Protein AF-A0A4Y7MGI6-F1 (afdb_monomer_lite)

Sequence (610 aa):
MANRNRRANAPDVDNTIDLVQVDGLVVAKIIKHCHEEGSSAVDVAQGVLLGLVADTRLEVTNCFPFPKNLDENFDEEDYQMEMMRHLRKVNVDHLHVGWYQSTQQGAFLSTQFLESQFTYQTSIEESVVLIYDPLKTKRGFLHLKAYRLTPQAVALYKDNDFGADAIKTHHLSFESLYQEIRLVIHNSHLVNALLCELSEMVPSYEGSQYLDLGTASVLEKHLRSLTDNVDELLQDTNKFNIYQRQVVKQQQEKQKYIQKRNLENTARQARGEAPLPDEDITKVFKPIPVPPRLEPMVLSAQIAAHCQQVSLFCSQALGKLFLSEALQQPQSSQQTVLKAMEAGMERKREKKSGVESSILSAIADGDEELVMAYSRITLDPTTRARPLDERIVNSVCSKAHINVDRIASLISQAHHIGICFLLDTTGSMYSYINGVKEQIVEIVTRLEASGCGIEGLSFVGYKDWCDGGNHFEILPFTKSVSEFKSFVATIYAKGGGDFPEDVLGGLSRAISLNWPQNSGTRIIFHLGDAPPHGKTIFHDGRHRDDYEDGHPRDPPLQELFRDMRRKKLMYYFGRINGECDRMISTFERYYGEKIETLDSAEVGLMKKEL

pLDDT: mean 75.86, std 17.21, range [26.45, 95.0]

Radius of gyration: 39.33 Å; chains: 1; bounding box: 106×69×129 Å

InterPro domains:
  IPR000555 JAB1/MPN/MOV34 metalloenzyme domain [PF01398] (19-125)
  IPR000555 JAB1/MPN/MOV34 metalloenzyme domain [SM00232] (19-152)
  IPR027524 Eukaryotic translation initiation factor 3 subunit H [MF_03007] (15-330)
  IPR027524 Eukaryotic translation initiation factor 3 subunit H [cd08065] (20-280)
  IPR036465 von Wi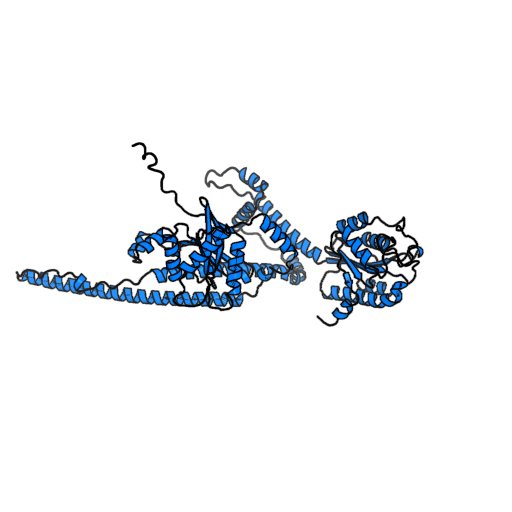llebrand factor A-like domain superfamily [G3DSA:3.40.50.410] (415-568)
  IPR036465 von Willebrand factor A-like domain superfamily [SSF53300] (417-541)
  IPR037518 MPN domain [PS50249] (20-153)
  IPR045810 eIF3h, C-terminal [PF19445] (137-332)
  IPR052969 Threonine-specific kinase-like protein [PTHR47763] (229-603)
  IPR056861 Hemicentin-1-like, von Willebrand factor A domain [PF25106] (419-537)

Organism: NCBI:txid42856

Foldseek 3Di:
DDDPDDDDDDPPDPLAQQEEEEEPAAVVQVLVQCVVPVPDPPDKWKWFFFFDDDRNYTYGHHIDTDDDDDDPPDDPVVVLVVVLVVCVVVVHGSHTQEMEIEDELLPDLDPVNVVVLLVVCVVPVRYKYWYFYNVVVQQQDGDIWIKHAAPLLSVCVVVVDLDPVSCVVSVDALVNGMDTHHYDYDYDPVVVVVVVVVVVVDDPCPRVSNLDLPCVVSLVVLVVVLVVLVVVLVVVVVVQVVVVVVVVVLVVVLVVVVVVLVVVQVVCVVVVHHRDDDDDSCVVRPDDDHPRPPSSSSSVSSSVSSVVVSVVVVVSSVVSVVVVVVVVCVVVCVVVVVVCVVVVVDDDDDDDDPQVVVVVVVVVVDDVVLVVVQVPADADPPPRDGDDDPVSSVVSVVVVVVVVVVVVLLVQQQLEEEEEEQEEQAQVCQVPLVVVLVVVLVVVVVNVVVNRHHPWYWYWYAWAPVPPPPRIDIDATDSDSVVVNVSSVPGHHYDYDWQATLPQVSLVVRLPGPTDPSHSAAEYEYEDAHHHAACVQFFVPPTDGPRNHHDPPGDDLLVSLVSCVVVVYQYAYEYADCRRVSVQVNNCVNNVHRHHYHYPVVSVVVVPDD

Secondary structure (DSSP, 8-state):
------------------EEEEEHHHHHHHHHHHHHHTTSTT---EEEEEEEEETTEEEEEEEEEPP----TT--HHHHHHHHHHHHHHTT----EEEEEEE-STT----HHHHHHHHHHHHH-TT-EEEEE-HHHHTTT---EEEEEE-HHHHHHHHHT---HHHHHHTT--TTTSEEEEEEEEE--HHHHHHHHHHHHHS-TTTTGGGG----HHHHHHHHHHHHHHHHHHHHHHHHHHHHHHHHHHHHHHHHHHHHHHHHHHHHHHHTTPPPPP---HHHHSPPPPPPPSHHHHHHHHHHHHHHHHHHHHHHHHHHHHHHHHHHHHHHHHHHHHHHHHHHTTS------SSHHHHHHHHHHT--HHHHHHHHTSPPPTTT-S----HHHHHHHHHHHHHHHHHHHHHHHHHTEEEEEEEEE-SSGGGGTHHHHHHHHHHHHHHHHHTT-EEEEEEEEEE--GGGGGGSEEEEEEES-HHHHHHHHHH-------SSSB-HHHHHHHHHHS---TT-SEEEEEEEESSPBS-TTTTS-SSS--TTTT--TTSPPHHHHHHHHHHHTEEEEEEESSGGGHHHHHHHHHHHSSPPEEEETTTTTGGGT--

Structure (mmCIF, N/CA/C/O backbone):
data_AF-A0A4Y7MGI6-F1
#
_entry.id   AF-A0A4Y7MGI6-F1
#
loop_
_atom_site.group_PDB
_atom_site.id
_atom_site.type_symbol
_atom_site.label_atom_id
_atom_site.label_alt_id
_atom_site.label_comp_id
_atom_site.label_asym_id
_atom_site.label_entity_id
_atom_site.label_seq_id
_atom_site.pdbx_PDB_ins_code
_atom_site.Cartn_x
_atom_site.Cartn_y
_atom_site.Cartn_z
_atom_site.occupancy
_atom_site.B_iso_or_equiv
_atom_site.auth_seq_id
_atom_site.auth_comp_id
_atom_site.auth_asym_id
_atom_site.auth_atom_id
_atom_site.pdbx_PDB_model_num
ATOM 1 N N . MET A 1 1 ? -56.038 -20.146 -3.195 1.00 38.22 1 MET A N 1
ATOM 2 C CA . MET A 1 1 ? -55.809 -21.487 -2.613 1.00 38.22 1 MET A CA 1
ATOM 3 C C . MET A 1 1 ? -54.733 -22.183 -3.433 1.00 38.22 1 MET A C 1
ATOM 5 O O . MET A 1 1 ? -54.786 -22.051 -4.646 1.00 38.22 1 MET A O 1
ATOM 9 N N . ALA A 1 2 ? -53.817 -22.888 -2.749 1.00 26.91 2 ALA A N 1
ATOM 10 C CA . ALA A 1 2 ? -52.613 -23.590 -3.238 1.00 26.91 2 ALA A CA 1
ATOM 11 C C . ALA A 1 2 ? -51.455 -22.657 -3.683 1.00 26.91 2 ALA A C 1
ATOM 13 O O . ALA A 1 2 ? -51.654 -21.804 -4.528 1.00 26.91 2 ALA A O 1
ATOM 14 N N . ASN A 1 3 ? -50.216 -22.722 -3.183 1.00 27.83 3 ASN A N 1
ATOM 15 C CA . ASN A 1 3 ? -49.572 -23.656 -2.260 1.00 27.83 3 ASN A CA 1
ATOM 16 C C . ASN A 1 3 ? -48.315 -22.969 -1.651 1.00 27.83 3 ASN A C 1
ATOM 18 O O . ASN A 1 3 ? -47.204 -23.123 -2.148 1.00 27.83 3 ASN A O 1
ATOM 22 N N . ARG A 1 4 ? -48.488 -22.147 -0.603 1.00 34.03 4 ARG A N 1
ATOM 23 C CA . ARG A 1 4 ? -47.398 -21.653 0.265 1.00 34.03 4 ARG A CA 1
ATOM 24 C C . ARG A 1 4 ? -47.233 -22.681 1.383 1.00 34.03 4 ARG A C 1
ATOM 26 O O . ARG A 1 4 ? -48.030 -22.650 2.310 1.00 34.03 4 ARG A O 1
ATOM 33 N N . ASN A 1 5 ? -46.309 -23.633 1.236 1.00 36.66 5 ASN A N 1
ATOM 34 C CA . ASN A 1 5 ? -45.679 -24.399 2.327 1.00 36.66 5 ASN A CA 1
ATOM 35 C C . ASN A 1 5 ? -44.836 -25.542 1.750 1.00 36.66 5 ASN A C 1
ATOM 37 O O . ASN A 1 5 ? -45.352 -26.627 1.493 1.00 36.66 5 ASN A O 1
ATOM 41 N N . ARG A 1 6 ? -43.535 -25.290 1.563 1.00 33.44 6 ARG A N 1
ATOM 42 C CA . ARG A 1 6 ? -42.437 -26.270 1.686 1.00 33.44 6 ARG A CA 1
ATOM 43 C C . ARG A 1 6 ? -41.106 -25.566 1.424 1.00 33.44 6 ARG A C 1
ATOM 45 O O . ARG A 1 6 ? -40.608 -25.569 0.307 1.00 33.44 6 ARG A O 1
ATOM 52 N N . ARG A 1 7 ? -40.590 -24.932 2.474 1.00 29.39 7 ARG A N 1
ATOM 53 C CA . ARG A 1 7 ? -39.167 -24.695 2.783 1.00 29.39 7 ARG A CA 1
ATOM 54 C C . ARG A 1 7 ? -39.134 -24.077 4.183 1.00 29.39 7 ARG A C 1
ATOM 56 O O . ARG A 1 7 ? -38.895 -22.894 4.361 1.00 29.39 7 ARG A O 1
ATOM 63 N N . ALA A 1 8 ? -39.523 -24.888 5.162 1.00 34.38 8 ALA A N 1
ATOM 64 C CA . ALA A 1 8 ? -39.165 -24.668 6.554 1.00 34.38 8 ALA A CA 1
ATOM 65 C C . ALA A 1 8 ? -37.951 -25.565 6.822 1.00 34.38 8 ALA A C 1
ATOM 67 O O . ALA A 1 8 ? -37.975 -26.734 6.428 1.00 34.38 8 ALA A O 1
ATOM 68 N N . ASN A 1 9 ? -36.935 -24.989 7.463 1.00 31.45 9 ASN A N 1
ATOM 69 C CA . ASN A 1 9 ? -35.661 -25.578 7.889 1.00 31.45 9 ASN A CA 1
ATOM 70 C C . ASN A 1 9 ? -34.582 -25.705 6.799 1.00 31.45 9 ASN A C 1
ATOM 72 O O . ASN A 1 9 ? -34.194 -26.804 6.410 1.00 31.45 9 ASN A O 1
ATOM 76 N N . ALA A 1 10 ? -34.048 -24.561 6.370 1.00 27.61 10 ALA A N 1
ATOM 77 C CA . ALA A 1 10 ? -32.604 -24.429 6.180 1.00 27.61 10 ALA A CA 1
ATOM 78 C C . ALA A 1 10 ? -32.084 -23.614 7.383 1.00 27.61 10 ALA A C 1
ATOM 80 O O . ALA A 1 10 ? -32.785 -22.679 7.775 1.00 27.61 10 ALA A O 1
ATOM 81 N N . PRO A 1 11 ? -30.960 -23.987 8.021 1.00 32.41 11 PRO A N 1
ATOM 82 C CA . PRO A 1 11 ? -30.344 -23.130 9.031 1.00 32.41 11 PRO A CA 1
ATOM 83 C C . PRO A 1 11 ? -29.981 -21.798 8.365 1.00 32.41 11 PRO A C 1
ATOM 85 O O . PRO A 1 11 ? -29.631 -21.807 7.182 1.00 32.41 11 PRO A O 1
ATOM 88 N N . ASP A 1 12 ? -30.117 -20.689 9.093 1.00 34.31 12 ASP A N 1
ATOM 89 C CA . ASP A 1 12 ? -29.655 -19.371 8.657 1.00 34.31 12 ASP A CA 1
ATOM 90 C C . ASP A 1 12 ? -28.237 -19.520 8.095 1.00 34.31 12 ASP A C 1
ATOM 92 O O . ASP A 1 12 ? -27.307 -19.908 8.804 1.00 34.31 12 ASP A O 1
ATOM 96 N N . VAL A 1 13 ? -28.101 -19.347 6.780 1.00 38.88 13 VAL A N 1
ATOM 97 C CA . VAL A 1 13 ? -26.795 -19.300 6.133 1.00 38.88 13 VAL A CA 1
ATOM 98 C C . VAL A 1 13 ? -26.192 -17.991 6.611 1.00 38.88 13 VAL A C 1
ATOM 100 O O . VAL A 1 13 ? -26.754 -16.938 6.324 1.00 38.88 13 VAL A O 1
ATOM 103 N N . ASP A 1 14 ? -25.118 -18.069 7.395 1.00 44.12 14 ASP A N 1
ATOM 104 C CA . ASP A 1 14 ? -24.318 -16.915 7.796 1.00 44.12 14 ASP A CA 1
ATOM 105 C C . ASP A 1 14 ? -24.047 -16.055 6.548 1.00 44.12 14 ASP A C 1
ATOM 107 O O . ASP A 1 14 ? -23.284 -16.448 5.665 1.00 44.12 14 ASP A O 1
ATOM 111 N N . ASN A 1 15 ? -24.694 -14.887 6.453 1.00 52.31 15 ASN A N 1
ATOM 112 C CA . ASN A 1 15 ? -24.444 -13.868 5.427 1.00 52.31 15 ASN A CA 1
ATOM 113 C C . ASN A 1 15 ? -23.115 -13.145 5.740 1.00 52.31 15 ASN A C 1
ATOM 115 O O . ASN A 1 15 ? -23.024 -11.918 5.901 1.00 52.31 15 ASN A O 1
ATOM 119 N N . THR A 1 16 ? -22.049 -13.922 5.919 1.00 66.56 16 THR A N 1
ATOM 120 C CA . THR A 1 16 ? -20.714 -13.413 6.203 1.00 66.56 16 THR A CA 1
ATOM 121 C C . THR A 1 16 ? -19.962 -13.235 4.894 1.00 66.56 16 THR A C 1
ATOM 123 O O . THR A 1 16 ? -19.698 -14.183 4.161 1.00 66.56 16 THR A O 1
ATOM 126 N N . ILE A 1 17 ? -19.634 -11.982 4.586 1.00 77.56 17 ILE A N 1
ATOM 127 C CA . ILE A 1 17 ? -18.708 -11.636 3.510 1.00 77.56 17 ILE A CA 1
ATOM 128 C C . ILE A 1 17 ? -17.317 -12.076 3.952 1.00 77.56 17 ILE A C 1
ATOM 130 O O . ILE A 1 17 ? -16.760 -11.508 4.893 1.00 77.56 17 ILE A O 1
ATOM 134 N N . ASP A 1 18 ? -16.755 -13.052 3.251 1.00 83.56 18 ASP A N 1
ATOM 135 C CA . ASP A 1 18 ? -15.412 -13.563 3.536 1.00 83.56 18 ASP A CA 1
ATOM 136 C C . ASP A 1 18 ? -14.335 -12.806 2.750 1.00 83.56 18 ASP A C 1
ATOM 138 O O . ASP A 1 18 ? -13.163 -12.768 3.139 1.00 83.56 18 ASP A O 1
ATOM 142 N N . LEU A 1 19 ? -14.729 -12.209 1.621 1.00 89.25 19 LEU A N 1
ATOM 143 C CA . LEU A 1 19 ? -13.819 -11.606 0.659 1.00 89.25 19 LEU A CA 1
ATOM 144 C C . LEU A 1 19 ? -14.357 -10.273 0.145 1.00 89.25 19 LEU A C 1
ATOM 146 O O . LEU A 1 19 ? -15.471 -10.199 -0.368 1.00 89.25 19 LEU A O 1
ATOM 150 N N . VAL A 1 20 ? -13.522 -9.238 0.199 1.00 92.69 20 VAL A N 1
ATOM 151 C CA . VAL A 1 20 ? -13.791 -7.953 -0.453 1.00 92.69 20 VAL A CA 1
ATOM 152 C C . VAL A 1 20 ? -12.889 -7.843 -1.672 1.00 92.69 20 VAL A C 1
ATOM 154 O O . VAL A 1 20 ? -11.663 -7.779 -1.559 1.00 92.69 20 VAL A O 1
ATOM 157 N N . GLN A 1 21 ? -13.504 -7.847 -2.846 1.00 93.62 21 GLN A N 1
ATOM 158 C CA . GLN A 1 21 ? -12.842 -7.651 -4.121 1.00 93.62 21 GLN A CA 1
ATOM 159 C C . GLN A 1 21 ? -12.958 -6.179 -4.513 1.00 93.62 21 GLN A C 1
ATOM 161 O O . GLN A 1 21 ? -14.060 -5.664 -4.660 1.00 93.62 21 GLN A O 1
ATOM 166 N N . VAL A 1 22 ? -11.829 -5.499 -4.685 1.00 93.94 22 VAL A N 1
ATOM 167 C CA . VAL A 1 22 ? -11.791 -4.067 -5.008 1.00 93.94 22 VAL A CA 1
ATOM 168 C C . VAL A 1 22 ? -11.176 -3.875 -6.388 1.00 93.94 22 VAL A C 1
ATOM 170 O O . VAL A 1 22 ? -10.112 -4.428 -6.669 1.00 93.94 22 VAL A O 1
ATOM 173 N N . ASP A 1 23 ? -11.828 -3.086 -7.240 1.00 92.88 23 ASP A N 1
ATOM 174 C CA . ASP A 1 23 ? -11.261 -2.703 -8.535 1.00 92.88 23 ASP A CA 1
ATOM 175 C C . ASP A 1 23 ? -10.118 -1.686 -8.364 1.00 92.88 23 ASP A C 1
ATOM 177 O O . ASP A 1 23 ? -10.168 -0.795 -7.506 1.00 92.88 23 ASP A O 1
ATOM 181 N N . GLY A 1 24 ? -9.082 -1.773 -9.201 1.00 90.56 24 GLY A N 1
ATOM 182 C CA . GLY A 1 24 ? -7.938 -0.857 -9.167 1.00 90.56 24 GLY A CA 1
ATOM 183 C C . GLY A 1 24 ? -8.339 0.613 -9.337 1.00 90.56 24 GLY A C 1
ATOM 184 O O . GLY A 1 24 ? -7.699 1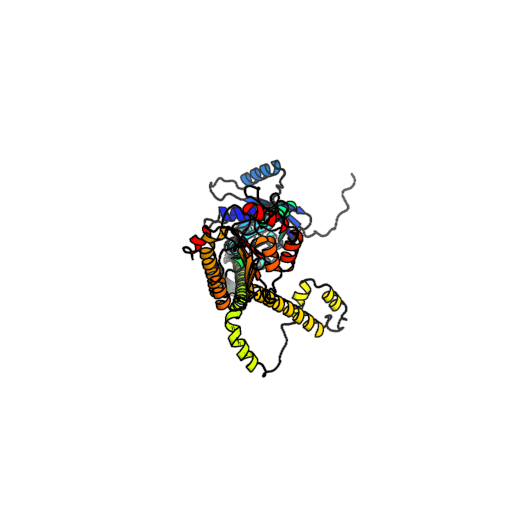.502 -8.768 1.00 90.56 24 GLY A O 1
ATOM 185 N N . LEU A 1 25 ? -9.448 0.877 -10.038 1.00 91.56 25 LEU A N 1
ATOM 186 C CA . LEU A 1 25 ? -10.029 2.214 -10.179 1.00 91.56 25 LEU A CA 1
ATOM 187 C C . LEU A 1 25 ? -10.431 2.828 -8.829 1.00 91.56 25 LEU A C 1
ATOM 189 O O . LEU A 1 25 ? -10.189 4.013 -8.595 1.00 91.56 25 LEU A O 1
ATOM 193 N N . VAL A 1 26 ? -11.033 2.035 -7.939 1.00 93.00 26 VAL A N 1
ATOM 194 C CA . VAL A 1 26 ? -11.474 2.479 -6.607 1.00 93.00 26 VAL A CA 1
ATOM 195 C C . VAL A 1 26 ? -10.267 2.888 -5.776 1.00 93.00 26 VAL A C 1
ATOM 197 O O . VAL A 1 26 ? -10.250 3.968 -5.188 1.00 93.00 26 VAL A O 1
ATOM 200 N N . VAL A 1 27 ? -9.219 2.061 -5.790 1.00 93.19 27 VAL A N 1
ATOM 201 C CA . VAL A 1 27 ? -7.970 2.339 -5.072 1.00 93.19 27 VAL A CA 1
ATOM 202 C C . VAL A 1 27 ? -7.336 3.634 -5.582 1.00 93.19 27 VAL A C 1
ATOM 204 O O . VAL A 1 27 ? -7.003 4.507 -4.783 1.00 93.19 27 VAL A O 1
ATOM 207 N N . ALA A 1 28 ? -7.239 3.816 -6.903 1.00 91.06 28 ALA A N 1
ATOM 208 C CA . ALA A 1 28 ? -6.687 5.033 -7.497 1.00 91.06 28 ALA A CA 1
ATOM 209 C C . ALA A 1 28 ? -7.491 6.291 -7.123 1.00 91.06 28 ALA A C 1
ATOM 211 O O . ALA A 1 28 ? -6.904 7.330 -6.821 1.00 91.06 28 ALA A O 1
ATOM 212 N N . LYS A 1 29 ? -8.827 6.202 -7.087 1.00 92.69 29 LYS A N 1
ATOM 213 C CA . LYS A 1 29 ? -9.700 7.306 -6.660 1.00 92.69 29 LYS A CA 1
ATOM 214 C C . LYS A 1 29 ? -9.518 7.666 -5.191 1.00 92.69 29 LYS A C 1
ATOM 216 O O . LYS A 1 29 ? -9.410 8.850 -4.885 1.00 92.69 29 LYS A O 1
ATOM 221 N N . ILE A 1 30 ? -9.435 6.672 -4.305 1.00 92.12 30 ILE A N 1
ATOM 222 C CA . ILE A 1 30 ? -9.177 6.894 -2.875 1.00 92.12 30 ILE A CA 1
ATOM 223 C C . ILE A 1 30 ? -7.811 7.564 -2.690 1.00 92.12 30 ILE A C 1
ATOM 225 O O . ILE A 1 30 ? -7.710 8.560 -1.975 1.00 92.12 30 ILE A O 1
ATOM 229 N N . ILE A 1 31 ? -6.771 7.075 -3.375 1.00 90.38 31 ILE A N 1
ATOM 230 C CA . ILE A 1 31 ? -5.426 7.667 -3.322 1.00 90.38 31 ILE A CA 1
ATOM 231 C C . ILE A 1 31 ? -5.455 9.114 -3.820 1.00 90.38 31 ILE A C 1
ATOM 233 O O . ILE A 1 31 ? -4.911 9.992 -3.150 1.00 90.38 31 ILE A O 1
ATOM 237 N N . LYS A 1 32 ? -6.106 9.371 -4.963 1.00 90.44 32 LYS A N 1
ATOM 238 C CA . LYS A 1 32 ? -6.254 10.713 -5.536 1.00 90.44 32 LYS A CA 1
ATOM 239 C C . LYS A 1 32 ? -6.948 11.656 -4.555 1.00 90.44 32 LYS A C 1
ATOM 241 O O . LYS A 1 32 ? -6.408 12.714 -4.257 1.00 90.44 32 LYS A O 1
ATOM 246 N N . HIS A 1 33 ? -8.086 11.241 -4.005 1.00 88.44 33 HIS A N 1
ATOM 247 C CA . HIS A 1 33 ? -8.859 12.016 -3.034 1.00 88.44 33 HIS A CA 1
ATOM 248 C C . HIS A 1 33 ? -8.035 12.354 -1.788 1.00 88.44 33 HIS A C 1
ATOM 250 O O . HIS A 1 33 ? -7.935 13.513 -1.395 1.00 88.44 33 HIS A O 1
ATOM 256 N N . CYS A 1 34 ? -7.341 11.363 -1.228 1.00 85.44 34 CYS A N 1
ATOM 257 C CA . CYS A 1 34 ? -6.471 11.566 -0.072 1.00 85.44 34 CYS A CA 1
ATOM 258 C C . CYS A 1 34 ? -5.250 12.441 -0.382 1.00 85.44 34 CYS A C 1
ATOM 260 O O . CYS A 1 34 ? -4.702 13.061 0.524 1.00 85.44 34 CYS A O 1
ATOM 262 N N . HIS A 1 35 ? -4.781 12.466 -1.631 1.00 82.94 35 HIS A N 1
ATOM 263 C CA . HIS A 1 35 ? -3.668 13.312 -2.046 1.00 82.94 35 HIS A CA 1
ATOM 264 C C . HIS A 1 35 ? -4.105 14.765 -2.261 1.00 82.94 35 HIS A C 1
ATOM 266 O O . HIS A 1 35 ? -3.439 15.671 -1.768 1.00 82.94 35 HIS A O 1
ATOM 272 N N . GLU A 1 36 ? -5.231 14.979 -2.946 1.00 82.06 36 GLU A N 1
ATOM 273 C CA . GLU A 1 36 ? -5.807 16.307 -3.196 1.00 82.06 36 GLU A CA 1
ATOM 274 C C . GLU A 1 36 ? -6.211 16.991 -1.886 1.00 82.06 36 GLU A C 1
ATOM 276 O O . GLU A 1 36 ? -5.916 18.166 -1.675 1.00 82.06 36 GLU A O 1
ATOM 281 N N . GLU A 1 37 ? -6.808 16.240 -0.961 1.00 74.12 37 GLU A N 1
ATOM 282 C CA . GLU A 1 37 ? -7.251 16.784 0.321 1.00 74.12 37 GLU A CA 1
ATOM 283 C C . GLU A 1 37 ? -6.222 16.668 1.453 1.00 74.12 37 GLU A C 1
ATOM 285 O O . GLU A 1 37 ? -6.390 17.275 2.510 1.00 74.12 37 GLU A O 1
ATOM 290 N N . GLY A 1 38 ? -5.151 15.897 1.264 1.00 59.91 38 GLY A N 1
ATOM 291 C CA . GLY A 1 38 ? -4.133 15.622 2.284 1.00 59.91 38 GLY A CA 1
ATOM 292 C C . GLY A 1 38 ? -3.146 16.765 2.538 1.00 59.91 38 GLY A C 1
ATOM 293 O O . GLY A 1 38 ? -2.098 16.534 3.143 1.00 59.91 38 GLY A O 1
ATOM 294 N N . SER A 1 39 ? -3.442 17.979 2.061 1.00 55.41 39 SER A N 1
ATOM 295 C CA . SER A 1 39 ? -2.608 19.171 2.278 1.00 55.41 39 SER A CA 1
ATOM 296 C C . SER A 1 39 ? -2.672 19.687 3.723 1.00 55.41 39 SER A C 1
ATOM 298 O O . SER A 1 39 ? -1.747 20.366 4.171 1.00 55.41 39 SER A O 1
ATOM 300 N N . SER A 1 40 ? -3.709 19.316 4.479 1.00 55.09 40 SER A N 1
ATOM 301 C CA . SER A 1 40 ? -3.885 19.675 5.890 1.00 55.09 40 SER A CA 1
ATOM 302 C C . SER A 1 40 ? -3.644 18.471 6.800 1.00 55.09 40 SER A C 1
ATOM 304 O O . SER A 1 40 ? -4.223 17.403 6.619 1.00 55.09 40 SER A O 1
ATOM 306 N N . ALA A 1 41 ? -2.820 18.653 7.834 1.00 50.19 41 ALA A N 1
ATOM 307 C CA . ALA A 1 41 ? -2.418 17.598 8.768 1.00 50.19 41 ALA A CA 1
ATOM 308 C C . ALA A 1 41 ? -3.545 17.063 9.676 1.00 50.19 41 ALA A C 1
ATOM 310 O O . ALA A 1 41 ? -3.282 16.172 10.473 1.00 50.19 41 ALA A O 1
ATOM 311 N N . VAL A 1 42 ? -4.778 17.561 9.568 1.00 56.81 42 VAL A N 1
ATOM 312 C CA . VAL A 1 42 ? -5.904 17.196 10.451 1.00 56.81 42 VAL A CA 1
ATOM 313 C C . VAL A 1 42 ? -7.059 16.541 9.680 1.00 56.81 42 VAL A C 1
ATOM 315 O O . VAL A 1 42 ? -7.917 15.903 10.283 1.00 56.81 42 VAL A O 1
ATOM 318 N N . ASP A 1 43 ? -7.061 16.608 8.347 1.00 65.50 43 ASP A N 1
ATOM 319 C CA . ASP A 1 43 ? -8.289 16.361 7.594 1.00 65.50 43 ASP A CA 1
ATOM 320 C C . ASP A 1 43 ? -8.415 14.911 7.118 1.00 65.50 43 ASP A C 1
ATOM 322 O O . ASP A 1 43 ? -7.694 14.444 6.232 1.00 65.50 43 ASP A O 1
ATOM 326 N N . VAL A 1 44 ? -9.411 14.216 7.659 1.00 77.56 44 VAL A N 1
ATOM 327 C CA . VAL A 1 44 ? -9.811 12.868 7.253 1.00 77.56 44 VAL A CA 1
ATOM 328 C C . VAL A 1 44 ? -10.639 12.942 5.969 1.00 77.56 44 VAL A C 1
ATOM 330 O O . VAL A 1 44 ? -11.702 13.550 5.938 1.00 77.56 44 VAL A O 1
ATOM 333 N N . ALA A 1 45 ? -10.138 12.347 4.890 1.00 83.75 45 ALA A N 1
ATOM 334 C CA . ALA A 1 45 ? -10.886 12.140 3.656 1.00 83.75 45 ALA A CA 1
ATOM 335 C C . ALA A 1 45 ? -11.854 10.959 3.832 1.00 83.75 45 ALA A C 1
ATOM 337 O O . ALA A 1 45 ? -11.434 9.874 4.242 1.00 83.75 45 ALA A O 1
ATOM 338 N N . GLN A 1 46 ? -13.134 11.168 3.525 1.00 87.88 46 GLN A N 1
ATOM 339 C CA . GLN A 1 46 ? -14.180 10.147 3.612 1.00 87.88 46 GLN A CA 1
ATOM 340 C C . GLN A 1 46 ? -15.016 10.095 2.332 1.00 87.88 46 GLN A C 1
ATOM 342 O O . GLN A 1 46 ? -15.128 11.087 1.611 1.00 87.88 46 GLN A O 1
ATOM 347 N N . GLY A 1 47 ? -15.600 8.941 2.028 1.00 90.44 47 GLY A N 1
ATOM 348 C CA . GLY A 1 47 ? -16.447 8.783 0.850 1.00 90.44 47 GLY A CA 1
ATOM 349 C C . GLY A 1 47 ? -17.189 7.458 0.814 1.00 90.44 47 GLY A C 1
ATOM 350 O O . GLY A 1 47 ? -16.999 6.593 1.667 1.00 90.44 47 GLY A O 1
ATOM 351 N N . VAL A 1 48 ? -18.036 7.299 -0.198 1.00 92.06 48 VAL A N 1
ATOM 352 C CA . VAL A 1 48 ? -18.943 6.155 -0.344 1.00 92.06 48 VAL A CA 1
ATOM 353 C C . VAL A 1 48 ? -18.363 5.127 -1.309 1.00 92.06 48 VAL A C 1
ATOM 355 O O . VAL A 1 48 ? -17.779 5.476 -2.340 1.00 92.06 48 VAL A O 1
ATOM 358 N N . LEU A 1 49 ? -18.557 3.850 -0.989 1.00 93.56 49 LEU A N 1
ATOM 359 C CA . LEU A 1 49 ? -18.226 2.703 -1.825 1.00 93.56 49 LEU A CA 1
ATOM 360 C C . LEU A 1 49 ? -19.475 2.176 -2.523 1.00 93.56 49 LEU A C 1
ATOM 362 O O . LEU A 1 49 ? -20.536 1.994 -1.919 1.00 93.56 49 LEU A O 1
ATOM 366 N N . LEU A 1 50 ? -19.315 1.897 -3.809 1.00 92.62 50 LEU A N 1
ATOM 367 C CA . LEU A 1 50 ? -20.346 1.368 -4.678 1.00 92.62 50 LEU A CA 1
ATOM 368 C C . LEU A 1 50 ? -19.915 0.019 -5.230 1.00 92.62 50 LEU A C 1
ATOM 370 O O . LEU A 1 50 ? -18.750 -0.186 -5.584 1.00 92.62 50 LEU A O 1
ATOM 374 N N . GLY A 1 51 ? -20.865 -0.899 -5.309 1.00 90.88 51 GLY A N 1
ATOM 375 C CA . GLY A 1 51 ? -20.553 -2.261 -5.688 1.00 90.88 51 GLY A CA 1
ATOM 376 C C . GLY A 1 51 ? -21.750 -3.184 -5.652 1.00 90.88 51 GLY A C 1
ATOM 377 O O . GLY A 1 51 ? -22.886 -2.753 -5.473 1.00 90.88 51 GLY A O 1
ATOM 378 N N . LEU A 1 52 ? -21.487 -4.472 -5.806 1.00 90.19 52 LEU A N 1
ATOM 379 C CA . LEU A 1 52 ? -22.506 -5.508 -5.791 1.00 90.19 52 LEU A CA 1
ATOM 380 C C . LEU A 1 52 ? -22.035 -6.691 -4.944 1.00 90.19 52 LEU A C 1
ATOM 382 O O . LEU A 1 52 ? -20.853 -7.032 -4.906 1.00 90.19 52 LEU A O 1
ATOM 386 N N . VAL A 1 53 ? -22.976 -7.314 -4.241 1.00 87.06 53 VAL A N 1
ATOM 387 C CA . VAL A 1 53 ? -22.728 -8.529 -3.462 1.00 87.06 53 VAL A CA 1
ATOM 388 C C . VAL A 1 53 ? -22.969 -9.733 -4.367 1.00 87.06 53 VAL A C 1
ATOM 390 O O . VAL A 1 53 ? -24.067 -9.894 -4.903 1.00 87.06 53 VAL A O 1
ATOM 393 N N . ALA A 1 54 ? -21.955 -10.576 -4.539 1.00 83.00 54 ALA A N 1
ATOM 394 C CA . ALA A 1 54 ? -22.052 -11.830 -5.273 1.00 83.00 54 ALA A CA 1
ATOM 395 C C . ALA A 1 54 ? -21.745 -12.990 -4.318 1.00 83.00 54 ALA A C 1
ATOM 397 O O . ALA A 1 54 ? -20.590 -13.232 -3.980 1.00 83.00 54 ALA A O 1
ATOM 398 N N . ASP A 1 55 ? -22.776 -13.710 -3.879 1.00 80.25 55 ASP A N 1
ATOM 399 C CA . ASP A 1 55 ? -22.678 -14.811 -2.912 1.00 80.25 55 ASP A CA 1
ATOM 400 C C . ASP A 1 55 ? -21.899 -14.418 -1.636 1.00 80.25 55 ASP A C 1
ATOM 402 O O . ASP A 1 55 ? -22.431 -13.720 -0.779 1.00 80.25 55 ASP A O 1
ATOM 406 N N . THR A 1 56 ? -20.636 -14.842 -1.513 1.00 84.56 56 THR A N 1
ATOM 407 C CA . THR A 1 56 ? -19.753 -14.595 -0.356 1.00 84.56 56 THR A CA 1
ATOM 408 C C . THR A 1 56 ? -18.685 -13.525 -0.602 1.00 84.56 56 THR A C 1
ATOM 410 O O . THR A 1 56 ? -17.849 -13.268 0.272 1.00 84.56 56 THR A O 1
ATOM 413 N N . ARG A 1 57 ? -18.684 -12.901 -1.788 1.00 88.06 57 ARG A N 1
ATOM 414 C CA . ARG A 1 57 ? -17.737 -11.847 -2.165 1.00 88.06 57 ARG A CA 1
ATOM 415 C C . ARG A 1 57 ? -18.445 -10.515 -2.378 1.00 88.06 57 ARG A C 1
ATOM 417 O O . ARG A 1 57 ? -19.466 -10.429 -3.060 1.00 88.06 57 ARG A O 1
ATOM 424 N N . LEU A 1 58 ? -17.867 -9.464 -1.812 1.00 90.94 58 LEU A N 1
ATOM 425 C CA . LEU A 1 58 ? -18.295 -8.095 -2.049 1.00 90.94 58 LEU A CA 1
ATOM 426 C C . LEU A 1 58 ? -17.423 -7.484 -3.144 1.00 90.94 58 LEU A C 1
ATOM 428 O O . LEU A 1 58 ? -16.231 -7.281 -2.926 1.00 90.94 58 LEU A O 1
ATOM 432 N N . GLU A 1 59 ? -18.003 -7.200 -4.307 1.00 91.50 59 GLU A N 1
ATOM 433 C CA . GLU A 1 59 ? -17.306 -6.561 -5.423 1.00 91.50 59 GLU A CA 1
ATOM 434 C C . GLU A 1 59 ? -17.518 -5.049 -5.362 1.00 91.50 59 GLU A C 1
ATOM 436 O O . GLU A 1 59 ? -18.616 -4.553 -5.600 1.00 91.50 59 GLU A O 1
ATOM 441 N N . VAL A 1 60 ? -16.461 -4.306 -5.045 1.00 93.88 60 VAL A N 1
ATOM 442 C CA . VAL A 1 60 ? -16.450 -2.842 -5.029 1.00 93.88 60 VAL A CA 1
ATOM 443 C C . VAL A 1 60 ? -15.925 -2.350 -6.372 1.00 93.88 60 VAL A C 1
ATOM 445 O O . VAL A 1 60 ? -14.726 -2.437 -6.655 1.00 93.88 60 VAL A O 1
ATOM 448 N N . THR A 1 61 ? -16.830 -1.838 -7.202 1.00 91.88 61 THR A N 1
ATOM 449 C CA . THR A 1 61 ? -16.537 -1.408 -8.576 1.00 91.88 61 THR A CA 1
ATOM 450 C C . THR A 1 61 ? -16.239 0.082 -8.662 1.00 91.88 61 THR A C 1
ATOM 452 O O . THR A 1 61 ? -15.479 0.516 -9.528 1.00 91.88 61 THR A O 1
ATOM 455 N N . ASN A 1 62 ? -16.806 0.898 -7.767 1.00 92.75 62 ASN A N 1
ATOM 456 C CA . ASN A 1 62 ? -16.624 2.342 -7.826 1.00 92.75 62 ASN A CA 1
ATOM 457 C C . ASN A 1 62 ? -16.682 3.017 -6.448 1.00 92.75 62 ASN A C 1
ATOM 459 O O . ASN A 1 62 ? -17.154 2.450 -5.471 1.00 92.75 62 ASN A O 1
ATOM 463 N N . CYS A 1 63 ? -16.202 4.254 -6.366 1.00 93.50 63 CYS A N 1
ATOM 464 C CA . CYS A 1 63 ? -16.352 5.106 -5.192 1.00 93.50 63 CYS A CA 1
ATOM 465 C C . CYS A 1 63 ? -16.443 6.581 -5.591 1.00 93.50 63 CYS A C 1
ATOM 467 O O . CYS A 1 63 ? -16.020 6.977 -6.689 1.00 93.50 63 CYS A O 1
ATOM 469 N N . PHE A 1 64 ? -16.997 7.394 -4.693 1.00 91.94 64 PHE A N 1
ATOM 470 C CA . PHE A 1 64 ? -16.967 8.847 -4.813 1.00 91.94 64 PHE A CA 1
ATOM 471 C C . PHE A 1 64 ? -16.730 9.517 -3.452 1.00 91.94 64 PHE A C 1
ATOM 473 O O . PHE A 1 64 ? -17.197 9.011 -2.428 1.00 91.94 64 PHE A O 1
ATOM 480 N N . PRO A 1 65 ? -15.999 10.643 -3.438 1.00 90.62 65 PRO A N 1
ATOM 481 C CA . PRO A 1 65 ? -15.654 11.351 -2.214 1.00 90.62 65 PRO A CA 1
ATOM 482 C C . PRO A 1 65 ? -16.805 12.197 -1.672 1.00 90.62 65 PRO A C 1
ATOM 484 O O . PRO A 1 65 ? -17.600 12.748 -2.443 1.00 90.62 65 PRO A O 1
ATOM 487 N N . PHE A 1 66 ? -16.831 12.360 -0.349 1.00 86.81 66 PHE A N 1
ATOM 488 C CA . PHE A 1 66 ? -17.572 13.439 0.291 1.00 86.81 66 PHE A CA 1
ATOM 489 C C . PHE A 1 66 ? -16.729 14.724 0.287 1.00 86.81 66 PHE A C 1
ATOM 491 O O . PHE A 1 66 ? -15.544 14.674 0.630 1.00 86.81 66 PHE A O 1
ATOM 498 N N . PRO A 1 67 ? -17.304 15.872 -0.111 1.00 80.69 67 PRO A N 1
ATOM 499 C CA . PRO A 1 67 ? -16.617 17.158 -0.062 1.00 80.69 67 PRO A CA 1
ATOM 500 C C . PRO A 1 67 ? -16.422 17.634 1.389 1.00 80.69 67 PRO A C 1
ATOM 502 O O . PRO A 1 67 ? -17.292 17.445 2.233 1.00 80.69 67 PRO A O 1
ATOM 505 N N . LYS A 1 68 ? -15.280 18.275 1.677 1.00 66.75 68 LYS A N 1
ATOM 506 C CA . LYS A 1 68 ? -14.850 18.595 3.052 1.00 66.75 68 LYS A CA 1
ATOM 507 C C . LYS A 1 68 ? -15.439 19.851 3.712 1.00 66.75 68 LYS A C 1
ATOM 509 O O . LYS A 1 68 ? -15.337 19.938 4.924 1.00 66.75 68 LYS A O 1
ATOM 514 N N . ASN A 1 69 ? -16.008 20.823 2.993 1.00 57.41 69 ASN A N 1
ATOM 515 C CA . ASN A 1 69 ? -16.442 22.110 3.580 1.00 57.41 69 ASN A CA 1
ATOM 516 C C . ASN A 1 69 ? -17.554 22.776 2.737 1.00 57.41 69 ASN A C 1
ATOM 518 O O . ASN A 1 69 ? -17.471 22.698 1.514 1.00 57.41 69 ASN A O 1
ATOM 522 N N . LEU A 1 70 ? -18.532 23.544 3.243 1.00 50.81 70 LEU A N 1
ATOM 523 C CA . LEU A 1 70 ? -19.010 23.889 4.596 1.00 50.81 70 LEU A CA 1
ATOM 524 C C . LEU A 1 70 ? -20.342 24.648 4.407 1.00 50.81 70 LEU A C 1
ATOM 526 O O . LEU A 1 70 ? -20.340 25.753 3.875 1.00 50.81 70 LEU A O 1
ATOM 530 N N . ASP A 1 71 ? -21.444 24.076 4.870 1.00 49.09 71 ASP A N 1
ATOM 531 C CA . ASP A 1 71 ? -22.612 24.792 5.386 1.00 49.09 71 ASP A CA 1
ATOM 532 C C . ASP A 1 71 ? -23.260 23.825 6.382 1.00 49.09 71 ASP A C 1
ATOM 534 O O . ASP A 1 71 ? -23.347 22.631 6.102 1.00 49.09 71 ASP A O 1
ATOM 538 N N . GLU A 1 72 ? -23.751 24.308 7.526 1.00 55.88 72 GLU A N 1
ATOM 539 C CA . GLU A 1 72 ? -24.529 23.486 8.479 1.00 55.88 72 GLU A CA 1
ATOM 540 C C . GLU A 1 72 ? -25.802 22.880 7.839 1.00 55.88 72 GLU A C 1
ATOM 542 O O . GLU A 1 72 ? -26.464 22.038 8.436 1.00 55.88 72 GLU A O 1
ATOM 547 N N . ASN A 1 73 ? -26.122 23.301 6.609 1.00 55.97 73 ASN A N 1
ATOM 548 C CA . ASN A 1 73 ? -27.240 22.853 5.786 1.00 55.97 73 ASN A CA 1
ATOM 549 C C . ASN A 1 73 ? -26.840 21.859 4.678 1.00 55.97 73 ASN A C 1
ATOM 551 O O . ASN A 1 73 ? -27.672 21.568 3.818 1.00 55.97 73 ASN A O 1
ATOM 555 N N . PHE A 1 74 ? -25.585 21.397 4.614 1.00 64.94 74 PHE A N 1
ATOM 556 C CA . PHE A 1 74 ? -25.199 20.397 3.619 1.00 64.94 74 PHE A CA 1
ATOM 557 C C . PHE A 1 74 ? -25.747 19.030 4.025 1.00 64.94 74 PHE A C 1
ATOM 559 O O . PHE A 1 74 ? -25.247 18.394 4.951 1.00 64.94 74 PHE A O 1
ATOM 566 N N . ASP A 1 75 ? -26.793 18.600 3.329 1.00 73.06 75 ASP A N 1
ATOM 567 C CA . ASP A 1 75 ? -27.380 17.283 3.518 1.00 73.06 75 ASP A CA 1
ATOM 568 C C . ASP A 1 75 ? -26.555 16.239 2.744 1.00 73.06 75 ASP A C 1
ATOM 570 O O . ASP A 1 75 ? -26.583 16.160 1.509 1.00 73.06 75 ASP A O 1
ATOM 574 N N . GLU A 1 76 ? -25.763 15.464 3.491 1.00 75.62 76 GLU A N 1
ATOM 575 C CA . GLU A 1 76 ? -24.942 14.377 2.954 1.00 75.62 76 GLU A CA 1
ATOM 576 C C . GLU A 1 76 ? -25.795 13.338 2.208 1.00 75.62 76 GLU A C 1
ATOM 578 O O . GLU A 1 76 ? -25.342 12.790 1.196 1.00 75.62 76 GLU A O 1
ATOM 583 N N . GLU A 1 77 ? -27.040 13.105 2.648 1.00 78.81 77 GLU A N 1
ATOM 584 C CA . GLU A 1 77 ? -27.950 12.141 2.027 1.00 78.81 77 GLU A CA 1
ATOM 585 C C . GLU A 1 77 ? -28.432 12.634 0.657 1.00 78.81 77 GLU A C 1
ATOM 587 O O . GLU A 1 77 ? -28.471 11.856 -0.304 1.00 78.81 77 GLU A O 1
ATOM 592 N N . ASP A 1 78 ? -28.738 13.928 0.526 1.00 85.06 78 ASP A N 1
ATOM 593 C CA . ASP A 1 78 ? -29.152 14.530 -0.747 1.00 85.06 78 ASP A CA 1
ATOM 594 C C . ASP A 1 78 ? -28.022 14.491 -1.780 1.00 85.06 78 ASP A C 1
ATOM 596 O O . ASP A 1 78 ? -28.242 14.076 -2.927 1.00 85.06 78 ASP A O 1
ATOM 600 N N . TYR A 1 79 ? -26.796 14.838 -1.376 1.00 87.88 79 TYR A N 1
ATOM 601 C CA . TYR A 1 79 ? -25.624 14.727 -2.248 1.00 87.88 79 TYR A CA 1
ATOM 602 C C . TYR A 1 79 ? -25.385 13.276 -2.679 1.00 87.88 79 TYR A C 1
ATOM 604 O O . TYR A 1 79 ? -25.158 12.997 -3.864 1.00 87.88 79 TYR A O 1
ATOM 612 N N . GLN A 1 80 ? -25.488 12.330 -1.740 1.00 86.19 80 GLN A N 1
ATOM 613 C CA . GLN A 1 80 ? -25.352 10.909 -2.036 1.00 86.19 80 GLN A CA 1
ATOM 614 C C . GLN A 1 80 ? -26.420 10.452 -3.042 1.00 86.19 80 GLN A C 1
ATOM 616 O O . GLN A 1 80 ? -26.103 9.773 -4.025 1.00 86.19 80 GLN A O 1
ATOM 621 N N . MET A 1 81 ? -27.681 10.845 -2.846 1.00 86.12 81 MET A N 1
ATOM 622 C CA . MET A 1 81 ? -28.788 10.509 -3.743 1.00 86.12 81 MET A CA 1
ATOM 623 C C . MET A 1 81 ? -28.621 11.113 -5.139 1.00 86.12 81 MET A C 1
ATOM 625 O O . MET A 1 81 ? -28.875 10.429 -6.138 1.00 86.12 81 MET A O 1
ATOM 629 N N . GLU A 1 82 ? -28.193 12.370 -5.241 1.00 89.19 82 GLU A N 1
ATOM 630 C CA . GLU A 1 82 ? -27.948 13.029 -6.522 1.00 89.19 82 GLU A CA 1
ATOM 631 C C . GLU A 1 82 ? -26.789 12.364 -7.275 1.00 89.19 82 GLU A C 1
ATOM 633 O O . GLU A 1 82 ? -26.941 11.992 -8.446 1.00 89.19 82 GLU A O 1
ATOM 638 N N . MET A 1 83 ? -25.676 12.089 -6.593 1.00 87.19 83 MET A N 1
ATOM 639 C CA . MET A 1 83 ? -24.529 11.395 -7.179 1.00 87.19 83 MET A CA 1
ATOM 640 C C . MET A 1 83 ? -24.899 9.982 -7.657 1.00 87.19 83 MET A C 1
ATOM 642 O O . MET A 1 83 ? -24.567 9.594 -8.781 1.00 87.19 83 MET A O 1
ATOM 646 N N . MET A 1 84 ? -25.681 9.232 -6.871 1.00 87.12 84 MET A N 1
ATOM 647 C CA . MET A 1 84 ? -26.200 7.921 -7.281 1.00 87.12 84 MET A CA 1
ATOM 648 C C . MET A 1 84 ? -27.109 8.012 -8.518 1.00 87.12 84 MET A C 1
ATOM 650 O O . MET A 1 84 ? -27.051 7.145 -9.396 1.00 87.12 84 MET A O 1
ATOM 654 N N . ARG A 1 85 ? -27.926 9.070 -8.648 1.00 89.62 85 ARG A N 1
ATOM 655 C CA . ARG A 1 85 ? -28.740 9.307 -9.856 1.00 89.62 85 ARG A CA 1
ATOM 656 C C . ARG A 1 85 ? -27.871 9.589 -11.077 1.00 89.62 85 ARG A C 1
ATOM 658 O O . ARG A 1 85 ? -28.195 9.106 -12.163 1.00 89.62 85 ARG A O 1
ATOM 665 N N . HIS A 1 86 ? -26.790 10.353 -10.926 1.00 91.56 86 HIS A N 1
ATOM 666 C CA . HIS A 1 86 ? -25.853 10.611 -12.018 1.00 91.56 86 HIS A CA 1
ATOM 667 C C . HIS A 1 86 ? -25.135 9.338 -12.463 1.00 91.56 86 HIS A C 1
ATOM 669 O O . HIS A 1 86 ? -25.105 9.054 -13.658 1.00 91.56 86 HIS A O 1
ATOM 675 N N . LEU A 1 87 ? -24.653 8.525 -11.524 1.00 89.06 87 LEU A N 1
ATOM 676 C CA . LEU A 1 87 ? -23.989 7.258 -11.841 1.00 89.06 87 LEU A CA 1
ATOM 677 C C . LEU A 1 87 ? -24.932 6.262 -12.522 1.00 89.06 87 LEU A C 1
ATOM 679 O O . LEU A 1 87 ? -24.546 5.631 -13.507 1.00 89.06 87 LEU A O 1
ATOM 683 N N . ARG A 1 88 ? -26.207 6.226 -12.110 1.00 89.44 88 ARG A N 1
ATOM 684 C CA . ARG A 1 88 ? -27.238 5.440 -12.802 1.00 89.44 88 ARG A CA 1
ATOM 685 C C . ARG A 1 88 ? -27.425 5.871 -14.261 1.00 89.44 88 ARG A C 1
ATOM 687 O O . ARG A 1 88 ? -27.603 5.014 -15.118 1.00 89.44 88 ARG A O 1
ATOM 694 N N . LYS A 1 89 ? -27.372 7.174 -14.570 1.00 91.62 89 LYS A N 1
ATOM 695 C CA . LYS A 1 89 ? -27.488 7.672 -15.960 1.00 91.62 89 LYS A CA 1
ATOM 696 C C . LYS A 1 89 ? -26.317 7.241 -16.846 1.00 91.62 89 LYS A C 1
ATOM 698 O O . LYS A 1 89 ? -26.492 7.131 -18.054 1.00 91.62 89 LYS A O 1
ATOM 703 N N . VAL A 1 90 ? -25.145 7.014 -16.256 1.00 91.75 90 VAL A N 1
ATOM 704 C CA . VAL A 1 90 ? -23.920 6.594 -16.959 1.00 91.75 90 VAL A CA 1
ATOM 705 C C . VAL A 1 90 ? -23.807 5.059 -17.025 1.00 91.75 90 VAL A C 1
ATOM 707 O O . VAL A 1 90 ? -22.821 4.537 -17.529 1.00 91.75 90 VAL A O 1
ATOM 710 N N . ASN A 1 91 ? -24.835 4.322 -16.579 1.00 88.19 91 ASN A N 1
ATOM 711 C CA . ASN A 1 91 ? -24.846 2.856 -16.492 1.00 88.19 91 ASN A CA 1
ATOM 712 C C . ASN A 1 91 ? -23.696 2.292 -15.642 1.00 88.19 91 ASN A C 1
ATOM 714 O O . ASN A 1 91 ? -23.141 1.243 -15.958 1.00 88.19 91 ASN A O 1
ATOM 718 N N . VAL A 1 92 ? -23.337 3.002 -14.571 1.00 85.69 92 VAL A N 1
ATOM 719 C CA . VAL A 1 92 ? -22.377 2.531 -13.570 1.00 85.69 92 VAL A CA 1
ATOM 720 C C . VAL A 1 92 ? -23.138 2.028 -12.349 1.00 85.69 92 VAL A C 1
ATOM 722 O O . VAL A 1 92 ? -24.207 2.556 -12.018 1.00 85.69 92 VAL A O 1
ATOM 725 N N . ASP A 1 93 ? -22.581 1.028 -11.669 1.00 84.25 93 ASP A N 1
ATOM 726 C CA . ASP A 1 93 ? -23.135 0.518 -10.420 1.00 84.25 93 ASP A CA 1
ATOM 727 C C . ASP A 1 93 ? -23.302 1.653 -9.408 1.00 84.25 93 ASP A C 1
ATOM 729 O O . ASP A 1 93 ? -22.386 2.429 -9.135 1.00 84.25 93 ASP A O 1
ATOM 733 N N . HIS A 1 94 ? -24.509 1.756 -8.861 1.00 85.00 94 HIS A N 1
ATOM 734 C CA . HIS A 1 94 ? -24.909 2.807 -7.926 1.00 85.00 94 HIS A CA 1
ATOM 735 C C . HIS A 1 94 ? -25.413 2.224 -6.599 1.00 85.00 94 HIS A C 1
ATOM 737 O O . HIS A 1 94 ? -26.108 2.903 -5.845 1.00 85.00 94 HIS A O 1
ATOM 743 N N . LEU A 1 95 ? -25.189 0.931 -6.366 1.00 89.31 95 LEU A N 1
ATOM 744 C CA . LEU A 1 95 ? -25.578 0.262 -5.132 1.00 89.31 95 LEU A CA 1
ATOM 745 C C . LEU A 1 95 ? -24.536 0.579 -4.067 1.00 89.31 95 LEU A C 1
ATOM 747 O O . LEU A 1 95 ? -23.349 0.337 -4.261 1.00 89.31 95 LEU A O 1
ATOM 751 N N . HIS A 1 96 ? -24.994 1.151 -2.962 1.00 89.69 96 HIS A N 1
ATOM 752 C CA . HIS A 1 96 ? -24.156 1.468 -1.820 1.00 89.69 96 HIS A CA 1
ATOM 753 C C . HIS A 1 96 ? -23.786 0.180 -1.077 1.00 89.69 96 HIS A C 1
ATOM 755 O O . HIS A 1 96 ? -24.666 -0.619 -0.771 1.00 89.69 96 HIS A O 1
ATOM 761 N N . VAL A 1 97 ? -22.496 -0.026 -0.811 1.00 90.06 97 VAL A N 1
ATOM 762 C CA . VAL A 1 97 ? -21.985 -1.242 -0.147 1.00 90.06 97 VAL A CA 1
ATOM 763 C C . VAL A 1 97 ? -21.099 -0.958 1.064 1.00 90.06 97 VAL A C 1
ATOM 765 O O . VAL A 1 97 ? -20.644 -1.877 1.740 1.00 90.06 97 VAL A O 1
ATOM 768 N N . GLY A 1 98 ? -20.823 0.310 1.343 1.00 91.56 98 GLY A N 1
ATOM 769 C CA . GLY A 1 98 ? -19.920 0.700 2.409 1.00 91.56 98 GLY A CA 1
ATOM 770 C C . GLY A 1 98 ? -19.324 2.073 2.176 1.00 91.56 98 GLY A C 1
ATOM 771 O O . GLY A 1 98 ? -19.736 2.815 1.288 1.00 91.56 98 GLY A O 1
ATOM 772 N N . TRP A 1 99 ? -18.297 2.390 2.946 1.00 92.19 99 TRP A N 1
ATOM 773 C CA . TRP A 1 99 ? -17.635 3.687 2.904 1.00 92.19 99 TRP A CA 1
ATOM 774 C C . TRP A 1 99 ? -16.132 3.520 3.121 1.00 92.19 99 TRP A C 1
ATOM 776 O O . TRP A 1 99 ? -15.654 2.463 3.539 1.00 92.19 99 TRP A O 1
ATOM 786 N N . TYR A 1 100 ? -15.358 4.539 2.778 1.00 93.00 100 TYR A N 1
ATOM 787 C CA . TYR A 1 100 ? -13.923 4.552 3.024 1.00 93.00 100 TYR A CA 1
ATOM 788 C C . TYR A 1 100 ? -13.529 5.771 3.839 1.00 93.00 100 TYR A C 1
ATOM 790 O O . TYR A 1 100 ? -14.159 6.826 3.758 1.00 93.00 100 TYR A O 1
ATOM 798 N N . GLN A 1 101 ? -12.446 5.617 4.591 1.00 89.50 101 GLN A N 1
ATOM 799 C CA . GLN A 1 101 ? -11.878 6.669 5.411 1.00 89.50 101 GLN A CA 1
ATOM 800 C C . GLN A 1 101 ? -10.354 6.637 5.331 1.00 89.50 101 GLN A C 1
ATOM 802 O O . GLN A 1 101 ? -9.718 5.585 5.447 1.00 89.50 101 GLN A O 1
ATOM 807 N N . SER A 1 102 ? -9.743 7.809 5.182 1.00 87.75 102 SER A N 1
ATOM 808 C CA . SER A 1 102 ? -8.306 7.955 5.368 1.00 87.75 102 SER A CA 1
ATOM 809 C C . SER A 1 102 ? -7.965 8.023 6.855 1.00 87.75 102 SER A C 1
ATOM 811 O O . SER A 1 102 ? -8.567 8.801 7.592 1.00 87.75 102 SER A O 1
ATOM 813 N N . THR A 1 103 ? -6.950 7.294 7.297 1.00 81.50 103 THR A N 1
ATOM 814 C CA . THR A 1 103 ? -6.426 7.411 8.662 1.00 81.50 103 THR A CA 1
ATOM 815 C C . THR A 1 103 ? -5.047 8.041 8.661 1.00 81.50 103 THR A C 1
ATOM 817 O O . THR A 1 103 ? -4.264 7.858 7.729 1.00 81.50 103 THR A O 1
ATOM 820 N N . GLN A 1 104 ? -4.716 8.742 9.739 1.00 71.75 104 GLN A N 1
ATOM 821 C CA . GLN A 1 104 ? -3.339 9.098 10.025 1.00 71.75 104 GLN A CA 1
ATOM 822 C C . GLN A 1 104 ? -2.784 8.141 11.076 1.00 71.75 104 GLN A C 1
ATOM 824 O O . GLN A 1 104 ? -3.296 8.060 12.188 1.00 71.75 104 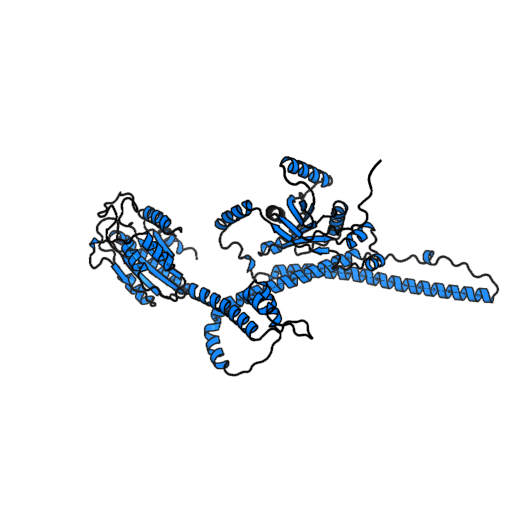GLN A O 1
ATOM 829 N N . GLN A 1 105 ? -1.710 7.428 10.726 1.00 65.88 105 GLN A N 1
ATOM 830 C CA . GLN A 1 105 ? -0.891 6.667 11.684 1.00 65.88 105 GLN A CA 1
ATOM 831 C C . GLN A 1 105 ? -1.650 5.554 12.434 1.00 65.88 105 GLN A C 1
ATOM 833 O O . GLN A 1 105 ? -1.227 5.122 13.503 1.00 65.88 105 GLN A O 1
ATOM 838 N N . GLY A 1 106 ? -2.761 5.064 11.871 1.00 63.53 106 GLY A N 1
ATOM 839 C CA . GLY A 1 106 ? -3.536 3.963 12.443 1.00 63.53 106 GLY A CA 1
ATOM 840 C C . GLY A 1 106 ? -4.532 4.351 13.539 1.00 63.53 106 GLY A C 1
ATOM 841 O O . GLY A 1 106 ? -5.210 3.460 14.044 1.00 63.53 106 GLY A O 1
ATOM 842 N N . ALA A 1 107 ? -4.672 5.637 13.868 1.00 67.81 107 ALA A N 1
ATOM 843 C CA . ALA A 1 107 ? -5.703 6.129 14.779 1.00 67.81 107 ALA A CA 1
ATOM 844 C C . ALA A 1 107 ? -7.022 6.338 14.010 1.00 67.81 107 ALA A C 1
ATOM 846 O O . ALA A 1 107 ? -7.327 7.439 13.556 1.00 67.81 107 ALA A O 1
ATOM 847 N N . PHE A 1 108 ? -7.776 5.262 13.770 1.00 74.00 108 PHE A N 1
ATOM 848 C CA . PHE A 1 108 ? -9.081 5.335 13.081 1.00 74.00 108 PHE A CA 1
ATOM 849 C C . PHE A 1 108 ? -10.263 4.862 13.927 1.00 74.00 108 PHE A C 1
ATOM 851 O O . PHE A 1 108 ? -11.403 5.178 13.609 1.00 74.00 108 PHE A O 1
ATOM 858 N N . LEU A 1 109 ? -10.010 4.116 15.002 1.00 76.31 109 LEU A N 1
ATOM 859 C CA . LEU A 1 109 ? -11.066 3.535 15.824 1.00 76.31 109 LEU A CA 1
ATOM 860 C C . LEU A 1 109 ? -11.625 4.589 16.785 1.00 76.31 109 LEU A C 1
ATOM 862 O O . LEU A 1 109 ? -11.218 4.629 17.936 1.00 76.31 109 LEU A O 1
ATOM 866 N N . SER A 1 110 ? -12.508 5.472 16.335 1.00 80.62 110 SER A N 1
ATOM 867 C CA . SER A 1 110 ? -13.214 6.409 17.220 1.00 80.62 110 SER A CA 1
ATOM 868 C C . SER A 1 110 ? -14.601 5.885 17.608 1.00 80.62 110 SER A C 1
ATOM 870 O O . SER A 1 110 ? -15.128 4.944 17.013 1.00 80.62 110 SER A O 1
ATOM 872 N N . THR A 1 111 ? -15.221 6.497 18.614 1.00 80.75 111 THR A N 1
ATOM 873 C CA . THR A 1 111 ? -16.637 6.247 18.931 1.00 80.75 111 THR A CA 1
ATOM 874 C C . THR A 1 111 ? -17.540 6.657 17.766 1.00 80.75 111 THR A C 1
ATOM 876 O O . THR A 1 111 ? -18.410 5.888 17.374 1.00 80.75 111 THR A O 1
ATOM 879 N N . GLN A 1 112 ? -17.252 7.798 17.134 1.00 83.81 112 GLN A N 1
ATOM 880 C CA . GLN A 1 112 ? -17.951 8.264 15.934 1.00 83.81 112 GLN A CA 1
ATOM 881 C C . GLN A 1 112 ? -17.824 7.271 14.768 1.00 83.81 112 GLN A C 1
ATOM 883 O O . GLN A 1 112 ? -18.796 6.999 14.073 1.00 83.81 112 GLN A O 1
ATOM 888 N N . PHE A 1 113 ? -16.643 6.675 14.579 1.00 85.88 113 PHE A N 1
ATOM 889 C CA . PHE A 1 113 ? -16.423 5.638 13.571 1.00 85.88 113 PHE A CA 1
ATOM 890 C C . PHE A 1 113 ? -17.342 4.428 13.782 1.00 85.88 113 PHE A C 1
ATOM 892 O O . PHE A 1 113 ? -17.923 3.910 12.827 1.00 85.88 113 PHE A O 1
ATOM 899 N N . LEU A 1 114 ? -17.501 3.994 15.036 1.00 84.88 114 LEU A N 1
ATOM 900 C CA . LEU A 1 114 ? -18.396 2.896 15.392 1.00 84.88 114 LEU A CA 1
ATOM 901 C C . LEU A 1 114 ? -19.863 3.234 15.151 1.00 84.88 114 LEU A C 1
ATOM 903 O O . LEU A 1 114 ? -20.588 2.401 14.616 1.00 84.88 114 LEU A O 1
ATOM 907 N N . GLU A 1 115 ? -20.293 4.438 15.520 1.00 86.25 115 GLU A N 1
ATOM 908 C CA . GLU A 1 115 ? -21.664 4.908 15.297 1.00 86.25 115 GLU A CA 1
ATOM 909 C C . GLU A 1 115 ? -21.999 4.977 13.802 1.00 86.25 115 GLU A C 1
ATOM 911 O O . GLU A 1 115 ? -23.042 4.469 13.375 1.00 86.25 115 GLU A O 1
ATOM 916 N N . SER A 1 116 ? -21.087 5.513 12.986 1.00 87.62 116 SER A N 1
ATOM 917 C CA . SER A 1 116 ? -21.234 5.533 11.528 1.00 87.62 116 SER A CA 1
ATOM 918 C C . SER A 1 116 ? -21.301 4.117 10.958 1.00 87.62 116 SER A C 1
ATOM 920 O O . SER A 1 116 ? -22.224 3.789 10.210 1.00 87.62 116 SER A O 1
ATOM 922 N N . GLN A 1 117 ? -20.374 3.234 11.350 1.00 89.19 117 GLN A N 1
ATOM 923 C CA . GLN A 1 117 ? -20.364 1.851 10.870 1.00 89.19 117 GLN A CA 1
ATOM 924 C C . GLN A 1 117 ? -21.627 1.088 11.284 1.00 89.19 117 GLN A C 1
ATOM 926 O O . GLN A 1 117 ? -22.180 0.337 10.481 1.00 89.19 117 GLN A O 1
ATOM 931 N N . PHE A 1 118 ? -22.112 1.301 12.507 1.00 88.75 118 PHE A N 1
ATOM 932 C CA . PHE A 1 118 ? -23.353 0.718 13.001 1.00 88.75 118 PHE A CA 1
ATOM 933 C C . PHE A 1 118 ? -24.572 1.197 12.202 1.00 88.75 118 PHE A C 1
ATOM 935 O O . PHE A 1 118 ? -25.428 0.388 11.837 1.00 88.75 118 PHE A O 1
ATOM 942 N N . THR A 1 119 ? -24.635 2.489 11.880 1.00 88.56 119 THR A N 1
ATOM 943 C CA . THR A 1 119 ? -25.721 3.080 11.083 1.00 88.56 119 THR A CA 1
ATOM 944 C C . THR A 1 119 ? -25.753 2.490 9.674 1.00 88.56 119 THR A C 1
ATOM 946 O O . THR A 1 119 ? -26.805 2.047 9.196 1.00 88.56 119 THR A O 1
ATOM 949 N N . TYR A 1 120 ? -24.586 2.384 9.033 1.00 88.12 120 TYR A N 1
ATOM 950 C CA . TYR A 1 120 ? -24.474 1.767 7.715 1.00 88.12 120 TYR A CA 1
ATOM 951 C C . TYR A 1 120 ? -24.797 0.274 7.736 1.00 88.12 120 TYR A C 1
ATOM 953 O O . TYR A 1 120 ? -25.500 -0.191 6.845 1.00 88.12 120 TYR A O 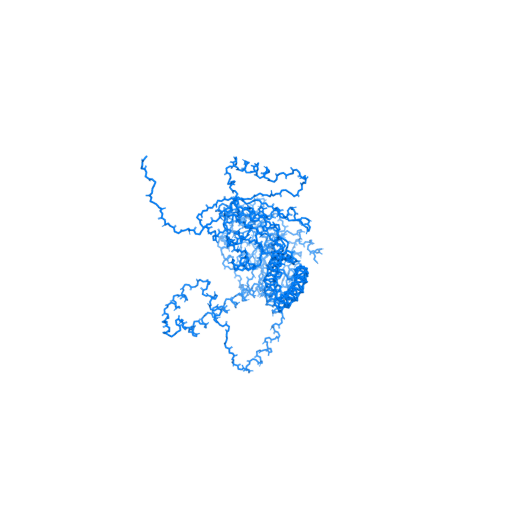1
ATOM 961 N N . GLN A 1 121 ? -24.358 -0.468 8.756 1.00 88.38 121 GLN A N 1
ATOM 962 C CA . GLN A 1 121 ? -24.661 -1.898 8.882 1.00 88.38 121 GLN A CA 1
ATOM 963 C C . GLN A 1 121 ? -26.108 -2.205 9.263 1.00 88.38 121 GLN A C 1
ATOM 965 O O . GLN A 1 121 ? -26.628 -3.269 8.935 1.00 88.38 121 GLN A O 1
ATOM 970 N N . THR A 1 122 ? -26.775 -1.281 9.954 1.00 87.12 122 THR A N 1
ATOM 971 C CA . THR A 1 122 ? -28.207 -1.395 10.250 1.00 87.12 122 THR A CA 1
ATOM 972 C C . THR A 1 122 ? -29.043 -1.171 8.994 1.00 87.12 122 THR A C 1
ATOM 974 O O . THR A 1 122 ? -30.078 -1.812 8.824 1.00 87.12 122 THR A O 1
ATOM 977 N N . SER A 1 123 ? -28.580 -0.286 8.109 1.00 86.25 123 SER A N 1
ATOM 978 C CA . SER A 1 123 ? -29.230 -0.005 6.828 1.00 86.25 123 SER A CA 1
ATOM 979 C C . SER A 1 123 ? -28.934 -1.081 5.778 1.00 86.25 123 SER A C 1
ATOM 981 O O . SER A 1 123 ? -29.808 -1.429 4.988 1.00 86.25 123 SER A O 1
ATOM 983 N N . ILE A 1 124 ? -27.701 -1.598 5.766 1.00 84.44 124 ILE A N 1
ATOM 984 C CA . ILE A 1 124 ? -27.177 -2.565 4.798 1.00 84.44 124 ILE A CA 1
ATOM 985 C C . ILE A 1 124 ? -26.357 -3.601 5.563 1.00 84.44 124 ILE A C 1
ATOM 987 O O . ILE A 1 124 ? -25.261 -3.300 6.035 1.00 84.44 124 ILE A O 1
ATOM 991 N N . GLU A 1 125 ? -26.859 -4.828 5.668 1.00 80.88 125 GLU A N 1
ATOM 992 C CA . GLU A 1 125 ? -26.224 -5.883 6.467 1.00 80.88 125 GLU A CA 1
ATOM 993 C C . GLU A 1 125 ? -24.781 -6.162 6.004 1.00 80.88 125 GLU A C 1
ATOM 995 O O . GLU A 1 125 ? -23.880 -6.382 6.819 1.00 80.88 125 GLU A O 1
ATOM 1000 N N . GLU A 1 126 ? -24.543 -6.063 4.698 1.00 84.69 126 GLU A N 1
ATOM 1001 C CA . GLU A 1 126 ? -23.278 -6.301 4.005 1.00 84.69 126 GLU A CA 1
ATOM 1002 C C . GLU A 1 126 ? -22.270 -5.135 4.051 1.00 84.69 126 GLU A C 1
ATOM 1004 O O . GLU A 1 126 ? -21.248 -5.186 3.368 1.00 84.69 126 GLU A O 1
ATOM 1009 N N . SER A 1 127 ? -22.512 -4.087 4.847 1.00 89.62 127 SER A N 1
ATOM 1010 C CA . SER A 1 127 ? -21.647 -2.900 4.854 1.00 89.62 127 SER A CA 1
ATOM 1011 C C . SER A 1 127 ? -20.228 -3.163 5.386 1.00 89.62 127 SER A C 1
ATOM 1013 O O . SER A 1 127 ? -20.032 -3.703 6.487 1.00 89.62 127 SER A O 1
ATOM 1015 N N . VAL A 1 128 ? -19.234 -2.708 4.613 1.00 91.56 128 VAL A N 1
ATOM 1016 C CA . VAL A 1 128 ? -17.791 -2.792 4.895 1.00 91.56 128 VAL A CA 1
ATOM 1017 C C . VAL A 1 128 ? -17.167 -1.397 4.907 1.00 91.56 128 VAL A C 1
ATOM 1019 O O . VAL A 1 128 ? -17.564 -0.519 4.143 1.00 91.56 128 VAL A O 1
ATOM 1022 N N . VAL A 1 129 ? -16.143 -1.206 5.739 1.00 92.12 129 VAL A N 1
ATOM 1023 C CA . VAL A 1 129 ? -15.339 0.018 5.741 1.00 92.12 129 VAL A CA 1
ATOM 1024 C C . VAL A 1 129 ? -13.917 -0.231 5.253 1.00 92.12 129 VAL A C 1
ATOM 1026 O O . VAL A 1 129 ? -13.241 -1.155 5.712 1.00 92.12 129 VAL A O 1
ATOM 1029 N N . LEU A 1 130 ? -13.457 0.602 4.315 1.00 92.75 130 LEU A N 1
ATOM 1030 C CA . LEU A 1 130 ? -12.080 0.592 3.818 1.00 92.75 130 LEU A CA 1
ATOM 1031 C C . LEU A 1 130 ? -11.252 1.689 4.488 1.00 92.75 130 LEU A C 1
ATOM 1033 O O . LEU A 1 130 ? -11.548 2.875 4.364 1.00 92.75 130 LEU A O 1
ATOM 1037 N N . ILE A 1 131 ? -10.174 1.291 5.155 1.00 91.19 131 ILE A N 1
ATOM 1038 C CA . ILE A 1 131 ? -9.237 2.198 5.815 1.00 91.19 131 ILE A CA 1
ATOM 1039 C C . ILE A 1 131 ? -7.972 2.312 4.978 1.00 91.19 131 ILE A C 1
ATOM 1041 O O . ILE A 1 131 ? -7.282 1.315 4.748 1.00 91.19 131 ILE A O 1
ATOM 1045 N N . TYR A 1 132 ? -7.657 3.534 4.554 1.00 90.75 132 TYR A N 1
ATOM 1046 C CA . TYR A 1 132 ? -6.465 3.846 3.769 1.00 90.75 132 TYR A CA 1
ATOM 1047 C C . TYR A 1 132 ? -5.494 4.730 4.562 1.00 90.75 132 TYR A C 1
ATOM 1049 O O . TYR A 1 132 ? -5.887 5.762 5.105 1.00 90.75 132 TYR A O 1
ATOM 1057 N N . ASP A 1 133 ? -4.215 4.348 4.618 1.00 86.38 133 ASP A N 1
ATOM 1058 C CA . ASP A 1 133 ? -3.162 5.145 5.266 1.00 86.38 133 ASP A CA 1
ATOM 1059 C C . ASP A 1 133 ? -2.214 5.756 4.209 1.00 86.38 133 ASP A C 1
ATOM 1061 O O . ASP A 1 133 ? -1.380 5.046 3.623 1.00 86.38 133 ASP A O 1
ATOM 1065 N N . PRO A 1 134 ? -2.295 7.078 3.956 1.00 84.00 134 PRO A N 1
ATOM 1066 C CA . PRO A 1 134 ? -1.457 7.745 2.967 1.00 84.00 134 PRO A CA 1
ATOM 1067 C C . PRO A 1 134 ? 0.009 7.847 3.403 1.00 84.00 134 PRO A C 1
ATOM 1069 O O . PRO A 1 134 ? 0.896 7.873 2.550 1.00 84.00 134 PRO A O 1
ATOM 1072 N N . LEU A 1 135 ? 0.304 7.899 4.708 1.00 78.50 135 LEU A N 1
ATOM 1073 C CA . LEU A 1 135 ? 1.676 8.055 5.204 1.00 78.50 135 LEU A CA 1
ATOM 1074 C C . LEU A 1 135 ? 2.481 6.768 5.031 1.00 78.50 135 LEU A C 1
ATOM 1076 O O . LEU A 1 135 ? 3.664 6.825 4.692 1.00 78.50 135 LEU A O 1
ATOM 1080 N N . LYS A 1 136 ? 1.843 5.610 5.228 1.00 76.62 136 LYS A N 1
ATOM 1081 C CA . LYS A 1 136 ? 2.458 4.306 4.937 1.00 76.62 136 LYS A CA 1
ATOM 1082 C C . LYS A 1 136 ? 2.589 4.062 3.437 1.00 76.62 136 LYS A C 1
ATOM 1084 O O . LYS A 1 136 ? 3.641 3.609 2.992 1.00 76.62 136 LYS A O 1
ATOM 1089 N N . THR A 1 137 ? 1.580 4.454 2.660 1.00 81.62 137 THR A N 1
ATOM 1090 C CA . THR A 1 137 ? 1.595 4.289 1.198 1.00 81.62 137 THR A CA 1
ATOM 1091 C C . THR A 1 137 ? 2.694 5.114 0.529 1.00 81.62 137 THR A C 1
ATOM 1093 O O . THR A 1 137 ? 3.405 4.592 -0.327 1.00 81.62 137 THR A O 1
ATOM 1096 N N . LYS A 1 138 ? 2.966 6.337 1.011 1.00 77.50 138 LYS A N 1
ATOM 1097 C CA . LYS A 1 138 ? 4.120 7.159 0.583 1.00 77.50 138 LYS A CA 1
ATOM 1098 C C . LYS A 1 138 ? 5.495 6.514 0.815 1.00 77.50 138 LYS A C 1
ATOM 1100 O O . LYS A 1 138 ? 6.495 7.044 0.353 1.00 77.50 138 LYS A O 1
ATOM 1105 N N . ARG A 1 139 ? 5.575 5.412 1.563 1.00 71.75 139 ARG A N 1
ATOM 1106 C CA . ARG A 1 139 ? 6.823 4.684 1.846 1.00 71.75 139 ARG A CA 1
ATOM 1107 C C . ARG A 1 139 ? 6.969 3.405 1.024 1.00 71.75 139 ARG A C 1
ATOM 1109 O O . ARG A 1 139 ? 7.855 2.607 1.306 1.00 71.75 139 ARG A O 1
ATOM 1116 N N . GLY A 1 140 ? 6.094 3.196 0.041 1.00 69.50 140 GLY A N 1
ATOM 1117 C CA . GLY A 1 140 ? 6.160 2.074 -0.896 1.00 69.50 140 GLY A CA 1
ATOM 1118 C C . GLY A 1 140 ? 5.291 0.867 -0.536 1.00 69.50 140 GLY A C 1
ATOM 1119 O O . GLY A 1 140 ? 5.238 -0.077 -1.315 1.00 69.50 140 GLY A O 1
ATOM 1120 N N . PHE A 1 141 ? 4.581 0.879 0.599 1.00 77.81 141 PHE A N 1
ATOM 1121 C CA . PHE A 1 141 ? 3.634 -0.183 0.954 1.00 77.81 141 PHE A CA 1
ATOM 1122 C C . PHE A 1 141 ? 2.203 0.330 0.893 1.00 77.81 141 PHE A C 1
ATOM 1124 O O . PHE A 1 141 ? 1.802 1.121 1.747 1.00 77.81 141 PHE A O 1
ATOM 1131 N N . LEU A 1 142 ? 1.411 -0.168 -0.058 1.00 84.12 142 LEU A N 1
ATOM 1132 C CA . LEU A 1 142 ? -0.023 0.099 -0.080 1.00 84.12 142 LEU A CA 1
ATOM 1133 C C . LEU A 1 142 ? -0.660 -0.423 1.213 1.00 84.12 142 LEU A C 1
ATOM 1135 O O . LEU A 1 142 ? -0.679 -1.628 1.467 1.00 84.12 142 LEU A O 1
ATOM 1139 N N . HIS A 1 143 ? -1.180 0.491 2.031 1.00 85.94 143 HIS A N 1
ATOM 1140 C CA . HIS A 1 143 ? -1.869 0.142 3.267 1.00 85.94 143 HIS A CA 1
ATOM 1141 C C . HIS A 1 143 ? -3.360 0.419 3.118 1.00 85.94 143 HIS A C 1
ATOM 1143 O O . HIS A 1 143 ? -3.825 1.540 3.328 1.00 85.94 143 HIS A O 1
ATOM 1149 N N . LEU A 1 144 ? -4.084 -0.627 2.732 1.00 89.06 144 LEU A N 1
ATOM 1150 C CA . LEU A 1 144 ? -5.530 -0.630 2.581 1.00 89.06 144 LEU A CA 1
ATOM 1151 C C . LEU A 1 144 ? -6.085 -1.848 3.318 1.00 89.06 144 LEU A C 1
ATOM 1153 O O . LEU A 1 144 ? -5.681 -2.976 3.034 1.00 89.06 144 LEU A O 1
ATOM 1157 N N . LYS A 1 145 ? -6.985 -1.618 4.273 1.00 88.75 145 LYS A N 1
ATOM 1158 C CA . LYS A 1 145 ? -7.595 -2.676 5.084 1.00 88.75 145 LYS A CA 1
ATOM 1159 C C . LYS A 1 145 ? -9.110 -2.578 5.052 1.00 88.75 145 LYS A C 1
ATOM 1161 O O . LYS A 1 145 ? -9.647 -1.476 5.080 1.00 88.75 145 LYS A O 1
ATOM 1166 N N . ALA A 1 146 ? -9.776 -3.727 5.022 1.00 91.31 146 ALA A N 1
ATOM 1167 C CA . ALA A 1 146 ? -11.225 -3.821 5.100 1.00 91.31 146 ALA A CA 1
ATOM 1168 C C . ALA A 1 146 ? -11.637 -4.302 6.492 1.00 91.31 146 ALA A C 1
ATOM 1170 O O . ALA A 1 146 ? -11.175 -5.350 6.949 1.00 91.31 146 ALA A O 1
ATOM 1171 N N . TYR A 1 147 ? -12.518 -3.554 7.148 1.00 89.25 147 TYR A N 1
ATOM 1172 C CA . TYR A 1 147 ? -13.073 -3.918 8.445 1.00 89.25 147 TYR A CA 1
ATOM 1173 C C . TYR A 1 147 ? -14.591 -4.046 8.375 1.00 89.25 147 TYR A C 1
ATOM 1175 O O . TYR A 1 147 ? -15.267 -3.380 7.590 1.00 89.25 147 TYR A O 1
ATOM 1183 N N . ARG A 1 148 ? -15.124 -4.906 9.238 1.00 89.06 148 ARG A N 1
ATOM 1184 C CA . ARG A 1 148 ? -16.556 -5.063 9.485 1.00 89.06 148 ARG A CA 1
ATOM 1185 C C . ARG A 1 148 ? -16.773 -5.211 10.989 1.00 89.06 148 ARG A C 1
ATOM 1187 O O . ARG A 1 148 ? -15.959 -5.838 11.669 1.00 89.06 148 ARG A O 1
ATOM 1194 N N . LEU A 1 149 ? -17.850 -4.631 11.516 1.00 87.94 149 LEU A N 1
ATOM 1195 C CA . LEU A 1 149 ? -18.266 -4.901 12.894 1.00 87.94 149 LEU A CA 1
ATOM 1196 C C . LEU A 1 149 ? -18.795 -6.335 12.995 1.00 87.94 149 LEU A C 1
ATOM 1198 O O . LEU A 1 149 ? -19.465 -6.814 12.075 1.00 87.94 149 LEU A O 1
ATOM 1202 N N . THR A 1 150 ? -18.519 -7.014 14.105 1.00 86.06 150 THR A N 1
ATOM 1203 C CA . THR A 1 150 ? -19.057 -8.359 14.323 1.00 86.06 150 THR A CA 1
ATOM 1204 C C . THR A 1 150 ? -20.560 -8.319 14.627 1.00 86.06 150 THR A C 1
ATOM 1206 O O . THR A 1 150 ? -21.043 -7.363 15.242 1.00 86.06 150 THR A O 1
ATOM 1209 N N . PRO A 1 151 ? -21.332 -9.366 14.272 1.00 82.00 151 PRO A N 1
ATOM 1210 C CA . PRO A 1 151 ? -22.772 -9.411 14.548 1.00 82.00 151 PRO A CA 1
ATOM 1211 C C . PRO A 1 151 ? -23.115 -9.250 16.038 1.00 82.00 151 PRO A C 1
ATOM 1213 O O . PRO A 1 151 ? -24.137 -8.666 16.391 1.00 82.00 151 PRO A O 1
ATOM 1216 N N . GLN A 1 152 ? -22.233 -9.726 16.923 1.00 81.12 152 GLN A N 1
ATOM 1217 C CA . GLN A 1 152 ? -22.365 -9.586 18.377 1.00 81.12 152 GLN A CA 1
ATOM 1218 C C . GLN A 1 152 ? -22.264 -8.124 18.821 1.00 81.12 152 GLN A C 1
ATOM 1220 O O . GLN A 1 152 ? -23.039 -7.674 19.662 1.00 81.12 152 GLN A O 1
ATOM 1225 N N . ALA A 1 153 ? -21.336 -7.373 18.231 1.00 78.56 153 ALA A N 1
ATOM 1226 C CA . ALA A 1 153 ? -21.193 -5.953 18.494 1.00 78.56 153 ALA A CA 1
ATOM 1227 C C . ALA A 1 153 ? -22.368 -5.149 17.913 1.00 78.56 153 ALA A C 1
ATOM 1229 O O . ALA A 1 153 ? -22.870 -4.255 18.588 1.00 78.56 153 ALA A O 1
ATOM 1230 N N . VAL A 1 154 ? -22.885 -5.516 16.732 1.00 83.19 154 VAL A N 1
ATOM 1231 C CA . VAL A 1 154 ? -24.112 -4.911 16.175 1.00 83.19 154 VAL A CA 1
ATOM 1232 C C . VAL A 1 154 ? -25.307 -5.121 17.113 1.00 83.19 154 VAL A C 1
ATOM 1234 O O . VAL A 1 154 ? -26.075 -4.189 17.338 1.00 83.19 154 VAL A O 1
ATOM 1237 N N . ALA A 1 155 ? -25.471 -6.319 17.683 1.00 81.50 155 ALA A N 1
ATOM 1238 C CA . ALA A 1 155 ? -26.545 -6.594 18.639 1.00 81.50 155 ALA A CA 1
ATOM 1239 C C . ALA A 1 155 ? -26.431 -5.719 19.899 1.00 81.50 155 ALA A C 1
ATOM 1241 O O . ALA A 1 155 ? -27.414 -5.109 20.310 1.00 81.50 155 ALA A O 1
ATOM 1242 N N . LEU A 1 156 ? -25.220 -5.571 20.447 1.00 78.88 156 LEU A N 1
ATOM 1243 C CA . LEU A 1 156 ? -24.988 -4.735 21.626 1.00 78.88 156 LEU A CA 1
ATOM 1244 C C . LEU A 1 156 ? -25.288 -3.249 21.355 1.00 78.88 156 LEU A C 1
ATOM 1246 O O . LEU A 1 156 ? -25.884 -2.576 22.195 1.00 78.88 156 LEU A O 1
ATOM 1250 N N . TYR A 1 157 ? -24.930 -2.748 20.170 1.00 80.19 157 TYR A N 1
ATOM 1251 C CA . TYR A 1 157 ? -25.266 -1.383 19.756 1.00 80.19 157 TYR A CA 1
ATOM 1252 C C . TYR A 1 157 ? -26.771 -1.178 19.522 1.00 80.19 157 TYR A C 1
ATOM 1254 O O . TYR A 1 157 ? -27.287 -0.109 19.842 1.00 80.19 157 TYR A O 1
ATOM 1262 N N . LYS A 1 158 ? -27.503 -2.191 19.029 1.00 81.44 158 LYS A N 1
ATOM 1263 C CA . LYS A 1 158 ? -28.975 -2.126 18.904 1.00 81.44 158 LYS A CA 1
ATOM 1264 C C . LYS A 1 158 ? -29.659 -1.966 20.259 1.00 81.44 158 LYS A C 1
ATOM 1266 O O . LYS A 1 158 ? -30.621 -1.207 20.363 1.00 81.44 158 LYS A O 1
ATOM 1271 N N . ASP A 1 159 ? -29.142 -2.640 21.279 1.00 79.50 159 ASP A N 1
ATOM 1272 C CA . ASP A 1 159 ? -29.707 -2.601 22.627 1.00 79.50 159 ASP A CA 1
ATOM 1273 C C . ASP A 1 159 ? -29.294 -1.339 23.409 1.00 79.50 159 ASP A C 1
ATOM 1275 O O . ASP A 1 159 ? -29.892 -1.035 24.442 1.00 79.50 159 ASP A O 1
ATOM 1279 N N . ASN A 1 160 ? -28.305 -0.575 22.914 1.00 73.56 160 ASN A N 1
ATOM 1280 C CA . ASN A 1 160 ? -27.711 0.600 23.571 1.00 73.56 160 ASN A CA 1
ATOM 1281 C C . ASN A 1 160 ? -27.258 0.345 25.026 1.00 73.56 160 ASN A C 1
ATOM 1283 O O . ASN A 1 160 ? -27.089 1.284 25.810 1.00 73.56 160 ASN A O 1
ATOM 1287 N N . ASP A 1 161 ? -27.034 -0.919 25.397 1.00 72.94 161 ASP A N 1
ATOM 1288 C CA . ASP A 1 161 ? -26.617 -1.315 26.739 1.00 72.94 161 ASP A CA 1
ATOM 1289 C C . ASP A 1 161 ? -25.127 -1.673 26.762 1.00 72.94 161 ASP A C 1
ATOM 1291 O O . ASP A 1 161 ? -24.709 -2.811 26.550 1.00 72.94 161 ASP A O 1
ATOM 1295 N N . PHE A 1 162 ? -24.300 -0.673 27.073 1.00 70.50 162 PHE A N 1
ATOM 1296 C CA . PHE A 1 162 ? -22.858 -0.839 27.295 1.00 70.50 162 PHE A CA 1
ATOM 1297 C C . PHE A 1 162 ? -22.520 -1.225 28.747 1.00 70.50 162 PHE A C 1
ATOM 1299 O O . PHE A 1 162 ? -21.404 -0.989 29.231 1.00 70.50 162 PHE A O 1
ATOM 1306 N N . GLY A 1 163 ? -23.485 -1.800 29.469 1.00 68.75 163 GLY A N 1
ATOM 1307 C CA . GLY A 1 163 ? -23.316 -2.297 30.822 1.00 68.75 163 GLY A CA 1
ATOM 1308 C C . GLY A 1 163 ? -22.294 -3.434 30.919 1.00 68.75 163 GLY A C 1
ATOM 1309 O O . GLY A 1 163 ? -22.100 -4.243 30.012 1.00 68.75 163 GLY A O 1
ATOM 1310 N N . ALA A 1 164 ? -21.644 -3.540 32.081 1.00 67.56 164 ALA A N 1
ATOM 1311 C CA . ALA A 1 164 ? -20.666 -4.597 32.349 1.00 67.56 164 ALA A CA 1
ATOM 1312 C C . ALA A 1 164 ? -21.259 -6.016 32.244 1.00 67.56 164 ALA A C 1
ATOM 1314 O O . ALA A 1 164 ? -20.512 -6.966 32.007 1.00 67.56 164 ALA A O 1
ATOM 1315 N N . ASP A 1 165 ? -22.571 -6.154 32.435 1.00 70.06 165 ASP A N 1
ATOM 1316 C CA . ASP A 1 165 ? -23.274 -7.434 32.380 1.00 70.06 165 ASP A CA 1
ATOM 1317 C C . ASP A 1 165 ? -23.682 -7.803 30.944 1.00 70.06 165 ASP A C 1
ATOM 1319 O O . ASP A 1 165 ? -23.563 -8.971 30.574 1.00 70.06 165 ASP A O 1
ATOM 1323 N N . ALA A 1 166 ? -24.021 -6.824 30.096 1.00 69.25 166 ALA A N 1
ATOM 1324 C CA . ALA A 1 166 ? -24.249 -7.027 28.663 1.00 69.25 166 ALA A CA 1
ATOM 1325 C C . ALA A 1 166 ? -22.964 -7.491 27.953 1.00 69.25 166 ALA A C 1
ATOM 1327 O O . ALA A 1 166 ? -22.957 -8.517 27.273 1.00 69.25 166 ALA A O 1
ATOM 1328 N N . ILE A 1 167 ? -21.830 -6.831 28.221 1.00 73.50 167 ILE A N 1
ATOM 1329 C CA . ILE A 1 167 ? -20.519 -7.209 27.655 1.00 73.50 167 ILE A CA 1
ATOM 1330 C C . ILE A 1 167 ? -20.113 -8.633 28.071 1.00 73.50 167 ILE A C 1
ATOM 1332 O O . ILE A 1 167 ? -19.590 -9.395 27.258 1.00 73.50 167 ILE A O 1
ATOM 1336 N N . LYS A 1 168 ? -20.376 -9.022 29.327 1.00 74.56 168 LYS A N 1
ATOM 1337 C CA . LYS A 1 168 ? -20.118 -10.393 29.803 1.00 74.56 168 LYS A CA 1
ATOM 1338 C C . LYS A 1 168 ? -21.018 -11.422 29.134 1.00 74.56 168 LYS A C 1
ATOM 1340 O O . LYS A 1 168 ? -20.542 -12.508 28.829 1.00 74.56 168 LYS A O 1
ATOM 1345 N N . THR A 1 169 ? -22.289 -11.087 28.934 1.00 73.94 169 THR A N 1
ATOM 1346 C CA . THR A 1 169 ? -23.279 -11.985 28.325 1.00 73.94 169 THR A CA 1
ATOM 1347 C C . THR A 1 169 ? -22.940 -12.258 26.860 1.00 73.94 169 THR A C 1
ATOM 1349 O O . THR A 1 169 ? -23.047 -13.393 26.408 1.00 73.94 169 THR A O 1
ATOM 1352 N N . HIS A 1 170 ? -22.453 -11.242 26.144 1.00 67.38 170 HIS A N 1
ATOM 1353 C CA . HIS A 1 170 ? -22.048 -11.358 24.743 1.00 67.38 170 HIS A CA 1
ATOM 1354 C C . HIS A 1 170 ? -20.585 -11.783 24.535 1.00 67.38 170 HIS A C 1
ATOM 1356 O O . HIS A 1 170 ? -20.174 -11.942 23.393 1.00 67.38 170 HIS A O 1
ATOM 1362 N N . HIS A 1 171 ? -19.800 -11.987 25.603 1.00 71.12 171 HIS A N 1
ATOM 1363 C CA . HIS A 1 171 ? -18.368 -12.326 25.536 1.00 71.12 171 HIS A CA 1
ATOM 1364 C C . HIS A 1 171 ? -17.528 -11.377 24.656 1.00 71.12 171 HIS A C 1
ATOM 1366 O O . HIS A 1 171 ? -16.526 -11.789 24.071 1.00 71.12 171 HIS A O 1
ATOM 1372 N N . LEU A 1 172 ? -17.904 -10.097 24.596 1.00 72.06 172 LEU A N 1
ATOM 1373 C CA . LEU A 1 172 ? -17.215 -9.105 23.774 1.00 72.06 172 LEU A CA 1
ATOM 1374 C C . LEU A 1 172 ? -15.873 -8.707 24.404 1.00 72.06 172 LEU A C 1
ATOM 1376 O O . LEU A 1 172 ? -15.801 -8.203 25.527 1.00 72.06 172 LEU A O 1
ATOM 1380 N N . SER A 1 173 ? -14.801 -8.934 23.653 1.00 73.38 173 SER A N 1
ATOM 1381 C CA . SER A 1 173 ? -13.452 -8.419 23.881 1.00 73.38 173 SER A CA 1
ATOM 1382 C C . SER A 1 173 ? -13.084 -7.366 22.830 1.00 73.38 173 SER A C 1
ATOM 1384 O O . SER A 1 173 ? -13.715 -7.276 21.772 1.00 73.38 173 SER A O 1
ATOM 1386 N N . PHE A 1 174 ? -12.011 -6.611 23.089 1.00 71.00 174 PHE A N 1
ATOM 1387 C CA . PHE A 1 174 ? -11.460 -5.641 22.134 1.00 71.00 174 PHE A CA 1
ATOM 1388 C C . PHE A 1 174 ? -11.045 -6.285 20.795 1.00 71.00 174 PHE A C 1
ATOM 1390 O O . PHE A 1 174 ? -11.071 -5.613 19.769 1.00 71.00 174 PHE A O 1
ATOM 1397 N N . GLU A 1 175 ? -10.708 -7.581 20.786 1.00 75.25 175 GLU A N 1
ATOM 1398 C CA . GLU A 1 175 ? -10.348 -8.338 19.575 1.00 75.25 175 GLU A CA 1
ATOM 1399 C C . GLU A 1 175 ? -11.582 -8.782 18.784 1.00 75.25 175 GLU A C 1
ATOM 1401 O O . GLU A 1 175 ? -11.551 -8.827 17.562 1.00 75.25 175 GLU A O 1
ATOM 1406 N N . SER A 1 176 ? -12.682 -9.087 19.475 1.00 75.31 176 SER A N 1
ATOM 1407 C CA . SER A 1 176 ? -13.933 -9.541 18.851 1.00 75.31 176 SER A CA 1
ATOM 1408 C C . SER A 1 176 ? -14.824 -8.407 18.336 1.00 75.31 176 SER A C 1
ATOM 1410 O O . SER A 1 176 ? -15.872 -8.673 17.753 1.00 75.31 176 SER A O 1
ATOM 1412 N N . LEU A 1 177 ? -14.458 -7.145 18.580 1.00 79.06 177 LEU A N 1
ATOM 1413 C CA . LEU A 1 177 ? -15.261 -5.990 18.171 1.00 79.06 177 LEU A CA 1
ATOM 1414 C C . LEU A 1 177 ? -15.268 -5.826 16.643 1.00 79.06 177 LEU A C 1
ATOM 1416 O O . LEU A 1 177 ? -16.310 -5.550 16.049 1.00 79.06 177 LEU A O 1
ATOM 1420 N N . TYR A 1 178 ? -14.116 -6.056 16.012 1.00 81.12 178 TYR A N 1
ATOM 1421 C CA . TYR A 1 178 ? -13.929 -5.914 14.574 1.00 81.12 178 TYR A CA 1
ATOM 1422 C C . TYR A 1 178 ? -13.405 -7.200 13.961 1.00 81.12 178 TYR A C 1
ATOM 1424 O O . TYR A 1 178 ? -12.554 -7.881 14.525 1.00 81.12 178 TYR A O 1
ATOM 1432 N N . GLN A 1 179 ? -13.863 -7.472 12.749 1.00 85.31 179 GLN A N 1
ATOM 1433 C CA . GLN A 1 179 ? -13.330 -8.518 11.899 1.00 85.31 179 GLN A CA 1
ATOM 1434 C C . GLN A 1 179 ? -12.617 -7.864 10.714 1.00 85.31 179 GLN A C 1
ATOM 1436 O O . GLN A 1 179 ? -13.214 -7.073 9.980 1.00 85.31 179 GLN A O 1
ATOM 1441 N N . GLU A 1 180 ? -11.330 -8.173 10.539 1.00 86.50 180 GLU A N 1
ATOM 1442 C CA . GLU A 1 180 ? -10.592 -7.818 9.323 1.00 86.50 180 GLU A CA 1
ATOM 1443 C C . GLU A 1 180 ? -10.993 -8.799 8.216 1.00 86.50 180 GLU A C 1
ATOM 1445 O O . GLU A 1 180 ? -10.865 -10.015 8.378 1.00 86.50 180 GLU A O 1
ATOM 1450 N N . ILE A 1 181 ? -11.505 -8.269 7.105 1.00 90.25 181 ILE A N 1
ATOM 1451 C CA . ILE A 1 181 ? -11.890 -9.068 5.940 1.00 90.25 181 ILE A CA 1
ATOM 1452 C C . ILE A 1 181 ? -10.739 -9.052 4.939 1.00 90.25 181 ILE A C 1
ATOM 1454 O O . ILE A 1 181 ? -10.073 -8.034 4.732 1.00 90.25 181 ILE A O 1
ATOM 1458 N N . ARG A 1 182 ? -10.500 -10.194 4.290 1.00 90.56 182 ARG A N 1
ATOM 1459 C CA . ARG A 1 182 ? -9.463 -10.301 3.269 1.00 90.56 182 ARG A CA 1
ATOM 1460 C C . ARG A 1 182 ? -9.812 -9.418 2.069 1.00 90.56 182 ARG A C 1
ATOM 1462 O O . ARG A 1 182 ? -10.878 -9.563 1.475 1.00 90.56 182 ARG A O 1
ATOM 1469 N N . LEU A 1 183 ? -8.872 -8.556 1.687 1.00 91.88 183 LEU A N 1
ATOM 1470 C CA . LEU A 1 183 ? -8.984 -7.680 0.524 1.00 91.88 183 LEU A CA 1
ATOM 1471 C C . LEU A 1 183 ? -8.198 -8.256 -0.660 1.00 91.88 183 LEU A C 1
ATOM 1473 O O . LEU A 1 183 ? -7.031 -8.623 -0.515 1.00 91.88 183 LEU A O 1
ATOM 1477 N N . VAL A 1 184 ? -8.830 -8.329 -1.832 1.00 92.88 184 VAL A N 1
ATOM 1478 C CA . VAL A 1 184 ? -8.197 -8.740 -3.095 1.00 92.88 184 VAL A CA 1
ATOM 1479 C C . VAL A 1 184 ? -8.435 -7.670 -4.148 1.00 92.88 184 VAL A C 1
ATOM 1481 O O . VAL A 1 184 ? -9.568 -7.270 -4.393 1.00 92.88 184 VAL A O 1
ATOM 1484 N N . ILE A 1 185 ? -7.357 -7.218 -4.786 1.00 91.81 185 ILE A N 1
ATOM 1485 C CA . ILE A 1 185 ? -7.445 -6.281 -5.905 1.00 91.81 185 ILE A CA 1
ATOM 1486 C C . ILE A 1 185 ? -7.662 -7.088 -7.183 1.00 91.81 185 ILE A C 1
ATOM 1488 O O . ILE A 1 185 ? -6.895 -8.007 -7.475 1.00 91.81 185 ILE A O 1
ATOM 1492 N N . HIS A 1 186 ? -8.703 -6.750 -7.936 1.00 91.00 186 HIS A N 1
ATOM 1493 C CA . HIS A 1 186 ? -9.013 -7.379 -9.215 1.00 91.00 186 HIS A CA 1
ATOM 1494 C C . HIS A 1 186 ? -9.117 -6.315 -10.300 1.00 91.00 186 HIS A C 1
ATOM 1496 O O . HIS A 1 186 ? -9.891 -5.381 -10.158 1.00 91.00 186 HIS A O 1
ATOM 1502 N N . ASN A 1 187 ? -8.389 -6.500 -11.398 1.00 91.06 187 ASN A N 1
ATOM 1503 C CA . ASN A 1 187 ? -8.427 -5.604 -12.548 1.00 91.06 187 ASN A CA 1
ATOM 1504 C C . ASN A 1 187 ? -8.943 -6.342 -13.784 1.00 91.06 187 ASN A C 1
ATOM 1506 O O . ASN A 1 187 ? -8.629 -7.516 -14.003 1.00 91.06 187 ASN A O 1
ATOM 1510 N N . SER A 1 188 ? -9.656 -5.615 -14.645 1.00 90.62 188 SER A N 1
ATOM 1511 C CA . SER A 1 188 ? -10.028 -6.119 -15.968 1.00 90.62 188 SER A CA 1
ATOM 1512 C C . SER A 1 188 ? -8.807 -6.283 -16.884 1.00 90.62 188 SER A C 1
ATOM 1514 O O . SER A 1 188 ? -7.786 -5.608 -16.733 1.00 90.62 188 SER A O 1
ATOM 1516 N N . HIS A 1 189 ? -8.921 -7.144 -17.899 1.00 91.81 189 HIS A N 1
ATOM 1517 C CA . HIS A 1 189 ? -7.847 -7.353 -18.878 1.00 91.81 189 HIS A CA 1
ATOM 1518 C C . HIS A 1 189 ? -7.450 -6.070 -19.625 1.00 91.81 189 HIS A C 1
ATOM 1520 O O . HIS A 1 189 ? -6.278 -5.896 -19.947 1.00 91.81 189 HIS A O 1
ATOM 1526 N N . LEU A 1 190 ? -8.401 -5.160 -19.860 1.00 90.69 190 LEU A N 1
ATOM 1527 C CA . LEU A 1 190 ? -8.129 -3.874 -20.503 1.00 90.69 190 LEU A CA 1
ATOM 1528 C C . LEU A 1 190 ? -7.301 -2.955 -19.596 1.00 90.69 190 LEU A C 1
ATOM 1530 O O . LEU A 1 190 ? -6.353 -2.332 -20.062 1.00 90.69 190 LEU A O 1
ATOM 1534 N N . VAL A 1 191 ? -7.623 -2.913 -18.299 1.00 89.62 191 VAL A N 1
ATOM 1535 C CA . VAL A 1 191 ? -6.830 -2.166 -17.311 1.00 89.62 191 VAL A CA 1
ATOM 1536 C C . VAL A 1 191 ? -5.423 -2.751 -17.214 1.00 89.62 191 VAL A C 1
ATOM 1538 O O . VAL A 1 191 ? -4.464 -1.995 -17.168 1.00 89.62 191 VAL A O 1
ATOM 1541 N N . ASN A 1 192 ? -5.269 -4.076 -17.269 1.00 89.50 192 ASN A N 1
ATOM 1542 C CA . ASN A 1 192 ? -3.944 -4.700 -17.275 1.00 89.50 192 ASN A CA 1
ATOM 1543 C C . ASN A 1 192 ? -3.119 -4.310 -18.512 1.00 89.50 192 ASN A C 1
ATOM 1545 O O . ASN A 1 192 ? -1.935 -4.027 -18.370 1.00 89.50 192 ASN A O 1
ATOM 1549 N N . ALA A 1 193 ? -3.733 -4.236 -19.698 1.00 89.81 193 ALA A N 1
ATOM 1550 C CA . ALA A 1 193 ? -3.050 -3.760 -20.904 1.00 89.81 193 ALA A CA 1
ATOM 1551 C C . ALA A 1 193 ? -2.606 -2.292 -20.769 1.00 89.81 193 ALA A C 1
ATOM 1553 O O . ALA A 1 193 ? -1.465 -1.967 -21.091 1.00 89.81 193 ALA A O 1
ATOM 1554 N N . LEU A 1 194 ? -3.470 -1.431 -20.220 1.00 88.38 194 LEU A N 1
ATOM 1555 C CA . LEU A 1 194 ? -3.131 -0.037 -19.927 1.00 88.38 194 LEU A CA 1
ATOM 1556 C C . LEU A 1 194 ? -1.993 0.073 -18.899 1.00 88.38 194 LEU A C 1
ATOM 1558 O O . LEU A 1 194 ? -1.102 0.899 -19.055 1.00 88.38 194 LEU A O 1
ATOM 1562 N N . LEU A 1 195 ? -1.997 -0.760 -17.855 1.00 87.25 195 LEU A N 1
ATOM 1563 C CA . LEU A 1 195 ? -0.924 -0.789 -16.859 1.00 87.25 195 LEU A CA 1
ATOM 1564 C C . LEU A 1 195 ? 0.414 -1.231 -17.466 1.00 87.25 195 LEU A C 1
ATOM 1566 O O . LEU A 1 195 ? 1.448 -0.708 -17.060 1.00 87.25 195 LEU A O 1
ATOM 1570 N N . CYS A 1 196 ? 0.410 -2.143 -18.444 1.00 87.44 196 CYS A N 1
ATOM 1571 C CA . CYS A 1 196 ? 1.618 -2.505 -19.187 1.00 87.44 196 CYS A CA 1
ATOM 1572 C C . CYS A 1 196 ? 2.166 -1.314 -19.986 1.00 87.44 196 CYS A C 1
ATOM 1574 O O . CYS A 1 196 ? 3.350 -1.016 -19.871 1.00 87.44 196 CYS A O 1
ATOM 1576 N N . GLU A 1 197 ? 1.316 -0.588 -20.716 1.00 90.00 197 GLU A N 1
ATOM 1577 C CA . GLU A 1 197 ? 1.730 0.614 -21.458 1.00 90.00 197 GLU A CA 1
ATOM 1578 C C . GLU A 1 197 ? 2.259 1.710 -20.517 1.00 90.00 197 GLU A C 1
ATOM 1580 O O . GLU A 1 197 ? 3.316 2.292 -20.753 1.00 90.00 197 GLU A O 1
ATOM 1585 N N . LEU A 1 198 ? 1.578 1.943 -19.391 1.00 85.56 198 LEU A N 1
ATOM 1586 C CA . LEU A 1 198 ? 2.035 2.895 -18.379 1.00 85.56 198 LEU A CA 1
ATOM 1587 C C . LEU A 1 198 ? 3.365 2.475 -17.747 1.00 85.56 198 LEU A C 1
ATOM 1589 O O . LEU A 1 198 ? 4.184 3.339 -17.450 1.00 85.56 198 LEU A O 1
ATOM 1593 N N . SER A 1 199 ? 3.612 1.174 -17.564 1.00 83.19 199 SER A N 1
ATOM 1594 C CA . SER A 1 199 ? 4.871 0.689 -16.986 1.00 83.19 199 SER A CA 1
ATOM 1595 C C . SER A 1 199 ? 6.095 1.006 -17.848 1.00 83.19 199 SER A C 1
ATOM 1597 O O . SER A 1 199 ? 7.181 1.179 -17.304 1.00 83.19 199 SER A O 1
ATOM 1599 N N . GLU A 1 200 ? 5.920 1.153 -19.165 1.00 84.56 200 GLU A N 1
ATOM 1600 C CA . GLU A 1 200 ? 6.984 1.588 -20.079 1.00 84.56 200 GLU A CA 1
ATOM 1601 C C . GLU A 1 200 ? 7.245 3.101 -19.989 1.00 84.56 200 GLU A C 1
ATOM 1603 O O . GLU A 1 200 ? 8.350 3.559 -20.275 1.00 84.56 200 GLU A O 1
ATOM 1608 N N . MET A 1 201 ? 6.243 3.884 -19.573 1.00 82.25 201 MET A N 1
ATOM 1609 C CA . MET A 1 201 ? 6.345 5.341 -19.416 1.00 82.25 201 MET A CA 1
ATOM 1610 C C . MET A 1 201 ? 6.873 5.773 -18.040 1.00 82.25 201 MET A C 1
ATOM 1612 O O . MET A 1 201 ? 7.340 6.904 -17.894 1.00 82.25 201 MET A O 1
ATOM 1616 N N . VAL A 1 202 ? 6.780 4.910 -17.023 1.00 75.81 202 VAL A N 1
ATOM 1617 C CA . VAL A 1 202 ? 7.213 5.213 -15.651 1.00 75.81 202 VAL A CA 1
ATOM 1618 C C . VAL A 1 202 ? 8.737 5.052 -15.523 1.00 75.81 202 VAL A C 1
ATOM 1620 O O . VAL A 1 202 ? 9.274 4.002 -15.881 1.00 75.81 202 VAL A O 1
ATOM 1623 N N . PRO A 1 203 ? 9.464 6.050 -14.985 1.00 74.31 203 PRO A N 1
ATOM 1624 C CA . PRO A 1 203 ? 10.900 5.933 -14.760 1.00 74.31 203 PRO A CA 1
ATOM 1625 C C . PRO A 1 203 ? 11.258 4.770 -13.826 1.00 74.31 203 PRO A C 1
ATOM 1627 O O . PRO A 1 203 ? 10.639 4.573 -12.782 1.00 74.31 203 PRO A O 1
ATOM 1630 N N . SER A 1 204 ? 12.338 4.054 -14.138 1.00 64.81 204 SER A N 1
ATOM 1631 C CA . SER A 1 204 ? 12.785 2.849 -13.418 1.00 64.81 204 SER A CA 1
ATOM 1632 C C . SER A 1 204 ? 13.167 3.056 -11.941 1.00 64.81 204 SER A C 1
ATOM 1634 O O . SER A 1 204 ? 13.346 2.078 -11.215 1.00 64.81 204 SER A O 1
ATOM 1636 N N . TYR A 1 205 ? 13.289 4.303 -11.472 1.00 61.47 205 TYR A N 1
ATOM 1637 C CA . TYR A 1 205 ? 13.574 4.634 -10.070 1.00 61.47 205 TYR A CA 1
ATOM 1638 C C . TYR A 1 205 ? 12.314 4.802 -9.201 1.00 61.47 205 TYR A C 1
ATOM 1640 O O . TYR A 1 205 ? 12.422 4.802 -7.965 1.00 61.47 205 TYR A O 1
ATOM 1648 N N . GLU A 1 206 ? 11.128 4.961 -9.802 1.00 60.25 206 GLU A N 1
ATOM 1649 C CA . GLU A 1 206 ? 9.875 5.083 -9.055 1.00 60.25 206 GLU A CA 1
ATOM 1650 C C . GLU A 1 206 ? 9.513 3.734 -8.407 1.00 60.25 206 GLU A C 1
ATOM 1652 O O . GLU A 1 206 ? 9.488 2.693 -9.054 1.00 60.25 206 GLU A O 1
ATOM 1657 N N . GLY A 1 207 ? 9.296 3.739 -7.085 1.00 61.38 207 GLY A N 1
ATOM 1658 C CA . GLY A 1 207 ? 9.080 2.527 -6.273 1.00 61.38 207 GLY A CA 1
ATOM 1659 C C . GLY A 1 207 ? 10.251 2.137 -5.357 1.00 61.38 207 GLY A C 1
ATOM 1660 O O . GLY A 1 207 ? 10.066 1.362 -4.418 1.00 61.38 207 GLY A O 1
ATOM 1661 N N . SER A 1 208 ? 11.430 2.749 -5.521 1.00 66.12 208 SER A N 1
ATOM 1662 C CA . SER A 1 208 ? 12.597 2.548 -4.634 1.00 66.12 208 SER A CA 1
ATOM 1663 C C . SER A 1 208 ? 12.400 3.058 -3.194 1.00 66.12 208 SER A C 1
ATOM 1665 O O . SER A 1 208 ? 13.153 2.686 -2.293 1.00 66.12 208 SER A O 1
ATOM 1667 N N . GLN A 1 209 ? 11.338 3.836 -2.942 1.00 71.81 209 GLN A N 1
ATOM 1668 C CA . GLN A 1 209 ? 10.937 4.336 -1.616 1.00 71.81 209 GLN A CA 1
ATOM 1669 C C . GLN A 1 209 ? 10.725 3.212 -0.591 1.00 71.81 209 GLN A C 1
ATOM 1671 O O . GLN A 1 209 ? 10.913 3.421 0.609 1.00 71.81 209 GLN A O 1
ATOM 1676 N N . TYR A 1 210 ? 10.398 2.002 -1.057 1.00 74.25 210 TYR A N 1
ATOM 1677 C CA . TYR A 1 210 ? 10.306 0.815 -0.211 1.00 74.25 210 TYR A CA 1
ATOM 1678 C C . TYR A 1 210 ? 11.599 0.550 0.576 1.00 74.25 210 TYR A C 1
ATOM 1680 O O . TYR A 1 210 ? 11.538 0.090 1.715 1.00 74.25 210 TYR A O 1
ATOM 1688 N N . LEU A 1 211 ? 12.769 0.863 0.012 1.00 76.62 211 LEU A N 1
ATOM 1689 C CA . LEU A 1 211 ? 14.079 0.613 0.623 1.00 76.62 211 LEU A CA 1
ATOM 1690 C C . LEU A 1 211 ? 14.598 1.785 1.467 1.00 76.62 211 LEU A C 1
ATOM 1692 O O . LEU A 1 211 ? 15.710 1.713 1.985 1.00 76.62 211 LEU A O 1
ATOM 1696 N N . ASP A 1 212 ? 13.794 2.832 1.670 1.00 76.75 212 ASP A N 1
ATOM 1697 C CA . ASP A 1 212 ? 14.198 3.963 2.501 1.00 76.75 212 ASP A CA 1
ATOM 1698 C C . ASP A 1 212 ? 14.417 3.537 3.970 1.00 76.75 212 ASP A C 1
ATOM 1700 O O . ASP A 1 212 ? 13.549 2.916 4.608 1.00 76.75 212 ASP A O 1
ATOM 1704 N N . LEU A 1 213 ? 15.601 3.878 4.490 1.00 75.31 213 LEU A N 1
ATOM 1705 C CA . LEU A 1 213 ? 16.050 3.653 5.866 1.00 75.31 213 LEU A CA 1
ATOM 1706 C C . LEU A 1 213 ? 15.672 4.823 6.798 1.00 75.31 213 LEU A C 1
ATOM 1708 O O . LEU A 1 213 ? 15.664 4.650 8.021 1.00 75.31 213 LEU A O 1
ATOM 1712 N N . GLY A 1 214 ? 15.307 5.991 6.247 1.00 68.62 214 GLY A N 1
ATOM 1713 C CA . GLY A 1 214 ? 14.940 7.237 6.938 1.00 68.62 214 GLY A CA 1
ATOM 1714 C C . GLY A 1 214 ? 13.623 7.172 7.724 1.00 68.62 214 GLY A C 1
ATOM 1715 O O . GLY A 1 214 ? 12.648 7.871 7.453 1.00 68.62 214 GLY A O 1
ATOM 1716 N N . THR A 1 215 ? 13.573 6.314 8.740 1.00 68.19 215 THR A N 1
ATOM 1717 C CA . THR A 1 215 ? 12.329 5.868 9.386 1.00 68.19 215 THR A CA 1
ATOM 1718 C C . THR A 1 215 ? 12.037 6.504 10.750 1.00 68.19 215 THR A C 1
ATOM 1720 O O . THR A 1 215 ? 10.900 6.415 11.222 1.00 68.19 215 THR A O 1
ATOM 1723 N N . ALA A 1 216 ? 13.009 7.205 11.344 1.00 72.44 216 ALA A N 1
ATOM 1724 C CA . ALA A 1 216 ? 12.961 7.684 12.730 1.00 72.44 216 ALA A CA 1
ATOM 1725 C C . ALA A 1 216 ? 11.774 8.616 13.045 1.00 72.44 216 ALA A C 1
ATOM 1727 O O . ALA A 1 216 ? 11.090 8.420 14.047 1.00 72.44 216 ALA A O 1
ATOM 1728 N N . SER A 1 217 ? 11.467 9.573 12.164 1.00 78.38 217 SER A N 1
ATOM 1729 C CA . SER A 1 217 ? 10.419 10.582 12.405 1.00 78.38 217 SER A CA 1
ATOM 1730 C C . SER A 1 217 ? 9.009 9.996 12.504 1.00 78.38 217 SER A C 1
ATOM 1732 O O . SER A 1 217 ? 8.140 10.543 13.177 1.00 78.38 217 SER A O 1
ATOM 1734 N N . VAL A 1 218 ? 8.753 8.874 11.833 1.00 76.62 218 VAL A N 1
ATOM 1735 C CA . VAL A 1 218 ? 7.441 8.223 11.866 1.00 76.62 218 VAL A CA 1
ATOM 1736 C C . VAL A 1 218 ? 7.324 7.290 13.053 1.00 76.62 218 VAL A C 1
ATOM 1738 O O . VAL A 1 218 ? 6.249 7.240 13.639 1.00 76.62 218 VAL A O 1
ATOM 1741 N N . LEU A 1 219 ? 8.403 6.607 13.443 1.00 81.31 219 LEU A N 1
ATOM 1742 C CA . LEU A 1 219 ? 8.406 5.852 14.694 1.00 81.31 219 LEU A CA 1
ATOM 1743 C C . LEU A 1 219 ? 8.142 6.785 15.878 1.00 81.31 219 LEU A C 1
ATOM 1745 O O . LEU A 1 219 ? 7.291 6.488 16.706 1.00 81.31 219 LEU A O 1
ATOM 1749 N N . GLU A 1 220 ? 8.800 7.945 15.907 1.00 84.38 220 GLU A N 1
ATOM 1750 C CA . GLU A 1 220 ? 8.572 8.971 16.927 1.00 84.38 220 GLU A CA 1
ATOM 1751 C C . GLU A 1 220 ? 7.103 9.412 16.977 1.00 84.38 220 GLU A C 1
ATOM 1753 O O . GLU A 1 220 ? 6.514 9.462 18.053 1.00 84.38 220 GLU A O 1
ATOM 1758 N N . LYS A 1 221 ? 6.481 9.676 15.822 1.00 82.06 221 LYS A N 1
ATOM 1759 C CA . LYS A 1 221 ? 5.062 10.054 15.755 1.00 82.06 221 LYS A CA 1
ATOM 1760 C C . LYS A 1 221 ? 4.118 8.933 16.214 1.00 82.06 221 LYS A C 1
ATOM 1762 O O . LYS A 1 221 ? 3.223 9.209 17.005 1.00 82.06 221 LYS A O 1
ATOM 1767 N N . HIS A 1 222 ? 4.357 7.680 15.809 1.00 80.56 222 HIS A N 1
ATOM 1768 C CA . HIS A 1 222 ? 3.567 6.534 16.286 1.00 80.56 222 HIS A CA 1
ATOM 1769 C C . HIS A 1 222 ? 3.711 6.346 17.802 1.00 80.56 222 HIS A C 1
ATOM 1771 O O . HIS A 1 222 ? 2.724 6.075 18.477 1.00 80.56 222 HIS A O 1
ATOM 1777 N N . LEU A 1 223 ? 4.919 6.520 18.351 1.00 85.69 223 LEU A N 1
ATOM 1778 C CA . LEU A 1 223 ? 5.154 6.432 19.793 1.00 85.69 223 LEU A CA 1
ATOM 1779 C C . LEU A 1 223 ? 4.507 7.588 20.561 1.00 85.69 223 LEU A C 1
ATOM 1781 O O . LEU A 1 223 ? 3.994 7.357 21.653 1.00 85.69 223 LEU A O 1
ATOM 1785 N N . ARG A 1 224 ? 4.483 8.804 20.001 1.00 87.62 224 ARG A N 1
ATOM 1786 C CA . ARG A 1 224 ? 3.732 9.932 20.578 1.00 87.62 224 ARG A CA 1
ATOM 1787 C C . ARG A 1 224 ? 2.240 9.623 20.639 1.00 87.62 224 ARG A C 1
ATOM 1789 O O . ARG A 1 224 ? 1.689 9.637 21.728 1.00 87.62 224 ARG A O 1
ATOM 1796 N N . SER A 1 225 ? 1.636 9.215 19.522 1.00 83.50 225 SER A N 1
ATOM 1797 C CA . SER A 1 225 ? 0.211 8.853 19.486 1.00 83.50 225 SER A CA 1
ATOM 1798 C C . SER A 1 225 ? -0.126 7.688 20.427 1.00 83.50 225 SER A C 1
ATOM 1800 O O . SER A 1 225 ? -1.149 7.718 21.102 1.00 83.50 225 SER A O 1
ATOM 1802 N N . LEU A 1 226 ? 0.752 6.685 20.537 1.00 87.31 226 LEU A N 1
ATOM 1803 C CA . LEU A 1 226 ? 0.594 5.606 21.514 1.00 87.31 226 LEU A CA 1
ATOM 1804 C C . LEU A 1 226 ? 0.649 6.124 22.960 1.00 87.31 226 LEU A C 1
ATOM 1806 O O . LEU A 1 226 ? -0.100 5.639 23.801 1.00 87.31 226 LEU A O 1
ATOM 1810 N N . THR A 1 227 ? 1.531 7.084 23.247 1.00 89.88 227 THR A N 1
ATOM 1811 C CA . THR A 1 227 ? 1.653 7.694 24.580 1.00 89.88 227 THR A CA 1
ATOM 1812 C C . THR A 1 227 ? 0.378 8.452 24.934 1.00 89.88 227 THR A C 1
ATOM 1814 O O . THR A 1 227 ? -0.158 8.230 26.015 1.00 89.88 227 THR A O 1
ATOM 1817 N N . ASP A 1 228 ? -0.159 9.237 23.997 1.00 88.62 228 ASP A N 1
ATOM 1818 C CA . ASP A 1 228 ? -1.416 9.969 24.183 1.00 88.62 228 ASP A CA 1
ATOM 1819 C C . ASP A 1 228 ? -2.583 9.002 24.478 1.00 88.62 228 ASP A C 1
ATOM 1821 O O . ASP A 1 228 ? -3.286 9.161 25.475 1.00 88.62 228 ASP A O 1
ATOM 1825 N N . ASN A 1 229 ? -2.727 7.921 23.698 1.00 86.00 229 ASN A N 1
ATOM 1826 C CA . ASN A 1 229 ? -3.780 6.913 23.912 1.00 86.00 229 ASN A CA 1
ATOM 1827 C C . ASN A 1 229 ? -3.629 6.163 25.249 1.00 86.00 229 ASN A C 1
ATOM 1829 O O . ASN A 1 229 ? -4.617 5.804 25.894 1.00 86.00 229 ASN A O 1
ATOM 1833 N N . VAL A 1 230 ? -2.390 5.889 25.674 1.00 90.44 230 VAL A N 1
ATOM 1834 C CA . VAL A 1 230 ? -2.118 5.266 26.978 1.00 90.44 230 VAL A CA 1
ATOM 1835 C C . VAL A 1 230 ? -2.462 6.228 28.113 1.00 90.44 230 VAL A C 1
ATOM 1837 O O . VAL A 1 230 ? -3.048 5.795 29.106 1.00 90.44 230 VAL A O 1
ATOM 1840 N N . ASP A 1 231 ? -2.162 7.517 27.970 1.00 92.00 231 ASP A N 1
ATOM 1841 C CA . ASP A 1 231 ? -2.526 8.535 28.953 1.00 92.00 231 ASP A CA 1
ATOM 1842 C C . ASP A 1 231 ? -4.050 8.694 29.069 1.00 92.00 231 ASP A C 1
ATOM 1844 O O . ASP A 1 231 ? -4.571 8.765 30.187 1.00 92.00 231 ASP A O 1
ATOM 1848 N N . GLU A 1 232 ? -4.789 8.661 27.957 1.00 89.12 232 GLU A N 1
ATOM 1849 C CA . GLU A 1 232 ? -6.260 8.628 27.966 1.00 89.12 232 GLU A CA 1
ATOM 1850 C C . GLU A 1 232 ? -6.799 7.378 28.683 1.00 89.12 232 GLU A C 1
ATOM 1852 O O . GLU A 1 232 ? -7.636 7.483 29.588 1.00 89.12 232 GLU A O 1
ATOM 1857 N N . LEU A 1 233 ? -6.246 6.195 28.390 1.00 89.56 233 LEU A N 1
ATOM 1858 C CA . LEU A 1 233 ? -6.619 4.957 29.081 1.00 89.56 233 LEU A CA 1
ATOM 1859 C C . LEU A 1 233 ? -6.319 5.021 30.590 1.00 89.56 233 LEU A C 1
ATOM 1861 O O . LEU A 1 233 ? -7.083 4.497 31.412 1.00 89.56 233 LEU A O 1
ATOM 1865 N N . LEU A 1 234 ? -5.222 5.670 30.990 1.00 90.44 234 LEU A N 1
ATOM 1866 C CA . LEU A 1 234 ? -4.890 5.896 32.397 1.00 90.44 234 LEU A CA 1
ATOM 1867 C C . LEU A 1 234 ? -5.896 6.836 33.071 1.00 90.44 234 LEU A C 1
ATOM 1869 O O . LEU A 1 234 ? -6.287 6.588 34.218 1.00 90.44 234 LEU A O 1
ATOM 1873 N N . GLN A 1 235 ? -6.351 7.887 32.385 1.00 90.38 235 GLN A N 1
ATOM 1874 C CA . GLN A 1 235 ? -7.401 8.772 32.897 1.00 90.38 235 GLN A CA 1
ATOM 1875 C C . GLN A 1 235 ? -8.705 8.004 33.143 1.00 90.38 235 GLN A C 1
ATOM 1877 O O . GLN A 1 235 ? -9.290 8.127 34.224 1.00 90.38 235 GLN A O 1
ATOM 1882 N N . ASP A 1 236 ? -9.122 7.148 32.213 1.00 86.19 236 ASP A N 1
ATOM 1883 C CA . ASP A 1 236 ? -10.327 6.326 32.370 1.00 86.19 236 ASP A CA 1
ATOM 1884 C C . ASP A 1 236 ? -10.183 5.260 33.454 1.00 86.19 236 ASP A C 1
ATOM 1886 O O . ASP A 1 236 ? -11.090 5.051 34.268 1.00 86.19 236 ASP A O 1
ATOM 1890 N N . THR A 1 237 ? -9.002 4.655 33.560 1.00 88.88 237 THR A N 1
ATOM 1891 C CA . THR A 1 237 ? -8.675 3.743 34.661 1.00 88.88 237 THR A CA 1
ATOM 1892 C C . THR A 1 237 ? -8.783 4.458 36.011 1.00 88.88 237 THR A C 1
ATOM 1894 O O . THR A 1 237 ? -9.314 3.907 36.979 1.00 88.88 237 THR A O 1
ATOM 1897 N N . ASN A 1 238 ? -8.352 5.719 36.094 1.00 91.19 238 ASN A N 1
ATOM 1898 C CA . ASN A 1 238 ? -8.496 6.530 37.301 1.00 91.19 238 ASN A CA 1
ATOM 1899 C C . ASN A 1 238 ? -9.962 6.863 37.616 1.00 91.19 238 ASN A C 1
ATOM 1901 O O . ASN A 1 238 ? -10.363 6.743 38.779 1.00 91.19 238 ASN A O 1
ATOM 1905 N N . LYS A 1 239 ? -10.784 7.202 36.612 1.00 88.44 239 LYS A N 1
ATOM 1906 C CA . LYS A 1 239 ? -12.241 7.375 36.785 1.00 88.44 239 LYS A CA 1
ATOM 1907 C C . LYS A 1 239 ? -12.878 6.094 37.338 1.00 88.44 239 LYS A C 1
ATOM 1909 O O . LYS A 1 239 ? -13.642 6.151 38.305 1.00 88.44 239 LYS A O 1
ATOM 1914 N N . PHE A 1 240 ? -12.503 4.933 36.799 1.00 87.31 240 PHE A N 1
ATOM 1915 C CA . PHE A 1 240 ? -12.983 3.634 37.274 1.00 87.31 240 PHE A CA 1
ATOM 1916 C C . PHE A 1 240 ? -12.532 3.327 38.711 1.00 87.31 240 PHE A C 1
ATOM 1918 O O . PHE A 1 240 ? -13.335 2.883 39.533 1.00 87.31 240 PHE A O 1
ATOM 1925 N N . ASN A 1 241 ? -11.282 3.634 39.062 1.00 89.94 241 ASN A N 1
ATOM 1926 C CA . ASN A 1 241 ? -10.772 3.480 40.426 1.00 89.94 241 ASN A CA 1
ATOM 1927 C C . ASN A 1 241 ? -11.540 4.352 41.433 1.00 89.94 241 ASN A C 1
ATOM 1929 O O . ASN A 1 241 ? -11.824 3.910 42.550 1.00 89.94 241 ASN A O 1
ATOM 1933 N N . ILE A 1 242 ? -11.895 5.586 41.058 1.00 91.19 242 ILE A N 1
ATOM 1934 C CA . ILE A 1 242 ? -12.722 6.472 41.891 1.00 91.19 242 ILE A CA 1
ATOM 1935 C C . ILE A 1 242 ? -14.119 5.874 42.071 1.00 91.19 242 ILE A C 1
ATOM 1937 O O . ILE A 1 242 ? -14.591 5.777 43.206 1.00 91.19 242 ILE A O 1
ATOM 1941 N N . TYR A 1 243 ? -14.746 5.413 40.986 1.00 89.12 243 TYR A N 1
ATOM 1942 C CA . TYR A 1 243 ? -16.034 4.721 41.032 1.00 89.12 243 TYR A CA 1
ATOM 1943 C C . TYR A 1 243 ? -15.989 3.500 41.967 1.00 89.12 243 TYR A C 1
ATOM 1945 O O . TYR A 1 243 ? -16.818 3.378 42.869 1.00 89.12 243 TYR A O 1
ATOM 1953 N N . GLN A 1 244 ? -14.971 2.642 41.849 1.00 88.19 244 GLN A N 1
ATOM 1954 C CA . GLN A 1 244 ? -14.810 1.469 42.711 1.00 88.19 244 GLN A CA 1
ATOM 1955 C C . GLN A 1 244 ? -14.702 1.857 44.193 1.00 88.19 244 GLN A C 1
ATOM 1957 O O . GLN A 1 244 ? -15.343 1.238 45.045 1.00 88.19 244 GLN A O 1
ATOM 1962 N N . ARG A 1 245 ? -13.941 2.911 44.522 1.00 91.38 245 ARG A N 1
ATOM 1963 C CA . ARG A 1 245 ? -13.851 3.422 45.902 1.00 91.38 245 ARG A CA 1
ATOM 1964 C C . ARG A 1 245 ? -15.204 3.919 46.414 1.00 91.38 245 ARG A C 1
ATOM 1966 O O . ARG A 1 245 ? -15.539 3.663 47.571 1.00 91.38 245 ARG A O 1
ATOM 1973 N N . GLN A 1 246 ? -15.984 4.601 45.575 1.00 90.00 246 GLN A N 1
ATOM 1974 C CA . GLN A 1 246 ? -17.321 5.078 45.939 1.00 90.00 246 GLN A CA 1
ATOM 1975 C C . GLN A 1 246 ? -18.297 3.917 46.174 1.00 90.00 246 GLN A C 1
ATOM 1977 O O . GLN A 1 246 ? -19.006 3.929 47.180 1.00 90.00 246 GLN A O 1
ATOM 1982 N N . VAL A 1 247 ? -18.283 2.887 45.322 1.00 88.44 247 VAL A N 1
ATOM 1983 C CA . VAL A 1 247 ? -19.115 1.682 45.487 1.00 88.44 247 VAL A CA 1
ATOM 1984 C C . VAL A 1 247 ? -18.773 0.948 46.778 1.00 88.44 247 VAL A C 1
ATOM 1986 O O . VAL A 1 247 ? -19.670 0.629 47.555 1.00 88.44 247 VAL A O 1
ATOM 1989 N N . VAL A 1 248 ? -17.484 0.734 47.063 1.00 90.19 248 VAL A N 1
ATOM 1990 C CA . VAL A 1 248 ? -17.048 0.083 48.310 1.00 90.19 248 VAL A CA 1
ATOM 1991 C C . VAL A 1 248 ? -17.493 0.892 49.529 1.00 90.19 248 VAL A C 1
ATOM 1993 O O . VAL A 1 248 ? -18.019 0.321 50.486 1.00 90.19 248 VAL A O 1
ATOM 1996 N N . LYS A 1 249 ? -17.345 2.222 49.493 1.00 91.31 249 LYS A N 1
ATOM 1997 C CA . LYS A 1 249 ? -17.804 3.107 50.571 1.00 91.31 249 LYS A CA 1
ATOM 1998 C C . LYS A 1 249 ? -19.319 3.008 50.771 1.00 91.31 249 LYS A C 1
ATOM 2000 O O . LYS A 1 249 ? -19.769 2.805 51.898 1.00 91.31 249 LYS A O 1
ATOM 2005 N N . GLN A 1 250 ? -20.098 3.082 49.694 1.00 87.94 250 GLN A N 1
ATOM 2006 C CA . GLN A 1 250 ? -21.554 2.974 49.754 1.00 87.94 250 GLN A CA 1
ATOM 2007 C C . GLN A 1 250 ? -22.002 1.594 50.257 1.00 87.94 250 GLN A C 1
ATOM 2009 O O . GLN A 1 250 ? -22.940 1.493 51.045 1.00 87.94 250 GLN A O 1
ATOM 2014 N N . GLN A 1 251 ? -21.316 0.521 49.859 1.00 87.88 251 GLN A N 1
ATOM 2015 C CA . GLN A 1 251 ? -21.614 -0.834 50.315 1.00 87.88 251 GLN A CA 1
ATOM 2016 C C . GLN A 1 251 ? -21.325 -1.007 51.813 1.00 87.88 251 GLN A C 1
ATOM 2018 O O . GLN A 1 251 ? -22.125 -1.625 52.518 1.00 87.88 251 GLN A O 1
ATOM 2023 N N . GLN A 1 252 ? -20.247 -0.406 52.324 1.00 90.62 252 GLN A N 1
ATOM 2024 C CA . GLN A 1 252 ? -19.958 -0.361 53.762 1.00 90.62 252 GLN A CA 1
ATOM 2025 C C . GLN A 1 252 ? -21.001 0.458 54.536 1.00 90.62 252 GLN A C 1
ATOM 2027 O O . GLN A 1 252 ? -21.439 0.039 55.607 1.00 90.62 252 GLN A O 1
ATOM 2032 N N . GLU A 1 253 ? -21.428 1.609 54.012 1.00 88.69 253 GLU A N 1
ATOM 2033 C CA . GLU A 1 253 ? -22.492 2.427 54.614 1.00 88.69 253 GLU A CA 1
ATOM 2034 C C . GLU A 1 253 ? -23.834 1.683 54.634 1.00 88.69 253 GLU A C 1
ATOM 2036 O O . GLU A 1 253 ? -24.504 1.650 55.668 1.00 88.69 253 GLU A O 1
ATOM 2041 N N . LYS A 1 254 ? -24.177 0.989 53.542 1.00 86.19 254 LYS A N 1
ATOM 2042 C CA . LYS A 1 254 ? -25.357 0.124 53.445 1.00 86.19 254 LYS A CA 1
ATOM 2043 C C . LYS A 1 254 ? -25.300 -1.021 54.459 1.00 86.19 254 LYS A C 1
ATOM 2045 O O . LYS A 1 254 ? -26.284 -1.262 55.153 1.00 86.19 254 LYS A O 1
ATOM 2050 N N . GLN A 1 255 ? -24.157 -1.693 54.606 1.00 87.44 255 GLN A N 1
ATOM 2051 C CA . GLN A 1 255 ? -23.975 -2.745 55.616 1.00 87.44 255 GLN A CA 1
ATOM 2052 C C . GLN A 1 255 ? -24.121 -2.206 57.043 1.00 87.44 255 GLN A C 1
ATOM 2054 O O . GLN A 1 255 ? -24.833 -2.808 57.845 1.00 87.44 255 GLN A O 1
ATOM 2059 N N . LYS A 1 256 ? -23.515 -1.052 57.356 1.00 88.19 256 LYS A N 1
ATOM 2060 C CA . LYS A 1 256 ? -23.664 -0.390 58.663 1.00 88.19 256 LYS A CA 1
ATOM 2061 C C . LYS A 1 256 ? -25.119 -0.007 58.943 1.00 88.19 256 LYS A C 1
ATOM 2063 O O . LYS A 1 256 ? -25.594 -0.198 60.061 1.00 88.19 256 LYS A O 1
ATOM 2068 N N . TYR A 1 257 ? -25.836 0.497 57.939 1.00 85.75 257 TYR A N 1
ATOM 2069 C CA . TYR A 1 257 ? -27.253 0.843 58.055 1.00 85.75 257 TYR A CA 1
ATOM 2070 C C . TYR A 1 257 ? -28.124 -0.393 58.323 1.00 85.75 257 TYR A C 1
ATOM 2072 O O . TYR A 1 257 ? -28.918 -0.386 59.263 1.00 85.75 257 TYR A O 1
ATOM 2080 N N . ILE A 1 258 ? -27.919 -1.479 57.566 1.00 84.75 258 ILE A N 1
ATOM 2081 C CA . ILE A 1 258 ? -28.624 -2.757 57.760 1.00 84.75 258 ILE A CA 1
ATOM 2082 C C . ILE A 1 258 ? -28.336 -3.328 59.153 1.00 84.75 258 ILE A C 1
ATOM 2084 O O . ILE A 1 258 ? -29.261 -3.726 59.856 1.00 84.75 258 ILE A O 1
ATOM 2088 N N . GLN A 1 259 ? -27.076 -3.320 59.600 1.00 87.25 259 GLN A N 1
ATOM 2089 C CA . GLN A 1 259 ? -26.709 -3.783 60.942 1.00 87.25 259 GLN A CA 1
ATOM 2090 C C . GLN A 1 259 ? -27.388 -2.955 62.038 1.00 87.25 259 GLN A C 1
ATOM 2092 O O . GLN A 1 259 ? -27.942 -3.522 62.978 1.00 87.25 259 GLN A O 1
ATOM 2097 N N . LYS A 1 260 ? -27.406 -1.622 61.904 1.00 86.38 260 LYS A N 1
ATOM 2098 C CA . LYS A 1 260 ? -28.076 -0.731 62.861 1.00 86.38 260 LYS A CA 1
ATOM 2099 C C . LYS A 1 260 ? -29.585 -0.991 62.919 1.00 86.38 260 LYS A C 1
ATOM 2101 O O . LYS A 1 260 ? -30.137 -1.084 64.012 1.00 86.38 260 LYS A O 1
ATOM 2106 N N . ARG A 1 261 ? -30.234 -1.167 61.763 1.00 80.75 261 ARG A N 1
ATOM 2107 C CA . ARG A 1 261 ? -31.664 -1.507 61.659 1.00 80.75 261 ARG A CA 1
ATOM 2108 C C . ARG A 1 261 ? -31.980 -2.876 62.260 1.00 80.75 261 ARG A C 1
ATOM 2110 O O . ARG A 1 261 ? -32.940 -2.992 63.013 1.00 80.75 261 ARG A O 1
ATOM 2117 N N . ASN A 1 262 ? -31.147 -3.886 62.015 1.00 84.12 262 ASN A N 1
ATOM 2118 C CA . ASN A 1 262 ? -31.315 -5.221 62.597 1.00 84.12 262 ASN A CA 1
ATOM 2119 C C . ASN A 1 262 ? -31.165 -5.217 64.125 1.00 84.12 262 ASN A C 1
ATOM 2121 O O . ASN A 1 262 ? -31.927 -5.889 64.821 1.00 84.12 262 ASN A O 1
ATOM 2125 N N . LEU A 1 263 ? -30.221 -4.436 64.660 1.00 86.00 263 LEU A N 1
ATOM 2126 C CA . LEU A 1 263 ? -30.068 -4.255 66.107 1.00 86.00 263 LEU A CA 1
ATOM 2127 C C . LEU A 1 263 ? -31.281 -3.538 66.717 1.00 86.00 263 LEU A C 1
ATOM 2129 O O . LEU A 1 263 ? -31.770 -3.947 67.769 1.00 86.00 263 LEU A O 1
ATOM 2133 N N . GLU A 1 264 ? -31.805 -2.509 66.046 1.00 83.38 264 GLU A N 1
ATOM 2134 C CA . GLU A 1 264 ? -32.996 -1.786 66.503 1.00 83.38 264 GLU A CA 1
ATOM 2135 C C . GLU A 1 264 ? -34.256 -2.667 66.472 1.00 83.38 264 GLU A C 1
ATOM 2137 O O . GLU A 1 264 ? -35.016 -2.681 67.441 1.00 83.38 264 GLU A O 1
ATOM 2142 N N . ASN A 1 265 ? -34.447 -3.454 65.410 1.00 81.69 265 ASN A N 1
ATOM 2143 C CA . ASN A 1 265 ? -35.573 -4.381 65.282 1.00 81.69 265 ASN A CA 1
ATOM 2144 C C . ASN A 1 265 ? -35.512 -5.506 66.330 1.00 81.69 265 ASN A C 1
ATOM 2146 O O . ASN A 1 265 ? -36.526 -5.793 66.966 1.00 81.69 265 ASN A O 1
ATOM 2150 N N . THR A 1 266 ? -34.326 -6.072 66.592 1.00 83.50 266 THR A N 1
ATOM 2151 C CA . THR A 1 266 ? -34.121 -7.056 67.674 1.00 83.50 266 THR A CA 1
ATOM 2152 C C . THR A 1 266 ? -34.443 -6.448 69.049 1.00 83.50 266 THR A C 1
ATOM 2154 O O . THR A 1 266 ? -35.102 -7.076 69.877 1.00 83.50 266 THR A O 1
ATOM 2157 N N . ALA A 1 267 ? -34.044 -5.194 69.296 1.00 83.56 267 ALA A N 1
ATOM 2158 C CA . ALA A 1 267 ? -34.340 -4.498 70.550 1.00 83.56 267 ALA A CA 1
ATOM 2159 C C . ALA A 1 267 ? -35.837 -4.169 70.722 1.00 83.56 267 ALA A C 1
ATOM 2161 O O . ALA A 1 267 ? -36.338 -4.198 71.845 1.00 83.56 267 ALA A O 1
ATOM 2162 N N . ARG A 1 268 ? -36.561 -3.866 69.635 1.00 78.06 268 ARG A N 1
ATOM 2163 C CA . ARG A 1 268 ? -38.023 -3.657 69.652 1.00 78.06 268 ARG A CA 1
ATOM 2164 C C . ARG A 1 268 ? -38.789 -4.959 69.888 1.00 78.06 268 ARG A C 1
ATOM 2166 O O . ARG A 1 268 ? -39.707 -4.967 70.703 1.00 78.06 268 ARG A O 1
ATOM 2173 N N . GLN A 1 269 ? -38.347 -6.067 69.289 1.00 78.88 269 GLN A N 1
ATOM 2174 C CA . GLN A 1 269 ? -38.901 -7.399 69.565 1.00 78.88 269 GLN A CA 1
ATOM 2175 C C . GLN A 1 269 ? -38.719 -7.809 71.032 1.00 78.88 269 GLN A C 1
ATOM 2177 O O . GLN A 1 269 ? -39.661 -8.305 71.643 1.00 78.88 269 GLN A O 1
ATOM 2182 N N . ALA A 1 270 ? -37.556 -7.529 71.633 1.00 80.56 270 ALA A N 1
ATOM 2183 C CA . ALA A 1 270 ? -37.325 -7.776 73.059 1.00 80.56 270 ALA A CA 1
ATOM 2184 C C . ALA A 1 270 ? -38.232 -6.931 73.981 1.00 80.56 270 ALA A C 1
ATOM 2186 O O . ALA A 1 270 ? -38.489 -7.328 75.116 1.00 80.56 270 ALA A O 1
ATOM 2187 N N . ARG A 1 271 ? -38.731 -5.783 73.497 1.00 81.69 271 ARG A N 1
ATOM 2188 C CA . ARG A 1 271 ? -39.693 -4.910 74.196 1.00 81.69 271 ARG A CA 1
ATOM 2189 C C . ARG A 1 271 ? -41.164 -5.220 73.877 1.00 81.69 271 ARG A C 1
ATOM 2191 O O . ARG A 1 271 ? -42.039 -4.590 74.460 1.00 81.69 271 ARG A O 1
ATOM 2198 N N . GLY A 1 272 ? -41.446 -6.183 72.994 1.00 73.25 272 GLY A N 1
ATOM 2199 C CA . GLY A 1 272 ? -42.810 -6.567 72.604 1.00 73.25 272 GLY A CA 1
ATOM 2200 C C . GLY A 1 272 ? -43.499 -5.615 71.615 1.00 73.25 272 GLY A C 1
ATOM 2201 O O . GLY A 1 272 ? -44.711 -5.703 71.438 1.00 73.25 272 GLY A O 1
ATOM 2202 N N . GLU A 1 273 ? -42.757 -4.713 70.967 1.00 74.38 273 GLU A N 1
ATOM 2203 C CA . GLU A 1 273 ? -43.276 -3.785 69.952 1.00 74.38 273 GLU A CA 1
ATOM 2204 C C . GLU A 1 273 ? -43.135 -4.363 68.533 1.00 74.38 273 GLU A C 1
ATOM 2206 O O . GLU A 1 273 ? -42.225 -5.149 68.250 1.00 74.38 273 GLU A O 1
ATOM 2211 N N . ALA A 1 274 ? -44.012 -3.949 67.610 1.00 63.94 274 ALA A N 1
ATOM 2212 C CA . ALA A 1 274 ? -43.935 -4.366 66.211 1.00 63.94 274 ALA A CA 1
ATOM 2213 C C . ALA A 1 274 ? -42.654 -3.820 65.529 1.00 63.94 274 ALA A C 1
ATOM 2215 O O . ALA A 1 274 ? -42.296 -2.654 65.737 1.00 63.94 274 ALA A O 1
ATOM 2216 N N . PRO A 1 275 ? -41.953 -4.634 64.715 1.00 69.38 275 PRO A N 1
ATOM 2217 C CA . PRO A 1 275 ? -40.747 -4.208 64.007 1.00 69.38 275 PRO A CA 1
ATOM 2218 C C . PRO A 1 275 ? -41.046 -3.088 63.000 1.00 69.38 275 PRO A C 1
ATOM 2220 O O . PRO A 1 275 ? -42.142 -3.008 62.444 1.00 69.38 275 PRO A O 1
ATOM 2223 N N . LEU A 1 276 ? -40.063 -2.212 62.768 1.00 66.06 276 LEU A N 1
ATOM 2224 C CA . LEU A 1 276 ? -40.197 -1.134 61.786 1.00 66.06 276 LEU A CA 1
ATOM 2225 C C . LEU A 1 276 ? -40.307 -1.716 60.361 1.00 66.06 276 LEU A C 1
ATOM 2227 O O . LEU A 1 276 ? -39.581 -2.664 60.061 1.00 66.06 276 LEU A O 1
ATOM 2231 N N . PRO A 1 277 ? -41.135 -1.132 59.470 1.00 61.62 277 PRO A N 1
ATOM 2232 C CA . PRO A 1 277 ? -41.267 -1.590 58.087 1.00 61.62 277 PRO A CA 1
ATOM 2233 C C . PRO A 1 277 ? -39.948 -1.461 57.331 1.00 61.62 277 PRO A C 1
ATOM 2235 O O . PRO A 1 277 ? -39.256 -0.451 57.488 1.00 61.62 277 PRO A O 1
ATOM 2238 N N . ASP A 1 278 ? -39.614 -2.448 56.502 1.00 60.91 278 ASP A N 1
ATOM 2239 C CA . ASP A 1 278 ? -38.449 -2.413 55.620 1.00 60.91 278 ASP A CA 1
ATOM 2240 C C . ASP A 1 278 ? -38.643 -1.346 54.537 1.00 60.91 278 ASP A C 1
ATOM 2242 O O . ASP A 1 278 ? -39.348 -1.556 53.555 1.00 60.91 278 ASP A O 1
ATOM 2246 N N . GLU A 1 279 ? -38.046 -0.166 54.722 1.00 59.06 279 GLU A N 1
ATOM 2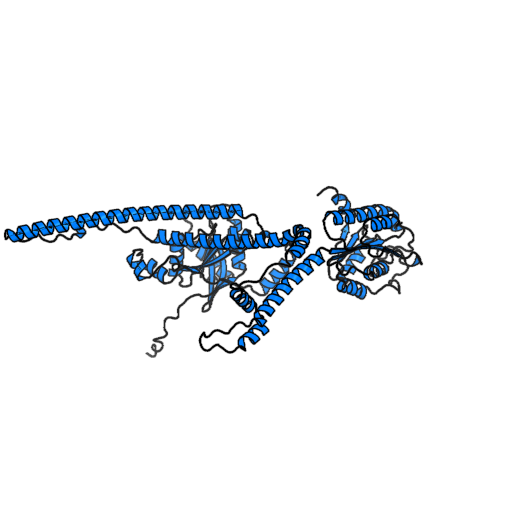247 C CA . GLU A 1 279 ? -37.951 0.801 53.632 1.00 59.06 279 GLU A CA 1
ATOM 2248 C C . GLU A 1 279 ? -37.013 0.249 52.556 1.00 59.06 279 GLU A C 1
ATOM 2250 O O . GLU A 1 279 ? -35.929 -0.255 52.868 1.00 59.06 279 GLU A O 1
ATOM 2255 N N . ASP A 1 280 ? -37.424 0.362 51.289 1.00 61.34 280 ASP A N 1
ATOM 2256 C CA . ASP A 1 280 ? -36.620 -0.044 50.139 1.00 61.34 280 ASP A CA 1
ATOM 2257 C C . ASP A 1 280 ? -35.227 0.594 50.226 1.00 61.34 280 ASP A C 1
ATOM 2259 O O . ASP A 1 280 ? -35.046 1.796 50.018 1.00 61.34 280 ASP A O 1
ATOM 2263 N N . ILE A 1 281 ? -34.211 -0.221 50.506 1.00 60.72 281 ILE A N 1
ATOM 2264 C CA . ILE A 1 281 ? -32.822 0.226 50.690 1.00 60.72 281 ILE A CA 1
ATOM 2265 C C . ILE A 1 281 ? -32.292 0.933 49.422 1.00 60.72 281 ILE A C 1
ATOM 2267 O O . ILE A 1 281 ? -31.373 1.748 49.492 1.00 60.72 281 ILE A O 1
ATOM 2271 N N . THR A 1 282 ? -32.907 0.663 48.269 1.00 60.94 282 THR A N 1
ATOM 2272 C CA . THR A 1 282 ? -32.675 1.311 46.970 1.00 60.94 282 THR A CA 1
ATOM 2273 C C . THR A 1 282 ? -33.177 2.758 46.890 1.00 60.94 282 THR A C 1
ATOM 2275 O O . THR A 1 282 ? -32.641 3.525 46.092 1.00 60.94 282 THR A O 1
ATOM 2278 N N . LYS A 1 283 ? -34.150 3.175 47.717 1.00 66.12 283 LYS A N 1
ATOM 2279 C CA . LYS A 1 283 ? -34.597 4.581 47.815 1.00 66.12 283 LYS A CA 1
ATOM 2280 C C . LYS A 1 283 ? -33.648 5.433 48.659 1.00 66.12 283 LYS A C 1
ATOM 2282 O O . LYS A 1 283 ? -33.445 6.602 48.344 1.00 66.12 283 LYS A O 1
ATOM 2287 N N . VAL A 1 284 ? -33.053 4.842 49.698 1.00 69.06 284 VAL A N 1
ATOM 2288 C CA . VAL A 1 284 ? -32.108 5.517 50.610 1.00 69.06 284 VAL A CA 1
ATOM 2289 C C . VAL A 1 284 ? -30.701 5.583 50.008 1.00 69.06 284 VAL A C 1
ATOM 2291 O O . VAL A 1 284 ? -30.043 6.618 50.078 1.00 69.06 284 VAL A O 1
ATOM 2294 N N . PHE A 1 285 ? -30.247 4.501 49.370 1.00 76.44 285 PHE A N 1
ATOM 2295 C CA . PHE A 1 285 ? -28.947 4.427 48.706 1.00 76.44 285 PHE A CA 1
ATOM 2296 C C . PHE A 1 285 ? -29.146 4.243 47.202 1.00 76.44 285 PHE A C 1
ATOM 2298 O O . PHE A 1 285 ? -29.280 3.119 46.715 1.00 76.44 285 PHE A O 1
ATOM 2305 N N . LYS A 1 286 ? -29.157 5.359 46.462 1.00 77.88 286 LYS A N 1
ATOM 2306 C CA . LYS A 1 286 ? -29.223 5.326 44.996 1.00 77.88 286 LYS A CA 1
ATOM 2307 C C . LYS A 1 286 ? -27.986 4.611 44.432 1.00 77.88 286 LYS A C 1
ATOM 2309 O O . LYS A 1 286 ? -26.879 4.981 44.829 1.00 77.88 286 LYS A O 1
ATOM 2314 N N . PRO A 1 287 ? -28.141 3.630 43.525 1.00 75.69 287 PRO A N 1
ATOM 2315 C CA . PRO A 1 287 ? -27.010 2.997 42.858 1.00 75.69 287 PRO A CA 1
ATOM 2316 C C . PRO A 1 287 ? -26.135 4.046 42.168 1.00 75.69 287 PRO A C 1
ATOM 2318 O O . PRO A 1 287 ? -26.650 4.917 41.467 1.00 75.69 287 PRO A O 1
ATOM 2321 N N . ILE A 1 288 ? -24.822 3.980 42.387 1.00 79.31 288 ILE A N 1
ATOM 2322 C CA . ILE A 1 288 ? -23.873 4.833 41.669 1.00 79.31 288 ILE A CA 1
ATOM 2323 C C . ILE A 1 288 ? -23.849 4.355 40.207 1.00 79.31 288 ILE A C 1
ATOM 2325 O O . ILE A 1 288 ? -23.701 3.149 39.988 1.00 79.31 288 ILE A O 1
ATOM 2329 N N . PRO A 1 289 ? -24.013 5.248 39.213 1.00 77.56 289 PRO A N 1
ATOM 2330 C CA . PRO A 1 289 ? -23.988 4.856 37.809 1.00 77.56 289 PRO A CA 1
ATOM 2331 C C . PRO A 1 289 ? -22.614 4.292 37.441 1.00 77.56 289 PRO A C 1
ATOM 2333 O O . PRO A 1 289 ? -21.580 4.850 37.815 1.00 77.56 289 PRO A O 1
ATOM 2336 N N . VAL A 1 290 ? -22.610 3.172 36.719 1.00 76.19 290 VAL A N 1
ATOM 2337 C CA . VAL A 1 290 ? -21.379 2.549 36.229 1.00 76.19 290 VAL A CA 1
ATOM 2338 C C . VAL A 1 290 ? -20.825 3.407 35.088 1.00 76.19 290 VAL A C 1
ATOM 2340 O O . VAL A 1 290 ? -21.592 3.745 34.186 1.00 76.19 290 VAL A O 1
ATOM 2343 N N . PRO A 1 291 ? -19.525 3.753 35.085 1.00 79.06 291 PRO A N 1
ATOM 2344 C CA . PRO A 1 291 ? -18.907 4.390 33.931 1.00 79.06 291 PRO A CA 1
ATOM 2345 C C . PRO A 1 291 ? -19.059 3.509 32.677 1.00 79.06 291 PRO A C 1
ATOM 2347 O O . PRO A 1 291 ? -18.894 2.285 32.788 1.00 79.06 291 PRO A O 1
ATOM 2350 N N . PRO A 1 292 ? -19.361 4.095 31.505 1.00 78.75 292 PRO A N 1
ATOM 2351 C CA . PRO A 1 292 ? -19.469 3.345 30.260 1.00 78.75 292 PRO A CA 1
ATOM 2352 C C . PRO A 1 292 ? -18.132 2.670 29.929 1.00 78.75 292 PRO A C 1
ATOM 2354 O O . PRO A 1 292 ? -17.062 3.234 30.148 1.00 78.75 292 PRO A O 1
ATOM 2357 N N . ARG A 1 293 ? -18.185 1.434 29.420 1.00 79.06 293 ARG A N 1
ATOM 2358 C CA . ARG A 1 293 ? -16.987 0.631 29.100 1.00 79.06 293 ARG A CA 1
ATOM 2359 C C . ARG A 1 293 ? -16.600 0.647 27.624 1.00 79.06 293 ARG A C 1
ATOM 2361 O O . ARG A 1 293 ? -15.608 0.025 27.257 1.00 79.06 293 ARG A O 1
ATOM 2368 N N . LEU A 1 294 ? -17.374 1.339 26.793 1.00 80.38 294 LEU A N 1
ATOM 2369 C CA . LEU A 1 294 ? -17.137 1.409 25.358 1.00 80.38 294 LEU A CA 1
ATOM 2370 C C . LEU A 1 294 ? -15.833 2.153 25.040 1.00 80.38 294 LEU A C 1
ATOM 2372 O O . LEU A 1 294 ? -14.961 1.586 24.393 1.00 80.38 294 LEU A O 1
ATOM 2376 N N . GLU A 1 295 ? -15.672 3.373 25.555 1.00 82.69 295 GLU A N 1
ATOM 2377 C CA . GLU A 1 295 ? -14.469 4.201 25.369 1.00 82.69 295 GLU A CA 1
ATOM 2378 C C . GLU A 1 295 ? -13.167 3.445 25.706 1.00 82.69 295 GLU A C 1
ATOM 2380 O O . GLU A 1 295 ? -12.329 3.293 24.815 1.00 82.69 295 GLU A O 1
ATOM 2385 N N . PRO A 1 296 ? -12.999 2.841 26.902 1.00 84.25 296 PRO A N 1
ATOM 2386 C CA . PRO A 1 296 ? -11.774 2.109 27.218 1.00 84.25 296 PRO A CA 1
ATOM 2387 C C . PRO A 1 296 ? -11.587 0.838 26.376 1.00 84.25 296 PRO A C 1
ATOM 2389 O O . PRO A 1 296 ? -10.449 0.418 26.155 1.00 84.25 296 PRO A O 1
ATOM 2392 N N . MET A 1 297 ? -12.666 0.215 25.884 1.00 82.19 297 MET A N 1
ATOM 2393 C CA . MET A 1 297 ? -12.570 -0.925 24.964 1.00 82.19 297 MET A CA 1
ATOM 2394 C C . MET A 1 297 ? -12.024 -0.490 23.599 1.00 82.19 297 MET A C 1
ATOM 2396 O O . MET A 1 297 ? -11.145 -1.158 23.052 1.00 82.19 297 MET A O 1
ATOM 2400 N N . VAL A 1 298 ? -12.496 0.645 23.082 1.00 84.25 298 VAL A N 1
ATOM 2401 C CA . VAL A 1 298 ? -12.024 1.236 21.824 1.00 84.25 298 VAL A CA 1
ATOM 2402 C C . VAL A 1 298 ? -10.573 1.697 21.946 1.00 84.25 298 VAL A C 1
ATOM 2404 O O . VAL A 1 298 ? -9.757 1.344 21.097 1.00 84.25 298 VAL A O 1
ATOM 2407 N N . LEU A 1 299 ? -10.217 2.382 23.036 1.00 85.88 299 LEU A N 1
ATOM 2408 C CA . LEU A 1 299 ? -8.837 2.792 23.323 1.00 85.88 299 LEU A CA 1
ATOM 2409 C C . LEU A 1 299 ? -7.892 1.586 23.427 1.00 85.88 299 LEU A C 1
ATOM 2411 O O . LEU A 1 299 ? -6.795 1.592 22.871 1.00 85.88 299 LEU A O 1
ATOM 2415 N N . SER A 1 300 ? -8.329 0.503 24.075 1.00 86.19 300 SER A N 1
ATOM 2416 C CA . SER A 1 300 ? -7.542 -0.737 24.148 1.00 86.19 300 SER A CA 1
ATOM 2417 C C . SER A 1 300 ? -7.325 -1.359 22.763 1.00 86.19 300 SER A C 1
ATOM 2419 O O . SER A 1 300 ? -6.222 -1.817 22.458 1.00 86.19 300 SER A O 1
ATOM 2421 N N . ALA A 1 301 ? -8.349 -1.338 21.900 1.00 83.75 301 ALA A N 1
ATOM 2422 C CA . ALA A 1 301 ? -8.236 -1.801 20.518 1.00 83.75 301 ALA A CA 1
ATOM 2423 C C . ALA A 1 301 ? -7.277 -0.924 19.692 1.00 83.75 301 ALA A C 1
ATOM 2425 O O . ALA A 1 301 ? -6.454 -1.456 18.945 1.00 83.75 301 ALA A O 1
ATOM 2426 N N . GLN A 1 302 ? -7.318 0.403 19.866 1.00 85.12 302 GLN A N 1
ATOM 2427 C CA . GLN A 1 302 ? -6.360 1.323 19.243 1.00 85.12 302 GLN A CA 1
ATOM 2428 C C . GLN A 1 302 ? -4.924 1.020 19.674 1.00 85.12 302 GLN A C 1
ATOM 2430 O O . GLN A 1 302 ? -4.042 0.889 18.827 1.00 85.12 302 GLN A O 1
ATOM 2435 N N . ILE A 1 303 ? -4.679 0.857 20.977 1.00 87.00 303 ILE A N 1
ATOM 2436 C CA . ILE A 1 303 ? -3.353 0.525 21.515 1.00 87.00 303 ILE A CA 1
ATOM 2437 C C . ILE A 1 303 ? -2.847 -0.793 20.919 1.00 87.00 303 ILE A C 1
ATOM 2439 O O . ILE A 1 303 ? -1.700 -0.866 20.474 1.00 87.00 303 ILE A O 1
ATOM 2443 N N . ALA A 1 304 ? -3.696 -1.822 20.848 1.00 86.19 304 ALA A N 1
ATOM 2444 C CA . ALA A 1 304 ? -3.339 -3.094 20.224 1.00 86.19 304 ALA A CA 1
ATOM 2445 C C . ALA A 1 304 ? -2.976 -2.922 18.737 1.00 86.19 304 ALA A C 1
ATOM 2447 O O . ALA A 1 304 ? -1.947 -3.441 18.291 1.00 86.19 304 ALA A O 1
ATOM 2448 N N . ALA A 1 305 ? -3.760 -2.143 17.985 1.00 82.31 305 ALA A N 1
ATOM 2449 C CA . ALA A 1 305 ? -3.491 -1.842 16.581 1.00 82.31 305 ALA A CA 1
ATOM 2450 C C . ALA A 1 305 ? -2.165 -1.084 16.397 1.00 82.31 305 ALA A C 1
ATOM 2452 O O . ALA A 1 305 ? -1.361 -1.453 15.538 1.00 82.31 305 ALA A O 1
ATOM 2453 N N . HIS A 1 306 ? -1.882 -0.076 17.227 1.00 83.19 306 HIS A N 1
ATOM 2454 C CA . HIS A 1 306 ? -0.605 0.639 17.204 1.00 83.19 306 HIS A CA 1
ATOM 2455 C C . HIS A 1 306 ? 0.570 -0.287 17.533 1.00 83.19 306 HIS A C 1
ATOM 2457 O O . HIS A 1 306 ? 1.573 -0.265 16.822 1.00 83.19 306 HIS A O 1
ATOM 2463 N N . CYS A 1 307 ? 0.447 -1.153 18.541 1.00 86.62 307 CYS A N 1
ATOM 2464 C CA . CYS A 1 307 ? 1.480 -2.132 18.887 1.00 86.62 307 CYS A CA 1
ATOM 2465 C C . CYS A 1 307 ? 1.783 -3.090 17.724 1.00 86.62 307 CYS A C 1
ATOM 2467 O O . CYS A 1 307 ? 2.951 -3.315 17.399 1.00 86.62 307 CYS A O 1
ATOM 2469 N N . GLN A 1 308 ? 0.751 -3.615 17.054 1.00 84.94 308 GLN A N 1
ATOM 2470 C CA . GLN A 1 308 ? 0.922 -4.462 15.869 1.00 84.94 308 GLN A CA 1
ATOM 2471 C C . GLN A 1 308 ? 1.603 -3.705 14.723 1.00 84.94 308 GLN A C 1
ATOM 2473 O O . GLN A 1 308 ? 2.515 -4.230 14.084 1.00 84.94 308 GLN A O 1
ATOM 2478 N N . GLN A 1 309 ? 1.207 -2.454 14.481 1.00 80.62 309 GLN A N 1
ATOM 2479 C CA . GLN A 1 309 ? 1.798 -1.625 13.431 1.00 80.62 309 GLN A CA 1
ATOM 2480 C C . GLN A 1 309 ? 3.258 -1.270 13.717 1.00 80.62 309 GLN A C 1
ATOM 2482 O O . GLN A 1 309 ? 4.082 -1.348 12.810 1.00 80.62 309 GLN A O 1
ATOM 2487 N N . VAL A 1 310 ? 3.599 -0.928 14.962 1.00 84.69 310 VAL A N 1
ATOM 2488 C CA . VAL A 1 310 ? 4.983 -0.667 15.382 1.00 84.69 310 VAL A CA 1
ATOM 2489 C C . VAL A 1 310 ? 5.824 -1.938 15.261 1.00 84.69 310 VAL A C 1
ATOM 2491 O O . VAL A 1 310 ? 6.936 -1.880 14.746 1.00 84.69 310 VAL A O 1
ATOM 2494 N N . SER A 1 311 ? 5.290 -3.097 15.656 1.00 87.44 311 SER A N 1
ATOM 2495 C CA . SER A 1 311 ? 5.976 -4.385 15.493 1.00 87.44 311 SER A CA 1
ATOM 2496 C C . SER A 1 311 ? 6.270 -4.692 14.020 1.00 87.44 311 SER A C 1
ATOM 2498 O O . SER A 1 311 ? 7.421 -4.968 13.664 1.00 87.44 311 SER A O 1
ATOM 2500 N N . LEU A 1 312 ? 5.266 -4.553 13.146 1.00 83.56 312 LEU A N 1
ATOM 2501 C CA . LEU A 1 312 ? 5.427 -4.732 11.703 1.00 83.56 312 LEU A CA 1
ATOM 2502 C C . LEU A 1 312 ? 6.452 -3.742 11.136 1.00 83.56 312 LEU A C 1
ATOM 2504 O O . LEU A 1 312 ? 7.353 -4.137 10.399 1.00 83.56 312 LEU A O 1
ATOM 2508 N N . PHE A 1 313 ? 6.366 -2.473 11.527 1.00 81.75 313 PHE A N 1
ATOM 2509 C CA . PHE A 1 313 ? 7.291 -1.433 11.092 1.00 81.75 313 PHE A CA 1
ATOM 2510 C C . PHE A 1 313 ? 8.742 -1.732 11.491 1.00 81.75 313 PHE A C 1
ATOM 2512 O O . PHE A 1 313 ? 9.644 -1.636 10.658 1.00 81.75 313 PHE A O 1
ATOM 2519 N N . CYS A 1 314 ? 8.971 -2.155 12.737 1.00 83.94 314 CYS A N 1
ATOM 2520 C CA . CYS A 1 314 ? 10.289 -2.564 13.218 1.00 83.94 314 CYS A CA 1
ATOM 2521 C C . CYS A 1 314 ? 10.819 -3.780 12.449 1.00 83.94 314 CYS A C 1
ATOM 2523 O O . CYS A 1 314 ? 11.987 -3.789 12.070 1.00 83.94 314 CYS A O 1
ATOM 2525 N N . SER A 1 315 ? 9.974 -4.778 12.164 1.00 85.31 315 SER A N 1
ATOM 2526 C CA . SER A 1 315 ? 10.383 -5.955 11.383 1.00 85.31 315 SER A CA 1
ATOM 2527 C C . SER A 1 315 ? 10.829 -5.584 9.964 1.00 85.31 315 SER A C 1
ATOM 2529 O O . SER A 1 315 ? 11.861 -6.060 9.491 1.00 85.31 315 SER A O 1
ATOM 2531 N N . GLN A 1 316 ? 10.115 -4.659 9.317 1.00 82.88 316 GLN A N 1
ATOM 2532 C CA . GLN A 1 316 ? 10.466 -4.145 7.995 1.00 82.88 316 GLN A CA 1
ATOM 2533 C C . GLN A 1 316 ? 11.768 -3.342 8.039 1.00 82.88 316 GLN A C 1
ATOM 2535 O O . GLN A 1 316 ? 12.644 -3.560 7.208 1.00 82.88 316 GLN A O 1
ATOM 2540 N N . ALA A 1 317 ? 11.925 -2.443 9.015 1.00 82.75 317 ALA A N 1
ATOM 2541 C CA . ALA A 1 317 ? 13.144 -1.654 9.182 1.00 82.75 317 ALA A CA 1
ATOM 2542 C C . ALA A 1 317 ? 14.374 -2.544 9.431 1.00 82.75 317 ALA A C 1
ATOM 2544 O O . ALA A 1 317 ? 15.414 -2.330 8.813 1.00 82.75 317 ALA A O 1
ATOM 2545 N N . LEU A 1 318 ? 14.243 -3.582 10.264 1.00 84.56 318 LEU A N 1
ATOM 2546 C CA . LEU A 1 318 ? 15.296 -4.577 10.481 1.00 84.56 318 LEU A CA 1
ATOM 2547 C C . LEU A 1 318 ? 15.631 -5.335 9.194 1.00 84.56 318 LEU A C 1
ATOM 2549 O O . LEU A 1 318 ? 16.805 -5.485 8.873 1.00 84.56 318 LEU A O 1
ATOM 2553 N N . GLY A 1 319 ? 14.624 -5.754 8.421 1.00 85.31 319 GLY A N 1
ATOM 2554 C CA . GLY A 1 319 ? 14.839 -6.383 7.115 1.00 85.31 319 GLY A CA 1
ATOM 2555 C C . GLY A 1 319 ? 15.643 -5.493 6.164 1.00 85.31 319 GLY A C 1
ATOM 2556 O O . GLY A 1 319 ? 16.611 -5.951 5.561 1.00 85.31 319 GLY A O 1
ATOM 2557 N N . LYS A 1 320 ? 15.309 -4.198 6.088 1.00 84.75 320 LYS A N 1
ATOM 2558 C CA . LYS A 1 320 ? 16.067 -3.219 5.289 1.00 84.75 320 LYS A CA 1
ATOM 2559 C C . LYS A 1 320 ? 17.497 -3.034 5.798 1.00 84.75 320 LYS A C 1
ATOM 2561 O O . LYS A 1 320 ? 18.412 -2.931 4.989 1.00 84.75 320 LYS A O 1
ATOM 2566 N N . LEU A 1 321 ? 17.702 -3.015 7.116 1.00 83.94 321 LEU A N 1
ATOM 2567 C CA . LEU A 1 321 ? 19.036 -2.926 7.713 1.00 83.94 321 LEU A CA 1
ATOM 2568 C C . LEU A 1 321 ? 19.887 -4.154 7.388 1.00 83.94 321 LEU A C 1
ATOM 2570 O O . LEU A 1 321 ? 21.030 -3.982 6.987 1.00 83.94 321 LEU A O 1
ATOM 2574 N N . PHE A 1 322 ? 19.337 -5.368 7.477 1.00 84.94 322 PHE A N 1
ATOM 2575 C CA . PHE A 1 322 ? 20.059 -6.588 7.101 1.00 84.94 322 PHE A CA 1
ATOM 2576 C C . PHE A 1 322 ? 20.381 -6.639 5.604 1.00 84.94 322 PHE A C 1
ATOM 2578 O O . PHE A 1 322 ? 21.476 -7.048 5.226 1.00 84.94 322 PHE A O 1
ATOM 2585 N N . LEU A 1 323 ? 19.464 -6.179 4.746 1.00 84.94 323 LEU A N 1
ATOM 2586 C CA . LEU A 1 323 ? 19.739 -6.027 3.315 1.00 84.94 323 LEU A CA 1
ATOM 2587 C C . LEU A 1 323 ? 20.853 -5.001 3.071 1.00 84.94 323 LEU A C 1
ATOM 2589 O O . LEU A 1 323 ? 21.767 -5.260 2.294 1.00 84.94 323 LEU A O 1
ATOM 2593 N N . SER A 1 324 ? 20.818 -3.865 3.771 1.00 82.56 324 SER A N 1
ATOM 2594 C CA . SER A 1 324 ? 21.876 -2.854 3.711 1.00 82.56 324 SER A CA 1
ATOM 2595 C C . SER A 1 324 ? 23.210 -3.391 4.228 1.00 82.56 324 SER A C 1
ATOM 2597 O O . SER A 1 324 ? 24.249 -3.075 3.660 1.00 82.56 324 SER A O 1
ATOM 2599 N N . GLU A 1 325 ? 23.206 -4.201 5.284 1.00 80.12 325 GLU A N 1
ATOM 2600 C CA . GLU A 1 325 ? 24.406 -4.844 5.813 1.00 80.12 325 GLU A CA 1
ATOM 2601 C C . GLU A 1 325 ? 25.003 -5.797 4.772 1.00 80.12 325 GLU A C 1
ATOM 2603 O O . GLU A 1 325 ? 26.190 -5.700 4.468 1.00 80.12 325 GLU A O 1
ATOM 2608 N N . ALA A 1 326 ? 24.184 -6.651 4.153 1.00 82.88 326 ALA A N 1
ATOM 2609 C CA . ALA A 1 326 ? 24.621 -7.543 3.080 1.00 82.88 326 ALA A CA 1
ATOM 2610 C C . ALA A 1 326 ? 25.193 -6.773 1.873 1.00 82.88 326 ALA A C 1
ATOM 2612 O O . ALA A 1 326 ? 26.171 -7.212 1.270 1.00 82.88 326 ALA A O 1
ATOM 2613 N N . LEU A 1 327 ? 24.635 -5.599 1.558 1.00 79.75 327 LEU A N 1
ATOM 2614 C CA . LEU A 1 327 ? 25.149 -4.697 0.521 1.00 79.75 327 LEU A CA 1
ATOM 2615 C C . LEU A 1 327 ? 26.452 -3.982 0.920 1.00 79.75 327 LEU A C 1
ATOM 2617 O O . LEU A 1 327 ? 27.230 -3.623 0.041 1.00 79.75 327 LEU A O 1
ATOM 2621 N N . GLN A 1 328 ? 26.707 -3.769 2.215 1.00 77.38 328 GLN A N 1
ATOM 2622 C CA . GLN A 1 328 ? 27.918 -3.115 2.743 1.00 77.38 328 GLN A CA 1
ATOM 2623 C C . GLN A 1 328 ? 29.070 -4.095 3.016 1.00 77.38 328 GLN A C 1
ATOM 2625 O O . GLN A 1 328 ? 30.244 -3.725 2.918 1.00 77.38 328 GLN A O 1
ATOM 2630 N N . GLN A 1 329 ? 28.761 -5.365 3.290 1.00 58.94 329 GLN A N 1
ATOM 2631 C CA . GLN A 1 329 ? 29.745 -6.428 3.495 1.00 58.94 329 GLN A CA 1
ATOM 2632 C C . GLN A 1 329 ? 30.745 -6.671 2.338 1.00 58.94 329 GLN A C 1
ATOM 2634 O O . GLN A 1 329 ? 31.806 -7.221 2.644 1.00 58.94 329 GLN A O 1
ATOM 2639 N N . PRO A 1 330 ? 30.567 -6.236 1.068 1.00 49.44 330 PRO A N 1
ATOM 2640 C CA . PRO A 1 330 ? 31.627 -6.320 0.059 1.00 49.44 330 PRO A CA 1
ATOM 2641 C C . PRO A 1 330 ? 32.875 -5.490 0.401 1.00 49.44 330 PRO A C 1
ATOM 2643 O O . PRO A 1 330 ? 33.964 -5.828 -0.056 1.00 49.44 330 PRO A O 1
ATOM 2646 N N . GLN A 1 331 ? 32.763 -4.435 1.223 1.00 43.84 331 GLN A N 1
ATOM 2647 C CA . GLN A 1 331 ? 33.909 -3.572 1.550 1.00 43.84 331 GLN A CA 1
ATOM 2648 C C . GLN A 1 331 ? 34.764 -4.081 2.726 1.00 43.84 331 GLN A C 1
ATOM 2650 O O . GLN A 1 331 ? 35.955 -3.785 2.787 1.00 43.84 331 GLN A O 1
ATOM 2655 N N . SER A 1 332 ? 34.205 -4.874 3.648 1.00 37.84 332 SER A N 1
ATOM 2656 C CA . SER A 1 332 ? 34.916 -5.368 4.845 1.00 37.84 332 SER A CA 1
ATOM 2657 C C . SER A 1 332 ? 35.381 -6.829 4.745 1.00 37.84 332 SER A C 1
ATOM 2659 O O . SER A 1 332 ? 36.240 -7.280 5.514 1.00 37.84 332 SER A O 1
ATOM 2661 N N . SER A 1 333 ? 34.849 -7.592 3.787 1.00 39.47 333 SER A N 1
ATOM 2662 C CA . SER A 1 333 ? 35.066 -9.039 3.688 1.00 39.47 333 SER A CA 1
ATOM 2663 C C . SER A 1 333 ? 36.372 -9.443 2.994 1.00 39.47 333 SER A C 1
ATOM 2665 O O . SER A 1 333 ? 36.910 -10.494 3.336 1.00 39.47 333 SER A O 1
ATOM 2667 N N . GLN A 1 334 ? 36.995 -8.613 2.149 1.00 40.19 334 GLN A N 1
ATOM 2668 C CA . GLN A 1 334 ? 38.297 -8.978 1.559 1.00 40.19 334 GLN A CA 1
ATOM 2669 C C . GLN A 1 334 ? 39.432 -9.092 2.597 1.00 40.19 334 GLN A C 1
ATOM 2671 O O . GLN A 1 334 ? 40.340 -9.903 2.427 1.00 40.19 334 GLN A O 1
ATOM 2676 N N . GLN A 1 335 ? 39.368 -8.351 3.708 1.00 38.38 335 GLN A N 1
ATOM 2677 C CA . GLN A 1 335 ? 40.397 -8.395 4.760 1.00 38.38 335 GLN A CA 1
ATOM 2678 C C . GLN A 1 335 ? 40.041 -9.334 5.924 1.00 38.38 335 GLN A C 1
ATOM 2680 O O . GLN A 1 335 ? 40.930 -9.858 6.600 1.00 38.38 335 GLN A O 1
ATOM 2685 N N . THR A 1 336 ? 38.746 -9.570 6.148 1.00 41.38 336 THR A N 1
ATOM 2686 C CA . THR A 1 336 ? 38.252 -10.373 7.276 1.00 41.38 336 THR A CA 1
ATOM 2687 C C . THR A 1 336 ? 38.114 -11.850 6.911 1.00 41.38 336 THR A C 1
ATOM 2689 O O . THR A 1 336 ? 38.392 -12.700 7.752 1.00 41.38 336 THR A O 1
ATOM 2692 N N . VAL A 1 337 ? 37.787 -12.184 5.655 1.00 39.06 337 VAL A N 1
ATOM 2693 C CA . VAL A 1 337 ? 37.661 -13.582 5.199 1.00 39.06 337 VAL A CA 1
ATOM 2694 C C . VAL A 1 337 ? 39.019 -14.291 5.188 1.00 39.06 337 VAL A C 1
ATOM 2696 O O . VAL A 1 337 ? 39.087 -15.444 5.602 1.00 39.06 337 VAL A O 1
ATOM 2699 N N . LEU A 1 338 ? 40.122 -13.601 4.860 1.00 38.00 338 LEU A N 1
ATOM 2700 C CA . LEU A 1 338 ? 41.469 -14.189 4.948 1.00 38.00 338 LEU A CA 1
ATOM 2701 C C . LEU A 1 338 ? 41.846 -14.561 6.397 1.00 38.00 338 LEU A C 1
ATOM 2703 O O . LEU A 1 338 ? 42.364 -15.644 6.645 1.00 38.00 338 LEU A O 1
ATOM 2707 N N . LYS A 1 339 ? 41.512 -13.697 7.369 1.00 40.28 339 LYS A N 1
ATOM 2708 C CA . LYS A 1 339 ? 41.755 -13.946 8.803 1.00 40.28 339 LYS A CA 1
ATOM 2709 C C . LYS A 1 339 ? 40.774 -14.952 9.416 1.00 40.28 339 LYS A C 1
ATOM 2711 O O . LYS A 1 339 ? 41.141 -15.697 10.320 1.00 40.28 339 LYS A O 1
ATOM 2716 N N . ALA A 1 340 ? 39.531 -14.989 8.937 1.00 38.34 340 ALA A N 1
ATOM 2717 C CA . ALA A 1 340 ? 38.511 -15.927 9.402 1.00 38.34 340 ALA A CA 1
ATOM 2718 C C . ALA A 1 340 ? 38.723 -17.345 8.842 1.00 38.34 340 ALA A C 1
ATOM 2720 O O . ALA A 1 340 ? 38.427 -18.315 9.537 1.00 38.34 340 ALA A O 1
ATOM 2721 N N . MET A 1 341 ? 39.293 -17.485 7.638 1.00 35.06 341 MET A N 1
ATOM 2722 C CA . MET A 1 341 ? 39.677 -18.787 7.079 1.00 35.06 341 MET A CA 1
ATOM 2723 C C . MET A 1 341 ? 40.853 -19.427 7.831 1.00 35.06 341 MET A C 1
ATOM 2725 O O . MET A 1 341 ? 40.853 -20.643 8.006 1.00 35.06 341 MET A O 1
ATOM 2729 N N . GLU A 1 342 ? 41.802 -18.638 8.350 1.00 37.22 342 GLU A N 1
ATOM 2730 C CA . GLU A 1 342 ? 42.883 -19.146 9.214 1.00 37.22 342 GLU A CA 1
ATOM 2731 C C . GLU A 1 342 ? 42.386 -19.538 10.620 1.00 37.22 342 GLU A C 1
ATOM 2733 O O . GLU A 1 342 ? 42.908 -20.475 11.221 1.00 37.22 342 GLU A O 1
ATOM 2738 N N . ALA A 1 343 ? 41.345 -18.874 11.137 1.00 36.75 343 ALA A N 1
ATOM 2739 C CA . ALA A 1 343 ? 40.801 -19.132 12.475 1.00 36.75 343 ALA A CA 1
ATOM 2740 C C . ALA A 1 343 ? 39.674 -20.192 12.517 1.00 36.75 343 ALA A C 1
ATOM 2742 O O . ALA A 1 343 ? 39.388 -20.750 13.577 1.00 36.75 343 ALA A O 1
ATOM 2743 N N . GLY A 1 344 ? 39.021 -20.483 11.386 1.00 32.69 344 GLY A N 1
ATOM 2744 C CA . GLY A 1 344 ? 37.825 -21.333 11.304 1.00 32.69 344 GLY A CA 1
ATOM 2745 C C . GLY A 1 344 ? 38.065 -22.849 11.261 1.00 32.69 344 GLY A C 1
ATOM 2746 O O . GLY A 1 344 ? 37.101 -23.609 11.336 1.00 32.69 344 GLY A O 1
ATOM 2747 N N . MET A 1 345 ? 39.316 -23.318 11.171 1.00 32.19 345 MET A N 1
ATOM 2748 C CA . MET A 1 345 ? 39.626 -24.760 11.199 1.00 32.19 345 MET A CA 1
ATOM 2749 C C . MET A 1 345 ? 39.519 -25.395 12.597 1.00 32.19 345 MET A C 1
ATOM 2751 O O . MET A 1 345 ? 39.508 -26.619 12.717 1.00 32.19 345 MET A O 1
ATOM 2755 N N . GLU A 1 346 ? 39.359 -24.598 13.655 1.00 33.69 346 GLU A N 1
ATOM 2756 C CA . GLU A 1 346 ? 39.206 -25.086 15.024 1.00 33.69 346 GLU A CA 1
ATOM 2757 C C . GLU A 1 346 ? 37.964 -24.487 15.700 1.00 33.69 346 GLU A C 1
ATOM 2759 O O . GLU A 1 346 ? 38.064 -23.461 16.368 1.00 33.69 346 GLU A O 1
ATOM 2764 N N . ARG A 1 347 ? 36.793 -25.141 15.589 1.00 30.55 347 ARG A N 1
ATOM 2765 C CA . ARG A 1 347 ? 35.846 -25.412 16.706 1.00 30.55 347 ARG A CA 1
ATOM 2766 C C . ARG A 1 347 ? 34.505 -25.991 16.230 1.00 30.55 347 ARG A C 1
ATOM 2768 O O . ARG A 1 347 ? 34.097 -25.880 15.084 1.00 30.55 347 ARG A O 1
ATOM 2775 N N . LYS A 1 348 ? 33.888 -26.716 17.165 1.00 28.83 348 LYS A N 1
ATOM 2776 C CA . LYS A 1 348 ? 32.905 -27.801 17.028 1.00 28.83 348 LYS A CA 1
ATOM 2777 C C . LYS A 1 348 ? 31.448 -27.367 16.790 1.00 28.83 348 LYS A C 1
ATOM 2779 O O . LYS A 1 348 ? 31.013 -26.314 17.233 1.00 28.83 348 LYS A O 1
ATOM 2784 N N . ARG A 1 349 ? 30.714 -28.324 16.199 1.00 34.31 349 ARG A N 1
ATOM 2785 C CA . ARG A 1 349 ? 29.249 -28.517 16.104 1.00 34.31 349 ARG A CA 1
ATOM 2786 C C . ARG A 1 349 ? 28.482 -28.337 17.429 1.00 34.31 349 ARG A C 1
ATOM 2788 O O . ARG A 1 349 ? 28.952 -28.867 18.428 1.00 34.31 349 ARG A O 1
ATOM 2795 N N . GLU A 1 350 ? 27.275 -27.747 17.356 1.00 26.45 350 GLU A N 1
ATOM 2796 C CA . GLU A 1 350 ? 25.979 -28.028 18.057 1.00 26.45 350 GLU A CA 1
ATOM 2797 C C . GLU A 1 350 ? 25.041 -26.788 17.899 1.00 26.45 350 GLU A C 1
ATOM 2799 O O . GLU A 1 350 ? 25.566 -25.690 17.788 1.00 26.45 350 GLU A O 1
ATOM 2804 N N . LYS A 1 351 ? 23.690 -26.778 17.861 1.00 29.16 351 LYS A N 1
ATOM 2805 C CA . LYS A 1 351 ? 22.571 -27.754 17.888 1.00 29.16 351 LYS A CA 1
ATOM 2806 C C . LYS A 1 351 ? 21.279 -27.077 17.342 1.00 29.16 351 LYS A C 1
ATOM 2808 O O . LYS A 1 351 ? 21.180 -25.857 17.312 1.00 29.16 351 LYS A O 1
ATOM 2813 N N . LYS A 1 352 ? 20.313 -27.905 16.914 1.00 43.38 352 LYS A N 1
ATOM 2814 C CA . LYS A 1 352 ? 19.071 -27.632 16.150 1.00 43.38 352 LYS A CA 1
ATOM 2815 C C . LYS A 1 352 ? 17.927 -26.987 16.976 1.00 43.38 352 LYS A C 1
ATOM 2817 O O . LYS A 1 352 ? 17.652 -27.467 18.071 1.00 43.38 352 LYS A O 1
ATOM 2822 N N . SER A 1 353 ? 17.197 -26.023 16.387 1.00 32.97 353 SER A N 1
ATOM 2823 C CA . SER A 1 353 ? 15.757 -25.748 16.662 1.00 32.97 353 SER A CA 1
ATOM 2824 C C . SER A 1 353 ? 15.031 -24.901 15.589 1.00 32.97 353 SER A C 1
ATOM 2826 O O . SER A 1 353 ? 13.809 -24.918 15.539 1.00 32.97 353 SER A O 1
ATOM 2828 N N . GLY A 1 354 ? 15.739 -24.205 14.687 1.00 41.19 354 GLY A N 1
ATOM 2829 C CA . GLY A 1 354 ? 15.126 -23.312 13.678 1.00 41.19 354 GLY A CA 1
ATOM 2830 C C . GLY A 1 354 ? 14.789 -23.932 12.313 1.00 41.19 354 GLY A C 1
ATOM 2831 O O . GLY A 1 354 ? 14.426 -23.219 11.384 1.00 41.19 354 GLY A O 1
ATOM 2832 N N . VAL A 1 355 ? 14.958 -25.245 12.151 1.00 44.84 355 VAL A N 1
ATOM 2833 C CA . VAL A 1 355 ? 14.917 -25.897 10.830 1.00 44.84 355 VAL A CA 1
ATOM 2834 C C . VAL A 1 355 ? 13.479 -26.192 10.373 1.00 44.84 355 VAL A C 1
ATOM 2836 O O . VAL A 1 355 ? 13.188 -26.115 9.185 1.00 44.84 355 VAL A O 1
ATOM 2839 N N . GLU A 1 356 ? 12.555 -26.461 11.300 1.00 39.19 356 GLU A N 1
ATOM 2840 C CA . GLU A 1 356 ? 11.164 -26.813 10.967 1.00 39.19 356 GLU A CA 1
ATOM 2841 C C . GLU A 1 356 ? 10.362 -25.636 10.385 1.00 39.19 356 GLU A C 1
ATOM 2843 O O . GLU A 1 356 ? 9.552 -25.841 9.481 1.00 39.19 356 GLU A O 1
ATOM 2848 N N . SER A 1 357 ? 10.628 -24.398 10.818 1.00 43.34 357 SER A N 1
ATOM 2849 C CA . SER A 1 357 ? 9.930 -23.208 10.303 1.00 43.34 357 SER A CA 1
ATOM 2850 C C . SER A 1 357 ? 10.365 -22.824 8.886 1.00 43.34 357 SER A C 1
ATOM 2852 O O . SER A 1 357 ? 9.540 -22.373 8.096 1.00 43.34 357 SER A O 1
ATOM 2854 N N . SER A 1 358 ? 11.633 -23.066 8.535 1.00 45.81 358 SER A N 1
ATOM 2855 C CA . SER A 1 358 ? 12.167 -22.802 7.188 1.00 45.81 358 SER A CA 1
ATOM 2856 C C . SER A 1 358 ? 11.711 -23.834 6.153 1.00 45.81 358 SER A C 1
ATOM 2858 O O . SER A 1 358 ? 11.630 -23.535 4.965 1.00 45.81 358 SER A O 1
ATOM 2860 N N . ILE A 1 359 ? 11.392 -25.059 6.583 1.00 43.28 359 ILE A N 1
ATOM 2861 C CA . ILE A 1 359 ? 10.900 -26.111 5.681 1.00 43.28 359 ILE A CA 1
ATOM 2862 C C . ILE A 1 359 ? 9.432 -25.867 5.313 1.00 43.28 359 ILE A C 1
ATOM 2864 O O . ILE A 1 359 ? 9.052 -26.059 4.161 1.00 43.28 359 ILE A O 1
ATOM 2868 N N . LEU A 1 360 ? 8.615 -25.399 6.261 1.00 44.44 360 LEU A N 1
ATOM 2869 C CA . LEU A 1 360 ? 7.208 -25.075 6.008 1.00 44.44 360 LEU A CA 1
ATOM 2870 C C . LEU A 1 360 ? 7.036 -23.866 5.079 1.00 44.44 360 LEU A C 1
ATOM 2872 O O . LEU A 1 360 ? 6.100 -23.864 4.284 1.00 44.44 360 LEU A O 1
ATOM 2876 N N . SER A 1 361 ? 7.951 -22.888 5.115 1.00 46.84 361 SER A N 1
ATOM 2877 C CA . SER A 1 361 ? 7.927 -21.777 4.154 1.00 46.84 361 SER A CA 1
ATOM 2878 C C . SER A 1 361 ? 8.355 -22.223 2.753 1.00 46.84 361 SER A C 1
ATOM 2880 O O . SER A 1 361 ? 7.725 -21.839 1.779 1.00 46.84 361 SER A O 1
ATOM 2882 N N . ALA A 1 362 ? 9.353 -23.106 2.636 1.00 43.97 362 ALA A N 1
ATOM 2883 C CA . ALA A 1 362 ? 9.801 -23.629 1.342 1.00 43.97 362 ALA A CA 1
ATOM 2884 C C . ALA A 1 362 ? 8.771 -24.560 0.668 1.00 43.97 362 ALA A C 1
ATOM 2886 O O . ALA A 1 362 ? 8.722 -24.644 -0.555 1.00 43.97 362 ALA A O 1
ATOM 2887 N N . ILE A 1 363 ? 7.930 -25.250 1.449 1.00 45.12 363 ILE A N 1
ATOM 2888 C CA . ILE A 1 363 ? 6.806 -26.052 0.930 1.00 45.12 363 ILE A CA 1
ATOM 2889 C C . ILE A 1 363 ? 5.664 -25.150 0.424 1.00 45.12 363 ILE A C 1
ATOM 2891 O O . ILE A 1 363 ? 4.934 -25.545 -0.484 1.00 45.12 363 ILE A O 1
ATOM 2895 N N . ALA A 1 364 ? 5.519 -23.941 0.976 1.00 43.31 364 ALA A N 1
ATOM 2896 C CA . ALA A 1 364 ? 4.490 -22.984 0.572 1.00 43.31 364 ALA A CA 1
ATOM 2897 C C . ALA A 1 364 ? 4.778 -22.303 -0.784 1.00 43.31 364 ALA A C 1
ATOM 2899 O O . ALA A 1 364 ? 3.835 -21.854 -1.432 1.00 43.31 364 ALA A O 1
ATOM 2900 N N . ASP A 1 365 ? 6.033 -22.307 -1.248 1.00 43.06 365 ASP A N 1
ATOM 2901 C CA . ASP A 1 365 ? 6.465 -21.656 -2.498 1.00 43.06 365 ASP A CA 1
ATOM 2902 C C . ASP A 1 365 ? 6.410 -22.567 -3.753 1.00 43.06 365 ASP A C 1
ATOM 2904 O O . ASP A 1 365 ? 6.902 -22.195 -4.817 1.00 43.06 365 ASP A O 1
ATOM 2908 N N . GLY A 1 366 ? 5.754 -23.735 -3.677 1.00 44.41 366 GLY A N 1
ATOM 2909 C CA . GLY A 1 366 ? 5.211 -24.405 -4.872 1.00 44.41 366 GLY A CA 1
ATOM 2910 C C . GLY A 1 366 ? 6.127 -25.358 -5.655 1.00 44.41 366 GLY A C 1
ATOM 2911 O O . GLY A 1 366 ? 5.979 -25.468 -6.869 1.00 44.41 366 GLY A O 1
ATOM 2912 N N . ASP A 1 367 ? 7.033 -26.093 -5.004 1.00 49.06 367 ASP A N 1
ATOM 2913 C CA . ASP A 1 367 ? 7.855 -27.115 -5.682 1.00 49.06 367 ASP A CA 1
ATOM 2914 C C . ASP A 1 367 ? 7.159 -28.504 -5.660 1.00 49.06 367 ASP A C 1
ATOM 2916 O O . ASP A 1 367 ? 7.224 -29.249 -4.672 1.00 49.06 367 ASP A O 1
ATOM 2920 N N . GLU A 1 368 ? 6.443 -28.858 -6.740 1.00 47.62 368 GLU A N 1
ATOM 2921 C CA . GLU A 1 368 ? 5.602 -30.073 -6.847 1.00 47.62 368 GLU A CA 1
ATOM 2922 C C . GLU A 1 368 ? 6.371 -31.389 -6.593 1.00 47.62 368 GLU A C 1
ATOM 2924 O O . GLU A 1 368 ? 5.810 -32.342 -6.040 1.00 47.62 368 GLU A O 1
ATOM 2929 N N . GLU A 1 369 ? 7.668 -31.456 -6.919 1.00 49.53 369 GLU A N 1
ATOM 2930 C CA . GLU A 1 369 ? 8.500 -32.648 -6.684 1.00 49.53 369 GLU A CA 1
ATOM 2931 C C . GLU A 1 369 ? 8.755 -32.917 -5.192 1.00 49.53 369 GLU A C 1
ATOM 2933 O O . GLU A 1 369 ? 8.752 -34.074 -4.755 1.00 49.53 369 GLU A O 1
ATOM 2938 N N . LEU A 1 370 ? 8.940 -31.866 -4.384 1.00 50.72 370 LEU A N 1
ATOM 2939 C CA . LEU A 1 370 ? 9.169 -31.983 -2.939 1.00 50.72 370 LEU A CA 1
ATOM 2940 C C . LEU A 1 370 ? 7.875 -32.328 -2.194 1.00 50.72 370 LEU A C 1
ATOM 2942 O O . LEU A 1 370 ? 7.899 -33.135 -1.262 1.00 50.72 370 LEU A O 1
ATOM 2946 N N . VAL A 1 371 ? 6.734 -31.806 -2.655 1.00 51.28 371 VAL A N 1
ATOM 2947 C CA . VAL A 1 371 ? 5.395 -32.182 -2.167 1.00 51.28 371 VAL A CA 1
ATOM 2948 C C . VAL A 1 371 ? 5.095 -33.657 -2.476 1.00 51.28 371 VAL A C 1
ATOM 2950 O O . VAL A 1 371 ? 4.598 -34.400 -1.619 1.00 51.28 371 VAL A O 1
ATOM 2953 N N . MET A 1 372 ? 5.463 -34.128 -3.670 1.00 51.72 372 MET A N 1
ATOM 2954 C CA . MET A 1 372 ? 5.353 -35.535 -4.079 1.00 51.72 372 MET A CA 1
ATOM 2955 C C . MET A 1 372 ? 6.299 -36.467 -3.304 1.00 51.72 372 MET A C 1
ATOM 2957 O O . MET A 1 372 ? 5.931 -37.598 -2.986 1.00 51.72 372 MET A O 1
ATOM 2961 N N . ALA A 1 373 ? 7.502 -36.014 -2.948 1.00 53.41 373 ALA A N 1
ATOM 2962 C CA . ALA A 1 373 ? 8.421 -36.776 -2.102 1.00 53.41 373 ALA A CA 1
ATOM 2963 C C . ALA A 1 373 ? 7.946 -36.836 -0.637 1.00 53.41 373 ALA A C 1
ATOM 2965 O O . ALA A 1 373 ? 7.960 -37.907 -0.030 1.00 53.41 373 ALA A O 1
ATOM 2966 N N . TYR A 1 374 ? 7.452 -35.721 -0.089 1.00 53.22 374 TYR A N 1
ATOM 2967 C CA . TYR A 1 374 ? 6.919 -35.638 1.275 1.00 53.22 374 TYR A CA 1
ATOM 2968 C C . TYR A 1 374 ? 5.627 -36.453 1.453 1.00 53.22 374 TYR A C 1
ATOM 2970 O O . TYR A 1 374 ? 5.396 -37.048 2.505 1.00 53.22 374 TYR A O 1
ATOM 2978 N N . SER A 1 375 ? 4.785 -36.534 0.419 1.00 54.81 375 SER A N 1
ATOM 2979 C CA . SER A 1 375 ? 3.551 -37.336 0.423 1.00 54.81 375 SER A CA 1
ATOM 2980 C C . SER A 1 375 ? 3.764 -38.849 0.375 1.00 54.81 375 SER A C 1
ATOM 2982 O O . SER A 1 375 ? 2.873 -39.589 0.792 1.00 54.81 375 SER A O 1
ATOM 2984 N N . ARG A 1 376 ? 4.946 -39.313 -0.049 1.00 57.91 376 ARG A N 1
ATOM 2985 C CA . ARG A 1 376 ? 5.312 -40.740 -0.104 1.00 57.91 376 ARG A CA 1
ATOM 2986 C C . ARG A 1 376 ? 5.865 -41.298 1.214 1.00 57.91 376 ARG A C 1
ATOM 2988 O O . ARG A 1 376 ? 6.061 -42.507 1.310 1.00 57.91 376 ARG A O 1
ATOM 2995 N N . ILE A 1 377 ? 6.105 -40.458 2.226 1.00 58.97 377 ILE A N 1
ATOM 2996 C CA . ILE A 1 377 ? 6.626 -40.881 3.536 1.00 58.97 377 ILE A CA 1
ATOM 2997 C C . ILE A 1 377 ? 5.480 -41.426 4.406 1.00 58.97 377 ILE A C 1
ATOM 2999 O O . ILE A 1 377 ? 4.458 -40.762 4.607 1.00 58.97 377 ILE A O 1
ATOM 3003 N N . THR A 1 378 ? 5.655 -42.640 4.934 1.00 53.97 378 THR A N 1
ATOM 3004 C CA . THR A 1 378 ? 4.706 -43.306 5.839 1.00 53.97 378 THR A CA 1
ATOM 3005 C C . THR A 1 378 ? 4.547 -42.555 7.163 1.00 53.97 378 THR A C 1
ATOM 3007 O O . THR A 1 378 ? 5.529 -42.125 7.764 1.00 53.97 378 THR A O 1
ATOM 3010 N N . LEU A 1 379 ? 3.297 -42.416 7.618 1.00 56.75 379 LEU A N 1
ATOM 3011 C CA . LEU A 1 379 ? 2.932 -41.799 8.897 1.00 56.75 379 LEU A CA 1
ATOM 3012 C C . LEU A 1 379 ? 3.396 -42.652 10.084 1.00 56.75 379 LEU A C 1
ATOM 3014 O O . LEU A 1 379 ? 3.154 -43.859 10.107 1.00 56.75 379 LEU A O 1
ATOM 3018 N N . ASP A 1 380 ? 4.003 -42.006 11.080 1.00 51.19 380 ASP A N 1
ATOM 3019 C CA . ASP A 1 380 ? 4.403 -42.661 12.325 1.00 51.19 380 ASP A CA 1
ATOM 3020 C C . ASP A 1 380 ? 3.151 -42.931 13.202 1.00 51.19 380 ASP A C 1
ATOM 3022 O O . ASP A 1 380 ? 2.339 -42.012 13.395 1.00 51.19 380 ASP A O 1
ATOM 3026 N N . PRO A 1 381 ? 2.923 -44.158 13.725 1.00 50.84 381 PRO A N 1
ATOM 3027 C CA . PRO A 1 381 ? 1.645 -44.543 14.340 1.00 50.84 381 PRO A CA 1
ATOM 3028 C C . PRO A 1 381 ? 1.291 -43.791 15.632 1.00 50.84 381 PRO A C 1
ATOM 3030 O O . PRO A 1 381 ? 0.128 -43.766 16.030 1.00 50.84 381 PRO A O 1
ATOM 3033 N N . THR A 1 382 ? 2.277 -43.198 16.304 1.00 52.56 382 THR A N 1
ATOM 3034 C CA . THR A 1 382 ? 2.139 -42.580 17.633 1.00 52.56 382 THR A CA 1
ATOM 3035 C C . THR A 1 382 ? 1.914 -41.071 17.593 1.00 52.56 382 THR A C 1
ATOM 3037 O O . THR A 1 382 ? 1.212 -40.547 18.454 1.00 52.56 382 THR A O 1
ATOM 3040 N N . THR A 1 383 ? 2.471 -40.360 16.611 1.00 53.75 383 THR A N 1
ATOM 3041 C CA . THR A 1 383 ? 2.484 -38.883 16.575 1.00 53.75 383 THR A CA 1
ATOM 3042 C C . THR A 1 383 ? 1.633 -38.281 15.459 1.00 53.75 383 THR A C 1
ATOM 3044 O O . THR A 1 383 ? 1.410 -37.073 15.463 1.00 53.75 383 THR A O 1
ATOM 3047 N N . ARG A 1 384 ? 1.130 -39.094 14.511 1.00 53.91 384 ARG A N 1
ATOM 3048 C CA . ARG A 1 384 ? 0.387 -38.634 13.314 1.00 53.91 384 ARG A CA 1
ATOM 3049 C C . ARG A 1 384 ? 1.126 -37.559 12.492 1.00 53.91 384 ARG A C 1
ATOM 3051 O O . ARG A 1 384 ? 0.499 -36.856 11.704 1.00 53.91 384 ARG A O 1
ATOM 3058 N N . ALA A 1 385 ? 2.448 -37.462 12.624 1.00 49.25 385 ALA A N 1
ATOM 3059 C CA . ALA A 1 385 ? 3.300 -36.564 11.851 1.00 49.25 385 ALA A CA 1
ATOM 3060 C C . ALA A 1 385 ? 4.234 -37.374 10.937 1.00 49.25 385 ALA A C 1
ATOM 3062 O O . ALA A 1 385 ? 4.592 -38.512 11.245 1.00 49.25 385 ALA A O 1
ATOM 3063 N N . ARG A 1 386 ? 4.619 -36.801 9.790 1.00 58.44 386 ARG A N 1
ATOM 3064 C CA . ARG A 1 386 ? 5.631 -37.397 8.905 1.00 58.44 386 ARG A CA 1
ATOM 3065 C C . ARG A 1 386 ? 7.021 -36.940 9.365 1.00 58.44 386 ARG A C 1
ATOM 3067 O O . ARG A 1 386 ? 7.233 -35.728 9.428 1.00 58.44 386 ARG A O 1
ATOM 3074 N N . PRO A 1 387 ? 7.963 -37.849 9.673 1.00 54.69 387 PRO A N 1
ATOM 3075 C CA . PRO A 1 387 ? 9.308 -37.456 10.078 1.00 54.69 387 PRO A CA 1
ATOM 3076 C C . PRO A 1 387 ? 10.053 -36.798 8.904 1.00 54.69 387 PRO A C 1
ATOM 3078 O O . PRO A 1 387 ? 10.091 -37.336 7.797 1.00 54.69 387 PRO A O 1
ATOM 3081 N N . LEU A 1 388 ? 10.633 -35.618 9.143 1.00 52.38 388 LEU A N 1
ATOM 3082 C CA . LEU A 1 388 ? 11.469 -34.906 8.174 1.00 52.38 388 LEU A CA 1
ATOM 3083 C C . LEU A 1 388 ? 12.849 -35.572 8.099 1.00 52.38 388 LEU A C 1
ATOM 3085 O O . LEU A 1 388 ? 13.648 -35.473 9.030 1.00 52.38 388 LEU A O 1
ATOM 3089 N N . ASP A 1 389 ? 13.118 -36.263 6.991 1.00 51.78 389 ASP A N 1
ATOM 3090 C CA . ASP A 1 389 ? 14.383 -36.963 6.765 1.00 51.78 389 ASP A CA 1
ATOM 3091 C C . ASP A 1 389 ? 15.530 -35.972 6.478 1.00 51.78 389 ASP A C 1
ATOM 3093 O O . ASP A 1 389 ? 15.370 -34.990 5.745 1.00 51.78 389 ASP A O 1
ATOM 3097 N N . GLU A 1 390 ? 16.718 -36.238 7.027 1.00 46.78 390 GLU A N 1
ATOM 3098 C CA . GLU A 1 390 ? 17.879 -35.329 7.011 1.00 46.78 390 GLU A CA 1
ATOM 3099 C C . GLU A 1 390 ? 18.367 -35.030 5.578 1.00 46.78 390 GLU A C 1
ATOM 3101 O O . GLU A 1 390 ? 18.947 -33.980 5.303 1.00 46.78 390 GLU A O 1
ATOM 3106 N N . ARG A 1 391 ? 18.050 -35.912 4.621 1.00 46.69 391 ARG A N 1
ATOM 3107 C CA . ARG A 1 391 ? 18.321 -35.721 3.186 1.00 46.69 391 ARG A CA 1
ATOM 3108 C C . ARG A 1 391 ? 17.479 -34.615 2.548 1.00 46.69 391 ARG A C 1
ATOM 3110 O O . ARG A 1 391 ? 18.000 -33.878 1.716 1.00 46.69 391 ARG A O 1
ATOM 3117 N N . ILE A 1 392 ? 16.208 -34.486 2.932 1.00 53.88 392 ILE A N 1
ATOM 3118 C CA . ILE A 1 392 ? 15.292 -33.480 2.368 1.00 53.88 392 ILE A CA 1
ATOM 3119 C C . ILE A 1 392 ? 15.684 -32.098 2.886 1.00 53.88 392 ILE A C 1
ATOM 3121 O O . ILE A 1 392 ? 15.829 -31.163 2.103 1.00 53.88 392 ILE A O 1
ATOM 3125 N N . VAL A 1 393 ? 15.974 -32.002 4.186 1.00 51.28 393 VAL A N 1
ATOM 3126 C CA . VAL A 1 393 ? 16.489 -30.781 4.821 1.00 51.28 393 VAL A CA 1
ATOM 3127 C C . VAL A 1 393 ? 17.778 -30.309 4.144 1.00 51.28 393 VAL A C 1
ATOM 3129 O O . VAL A 1 393 ? 17.886 -29.147 3.757 1.00 51.28 393 VAL A O 1
ATOM 3132 N N . ASN A 1 394 ? 18.730 -31.219 3.913 1.00 49.25 394 ASN A N 1
ATOM 3133 C CA . ASN A 1 394 ? 19.984 -30.886 3.236 1.00 49.25 394 ASN A CA 1
ATOM 3134 C C . ASN A 1 394 ? 19.777 -30.509 1.757 1.00 49.25 394 ASN A C 1
ATOM 3136 O O . ASN A 1 394 ? 20.489 -29.646 1.243 1.00 49.25 394 ASN A O 1
ATOM 3140 N N . SER A 1 395 ? 18.793 -31.096 1.067 1.00 49.72 395 SER A N 1
ATOM 3141 C CA . SER A 1 395 ? 18.459 -30.739 -0.319 1.00 49.72 395 SER A CA 1
ATOM 3142 C C . SER A 1 395 ? 17.800 -29.358 -0.437 1.00 49.72 395 SER A C 1
ATOM 3144 O O . SER A 1 395 ? 18.058 -28.650 -1.408 1.00 49.72 395 SER A O 1
ATOM 3146 N N . VAL A 1 396 ? 16.968 -28.962 0.531 1.00 50.41 396 VAL A N 1
ATOM 3147 C CA . VAL A 1 396 ? 16.326 -27.636 0.566 1.00 50.41 396 VAL A CA 1
ATOM 3148 C C . VAL A 1 396 ? 17.339 -26.562 0.968 1.00 50.41 396 VAL A C 1
ATOM 3150 O O . VAL A 1 396 ? 17.455 -25.547 0.284 1.00 50.41 396 VAL A O 1
ATOM 3153 N N . CYS A 1 397 ? 18.147 -26.803 2.007 1.00 44.56 397 CYS A N 1
ATOM 3154 C CA . CYS A 1 397 ? 19.193 -25.865 2.427 1.00 44.56 397 CYS A CA 1
ATOM 3155 C C . CYS A 1 397 ? 20.274 -25.663 1.356 1.00 44.56 397 CYS A C 1
ATOM 3157 O O . CYS A 1 397 ? 20.732 -24.534 1.176 1.00 44.56 397 CYS A O 1
ATOM 3159 N N . SER A 1 398 ? 20.657 -26.719 0.626 1.00 50.47 398 SER A N 1
ATOM 3160 C CA . SER A 1 398 ? 21.606 -26.596 -0.489 1.00 50.47 398 SER A CA 1
ATOM 3161 C C . SER A 1 398 ? 21.010 -25.826 -1.665 1.00 50.47 398 SER A C 1
ATOM 3163 O O . SER A 1 398 ? 21.669 -24.924 -2.163 1.00 50.47 398 SER A O 1
ATOM 3165 N N . LYS A 1 399 ? 19.756 -26.083 -2.069 1.00 45.41 399 LYS A N 1
ATOM 3166 C CA . LYS A 1 399 ? 19.093 -25.310 -3.139 1.00 45.41 399 LYS A CA 1
ATOM 3167 C C . LYS A 1 399 ? 18.879 -23.833 -2.768 1.00 45.41 399 LYS A C 1
ATOM 3169 O O . LYS A 1 399 ? 19.090 -22.969 -3.616 1.00 45.41 399 LYS A O 1
ATOM 3174 N N . ALA A 1 400 ? 18.532 -23.530 -1.515 1.00 43.66 400 ALA A N 1
ATOM 3175 C CA . ALA A 1 400 ? 18.406 -22.154 -1.031 1.00 43.66 400 ALA A CA 1
ATOM 3176 C C . ALA A 1 400 ? 19.757 -21.410 -1.021 1.00 43.66 400 ALA A C 1
ATOM 3178 O O . ALA A 1 400 ? 19.826 -20.277 -1.493 1.00 43.66 400 ALA A O 1
ATOM 3179 N N . HIS A 1 401 ? 20.843 -22.060 -0.576 1.00 45.00 401 HIS A N 1
ATOM 3180 C CA . HIS A 1 401 ? 22.201 -21.496 -0.661 1.00 45.00 401 HIS A CA 1
ATOM 3181 C C . HIS A 1 401 ? 22.658 -21.301 -2.112 1.00 45.00 401 HIS A C 1
ATOM 3183 O O . HIS A 1 401 ? 23.185 -20.247 -2.448 1.00 45.00 401 HIS A O 1
ATOM 3189 N N . ILE A 1 402 ? 22.366 -22.261 -2.999 1.00 48.88 402 ILE A N 1
ATOM 3190 C CA . ILE A 1 402 ? 22.690 -22.166 -4.430 1.00 48.88 402 ILE A CA 1
ATOM 3191 C C . ILE A 1 402 ? 22.039 -20.930 -5.068 1.00 48.88 402 ILE A C 1
ATOM 3193 O O . ILE A 1 402 ? 22.651 -20.310 -5.933 1.00 48.88 402 ILE A O 1
ATOM 3197 N N . ASN A 1 403 ? 20.831 -20.536 -4.657 1.00 52.28 403 ASN A N 1
ATOM 3198 C CA . ASN A 1 403 ? 20.188 -19.336 -5.198 1.00 52.28 403 ASN A CA 1
ATOM 3199 C C . ASN A 1 403 ? 20.849 -18.041 -4.710 1.00 52.28 403 ASN A C 1
ATOM 3201 O O . ASN A 1 403 ? 21.051 -17.137 -5.518 1.00 52.28 403 ASN A O 1
ATOM 3205 N N . VAL A 1 404 ? 21.243 -17.961 -3.437 1.00 53.12 404 VAL A N 1
ATOM 3206 C CA . VAL A 1 404 ? 21.940 -16.782 -2.894 1.00 53.12 404 VAL A CA 1
ATOM 3207 C C . VAL A 1 404 ? 23.339 -16.646 -3.502 1.00 53.12 404 VAL A C 1
ATOM 3209 O O . VAL A 1 404 ? 23.693 -15.563 -3.961 1.00 53.12 404 VAL A O 1
ATOM 3212 N N . ASP A 1 405 ? 24.091 -17.742 -3.623 1.00 52.66 405 ASP A N 1
ATOM 3213 C CA . ASP A 1 405 ? 25.416 -17.750 -4.258 1.00 52.66 405 ASP A CA 1
ATOM 3214 C C . ASP A 1 405 ? 25.334 -17.440 -5.765 1.00 52.66 405 ASP A C 1
ATOM 3216 O O . ASP A 1 405 ? 26.192 -16.753 -6.330 1.00 52.66 405 ASP A O 1
ATOM 3220 N N . ARG A 1 406 ? 24.268 -17.889 -6.446 1.00 57.44 406 ARG A N 1
ATOM 3221 C CA . ARG A 1 406 ? 23.994 -17.506 -7.842 1.00 57.44 406 ARG A CA 1
ATOM 3222 C C . ARG A 1 406 ? 23.664 -16.023 -7.973 1.00 57.44 406 ARG A C 1
ATOM 3224 O O . ARG A 1 406 ? 24.162 -15.389 -8.892 1.00 57.44 406 ARG A O 1
ATOM 3231 N N . ILE A 1 407 ? 22.876 -15.453 -7.066 1.00 59.22 407 ILE A N 1
ATOM 3232 C CA . ILE A 1 407 ? 22.566 -14.016 -7.082 1.00 59.22 407 ILE A CA 1
ATOM 3233 C C . ILE A 1 407 ? 23.828 -13.195 -6.784 1.00 59.22 407 ILE A C 1
ATOM 3235 O O . ILE A 1 407 ? 24.132 -12.260 -7.520 1.00 59.22 407 ILE A O 1
ATOM 3239 N N . ALA A 1 408 ? 24.614 -13.582 -5.779 1.00 61.25 408 ALA A N 1
ATOM 3240 C CA . ALA A 1 408 ? 25.872 -12.921 -5.444 1.00 61.25 408 ALA A CA 1
ATOM 3241 C C . ALA A 1 408 ? 26.891 -12.994 -6.596 1.00 61.25 408 ALA A C 1
ATOM 3243 O O . ALA A 1 408 ? 27.538 -11.997 -6.912 1.00 61.25 408 ALA A O 1
ATOM 3244 N N . SER A 1 409 ? 26.997 -14.139 -7.279 1.00 61.44 409 SER A N 1
ATOM 3245 C CA . SER A 1 409 ? 27.862 -14.270 -8.460 1.00 61.44 409 SER A CA 1
ATOM 3246 C C . SER A 1 409 ? 27.362 -13.465 -9.662 1.00 61.44 409 SER A C 1
ATOM 3248 O O . SER A 1 409 ? 28.187 -12.885 -10.363 1.00 61.44 409 SER A O 1
ATOM 3250 N N . LEU A 1 410 ? 26.046 -13.351 -9.877 1.00 64.12 410 LEU A N 1
ATOM 3251 C CA . LEU A 1 410 ? 25.475 -12.480 -10.914 1.00 64.12 410 LEU A CA 1
ATOM 3252 C C . LEU A 1 410 ? 25.760 -10.996 -10.639 1.00 64.12 410 LEU A C 1
ATOM 3254 O O . LEU A 1 410 ? 26.151 -10.273 -11.552 1.00 64.12 410 LEU A O 1
ATOM 3258 N N . ILE A 1 411 ? 25.628 -10.555 -9.386 1.00 65.56 411 ILE A N 1
ATOM 3259 C CA . ILE A 1 411 ? 25.943 -9.179 -8.970 1.00 65.56 411 ILE A CA 1
ATOM 3260 C C . ILE A 1 411 ? 27.445 -8.907 -9.114 1.00 65.56 411 ILE A C 1
ATOM 3262 O O . ILE A 1 411 ? 27.840 -7.889 -9.678 1.00 65.56 411 ILE A O 1
ATOM 3266 N N . SER A 1 412 ? 28.294 -9.842 -8.676 1.00 66.19 412 SER A N 1
ATOM 3267 C CA . SER A 1 412 ? 29.746 -9.727 -8.844 1.00 66.19 412 SER A CA 1
ATOM 3268 C C . SER A 1 412 ? 30.142 -9.651 -10.318 1.00 66.19 412 SER A C 1
ATOM 3270 O O . SER A 1 412 ? 31.012 -8.860 -10.665 1.00 66.19 412 SER A O 1
ATOM 3272 N N . GLN A 1 413 ? 29.505 -10.432 -11.197 1.00 65.75 413 GLN A N 1
ATOM 3273 C CA . GLN A 1 413 ? 29.744 -10.362 -12.641 1.00 65.75 413 GLN A CA 1
ATOM 3274 C C . GLN A 1 413 ? 29.312 -9.011 -13.220 1.00 65.75 413 GLN A C 1
ATOM 3276 O O . GLN A 1 413 ? 30.045 -8.449 -14.029 1.00 65.75 413 GLN A O 1
ATOM 3281 N N . ALA A 1 414 ? 28.172 -8.458 -12.794 1.00 67.50 414 ALA A N 1
ATOM 3282 C CA . ALA A 1 414 ? 27.706 -7.145 -13.250 1.00 67.50 414 ALA A CA 1
ATOM 3283 C C . ALA A 1 414 ? 28.681 -6.003 -12.892 1.00 67.50 414 ALA A C 1
ATOM 3285 O O . ALA A 1 414 ? 28.810 -5.049 -13.660 1.00 67.50 414 ALA A O 1
ATOM 3286 N N . HIS A 1 415 ? 29.416 -6.136 -11.779 1.00 74.75 415 HIS A N 1
ATOM 3287 C CA . HIS A 1 415 ? 30.433 -5.172 -11.324 1.00 74.75 415 HIS A CA 1
ATOM 3288 C C . HIS A 1 415 ? 31.750 -5.226 -12.124 1.00 74.75 415 HIS A C 1
ATOM 3290 O O . HIS A 1 415 ? 32.606 -4.348 -11.979 1.00 74.75 415 HIS A O 1
ATOM 3296 N N . HIS A 1 416 ? 31.924 -6.250 -12.969 1.00 83.69 416 HIS A N 1
ATOM 3297 C CA . HIS A 1 416 ? 33.079 -6.408 -13.849 1.00 83.69 416 HIS A CA 1
ATOM 3298 C C . HIS A 1 416 ? 32.744 -6.002 -15.285 1.00 83.69 416 HIS A C 1
ATOM 3300 O O . HIS A 1 416 ? 31.897 -6.613 -15.946 1.00 83.69 416 HIS A O 1
ATOM 3306 N N . ILE A 1 417 ? 33.455 -4.992 -15.786 1.00 86.38 417 ILE A N 1
ATOM 3307 C CA . ILE A 1 417 ? 33.165 -4.359 -17.076 1.00 86.38 417 ILE A CA 1
ATOM 3308 C C . ILE A 1 417 ? 34.279 -4.671 -18.078 1.00 86.38 417 ILE A C 1
ATOM 3310 O O . ILE A 1 417 ? 35.466 -4.542 -17.771 1.00 86.38 417 ILE A O 1
ATOM 3314 N N . GLY A 1 418 ? 33.890 -5.079 -19.286 1.00 89.81 418 GLY A N 1
ATOM 3315 C CA . GLY A 1 418 ? 34.760 -5.139 -20.460 1.00 89.81 418 GLY A CA 1
ATOM 3316 C C . GLY A 1 418 ? 34.342 -4.081 -21.476 1.00 89.81 418 GLY A C 1
ATOM 3317 O O . GLY A 1 418 ? 33.160 -4.001 -21.813 1.00 89.81 418 GLY A O 1
ATOM 3318 N N . ILE A 1 419 ? 35.287 -3.280 -21.972 1.00 91.62 419 ILE A N 1
ATOM 3319 C CA . ILE A 1 419 ? 34.995 -2.179 -22.904 1.00 91.62 419 ILE A CA 1
ATOM 3320 C C . ILE A 1 419 ? 35.871 -2.281 -24.147 1.00 91.62 419 ILE A C 1
ATOM 3322 O O . ILE A 1 419 ? 37.088 -2.432 -24.047 1.00 91.62 419 ILE A O 1
ATOM 3326 N N . CYS A 1 420 ? 35.248 -2.158 -25.316 1.00 94.12 420 CYS A N 1
ATOM 3327 C CA . CYS A 1 420 ? 35.925 -2.011 -26.597 1.00 94.12 420 CYS A CA 1
ATOM 3328 C C . CYS A 1 420 ? 35.586 -0.648 -27.206 1.00 94.12 420 CYS A C 1
ATOM 3330 O O . CYS A 1 420 ? 34.417 -0.349 -27.445 1.00 94.12 420 CYS A O 1
ATOM 3332 N N . PHE A 1 421 ? 36.603 0.159 -27.491 1.00 94.00 421 PHE A N 1
ATOM 3333 C CA . PHE A 1 421 ? 36.452 1.395 -28.252 1.00 94.00 421 PHE A CA 1
ATOM 3334 C C . PHE A 1 421 ? 36.641 1.094 -29.737 1.00 94.00 421 PHE A C 1
ATOM 3336 O O . PHE A 1 421 ? 37.696 0.607 -30.135 1.00 94.00 421 PHE A O 1
ATOM 3343 N N . LEU A 1 422 ? 35.610 1.346 -30.536 1.00 93.38 422 LEU A N 1
ATOM 3344 C CA . LEU A 1 422 ? 35.627 1.241 -31.990 1.00 93.38 422 LEU A CA 1
ATOM 3345 C C . LEU A 1 422 ? 35.709 2.664 -32.557 1.00 93.38 422 LEU A C 1
ATOM 3347 O O . LEU A 1 422 ? 34.840 3.477 -32.257 1.00 93.38 422 LEU A O 1
ATOM 3351 N N . LEU A 1 423 ? 36.751 2.985 -33.320 1.00 92.31 423 LEU A N 1
ATOM 3352 C CA . LEU A 1 423 ? 37.014 4.351 -33.779 1.00 92.31 423 LEU A CA 1
ATOM 3353 C C . LEU A 1 423 ? 37.283 4.401 -35.282 1.00 92.31 423 LEU A C 1
ATOM 3355 O O . LEU A 1 423 ? 38.093 3.629 -35.794 1.00 92.31 423 LEU A O 1
ATOM 3359 N N . ASP A 1 424 ? 36.669 5.370 -35.948 1.00 90.44 424 ASP A N 1
ATOM 3360 C CA . ASP A 1 424 ? 37.054 5.793 -37.289 1.00 90.44 424 ASP A CA 1
ATOM 3361 C C . ASP A 1 424 ? 38.420 6.509 -37.264 1.00 90.44 424 ASP A C 1
ATOM 3363 O O . ASP A 1 424 ? 38.635 7.482 -36.532 1.00 90.44 424 ASP A O 1
ATOM 3367 N N . THR A 1 425 ? 39.373 5.996 -38.043 1.00 88.44 425 THR A N 1
ATOM 3368 C CA . THR A 1 425 ? 40.756 6.498 -38.101 1.00 88.44 425 THR A CA 1
ATOM 3369 C C . THR A 1 425 ? 41.151 7.024 -39.483 1.00 88.44 425 THR A C 1
ATOM 3371 O O . THR A 1 425 ? 42.346 7.124 -39.797 1.00 88.44 425 THR A O 1
ATOM 3374 N N . THR A 1 426 ? 40.169 7.382 -40.306 1.00 88.06 426 THR A N 1
ATOM 3375 C CA . THR A 1 426 ? 40.362 7.917 -41.662 1.00 88.06 426 THR A CA 1
ATOM 3376 C C . THR A 1 426 ? 40.691 9.408 -41.658 1.00 88.06 426 THR A C 1
ATOM 3378 O O . THR A 1 426 ? 40.785 10.054 -40.611 1.00 88.06 426 THR A O 1
ATOM 3381 N N . GLY A 1 427 ? 40.980 9.967 -42.836 1.00 84.56 427 GLY A N 1
ATOM 3382 C CA . GLY A 1 427 ? 41.384 11.366 -42.973 1.00 84.56 427 GLY A CA 1
ATOM 3383 C C . GLY A 1 427 ? 40.318 12.386 -42.547 1.00 84.56 427 GLY A C 1
ATOM 3384 O O . GLY A 1 427 ? 40.693 13.466 -42.081 1.00 84.56 427 GLY A O 1
ATOM 3385 N N . SER A 1 428 ? 39.023 12.064 -42.659 1.00 83.81 428 SER A N 1
ATOM 3386 C CA . SER A 1 428 ? 37.906 12.946 -42.258 1.00 83.81 428 SER A CA 1
ATOM 3387 C C . SER A 1 428 ? 37.955 13.283 -40.764 1.00 83.81 428 SER A C 1
ATOM 3389 O O . SER A 1 428 ? 37.776 14.433 -40.355 1.00 83.81 428 SER A O 1
ATOM 3391 N N . MET A 1 429 ? 38.381 12.312 -39.958 1.00 84.75 429 MET A N 1
ATOM 3392 C CA . MET A 1 429 ? 38.500 12.409 -38.508 1.00 84.75 429 MET A CA 1
ATOM 3393 C C . MET A 1 429 ? 39.664 13.285 -38.014 1.00 84.75 429 MET A C 1
ATOM 3395 O O . MET A 1 429 ? 39.803 13.488 -36.803 1.00 84.75 429 MET A O 1
ATOM 3399 N N . TYR A 1 430 ? 40.507 13.843 -38.895 1.00 85.12 430 TYR A N 1
ATOM 3400 C CA . TYR A 1 430 ? 41.737 14.555 -38.509 1.00 85.12 430 TYR A CA 1
ATOM 3401 C C . TYR A 1 430 ? 41.514 15.703 -37.511 1.00 85.12 430 TYR A C 1
ATOM 3403 O O . TYR A 1 430 ? 42.283 15.848 -36.558 1.00 85.12 430 TYR A O 1
ATOM 3411 N N . SER A 1 431 ? 40.452 16.499 -37.674 1.00 83.50 431 SER A N 1
ATOM 3412 C CA . SER A 1 431 ? 40.123 17.592 -36.744 1.00 83.50 431 SER A CA 1
ATOM 3413 C C . SER A 1 431 ? 39.541 17.121 -35.409 1.00 83.50 431 SER A C 1
ATOM 3415 O O . SER A 1 431 ? 39.610 17.858 -34.426 1.00 83.50 431 SER A O 1
ATOM 3417 N N . TYR A 1 432 ? 38.984 15.910 -35.357 1.00 84.12 432 TYR A N 1
ATOM 3418 C CA . TYR A 1 432 ? 38.237 15.390 -34.210 1.00 84.12 432 TYR A CA 1
ATOM 3419 C C . TYR A 1 432 ? 39.054 14.414 -33.357 1.00 84.12 432 TYR A C 1
ATOM 3421 O O . TYR A 1 432 ? 38.840 14.316 -32.148 1.00 84.12 432 TYR A O 1
ATOM 3429 N N . ILE A 1 433 ? 40.038 13.733 -33.952 1.00 84.81 433 ILE A N 1
ATOM 3430 C CA . ILE A 1 433 ? 40.718 12.592 -33.331 1.00 84.81 433 ILE A CA 1
ATOM 3431 C C . ILE A 1 433 ? 41.418 12.928 -32.010 1.00 84.81 433 ILE A C 1
ATOM 3433 O O . ILE A 1 433 ? 41.392 12.124 -31.083 1.00 84.81 433 ILE A O 1
ATOM 3437 N N . ASN A 1 434 ? 41.999 14.124 -31.873 1.00 85.38 434 ASN A N 1
ATOM 3438 C CA . ASN A 1 434 ? 42.635 14.533 -30.617 1.00 85.38 434 ASN A CA 1
ATOM 3439 C C . ASN A 1 434 ? 41.608 14.718 -29.490 1.00 85.38 434 ASN A C 1
ATOM 3441 O O . ASN A 1 434 ? 41.844 14.252 -28.378 1.00 85.38 434 ASN A O 1
ATOM 3445 N N . GLY A 1 435 ? 40.451 15.320 -29.784 1.00 83.56 435 GLY A N 1
ATOM 3446 C CA . GLY A 1 435 ? 39.370 15.468 -28.806 1.00 83.56 435 GLY A CA 1
ATOM 3447 C C . GLY A 1 435 ? 38.782 14.118 -28.395 1.00 83.56 435 GLY A C 1
ATOM 3448 O O . GLY A 1 435 ? 38.566 13.869 -27.212 1.00 83.56 435 GLY A O 1
ATOM 3449 N N . VAL A 1 436 ? 38.611 13.204 -29.354 1.00 85.31 436 VAL A N 1
ATOM 3450 C CA . VAL A 1 436 ? 38.122 11.846 -29.079 1.00 85.31 436 VAL A CA 1
ATOM 3451 C C . VAL A 1 436 ? 39.108 11.057 -28.210 1.00 85.31 436 VAL A C 1
ATOM 3453 O O . VAL A 1 436 ? 38.695 10.394 -27.260 1.00 85.31 436 VAL A O 1
ATOM 3456 N N . LYS A 1 437 ? 40.421 11.164 -28.458 1.00 87.06 437 LYS A N 1
ATOM 3457 C CA . LYS A 1 437 ? 41.445 10.548 -27.596 1.00 87.06 437 LYS A CA 1
ATOM 3458 C C . LYS A 1 437 ? 41.363 11.048 -26.155 1.00 87.06 437 LYS A C 1
ATOM 3460 O O . LYS A 1 437 ? 41.414 10.237 -25.233 1.00 87.06 437 LYS A O 1
ATOM 3465 N N . GLU A 1 438 ? 41.237 12.360 -25.958 1.00 85.62 438 GLU A N 1
ATOM 3466 C CA . GLU A 1 438 ? 41.092 12.951 -24.622 1.00 85.62 438 GLU A CA 1
ATOM 3467 C C . GLU A 1 438 ? 39.839 12.421 -23.912 1.00 85.62 438 GLU A C 1
ATOM 3469 O O . GLU A 1 438 ? 39.920 12.024 -22.749 1.00 85.62 438 GLU A O 1
ATOM 3474 N N . GLN A 1 439 ? 38.714 12.312 -24.625 1.00 83.38 439 GLN A N 1
ATOM 3475 C CA . GLN A 1 439 ? 37.467 11.763 -24.086 1.00 83.38 439 GLN A CA 1
ATOM 3476 C C . GLN A 1 439 ? 37.580 10.283 -23.716 1.00 83.38 439 GLN A C 1
ATOM 3478 O O . GLN A 1 439 ? 37.129 9.888 -22.644 1.00 83.38 439 GLN A O 1
ATOM 3483 N N . ILE A 1 440 ? 38.213 9.456 -24.552 1.00 87.88 440 ILE A N 1
ATOM 3484 C CA . ILE A 1 440 ? 38.449 8.038 -24.240 1.00 87.88 440 ILE A CA 1
ATOM 3485 C C . ILE A 1 440 ? 39.267 7.914 -22.946 1.00 87.88 440 ILE A C 1
ATOM 3487 O O . ILE A 1 440 ? 38.925 7.131 -22.058 1.00 87.88 440 ILE A O 1
ATOM 3491 N N . VAL A 1 441 ? 40.327 8.716 -22.806 1.00 87.88 441 VAL A N 1
ATOM 3492 C CA . VAL A 1 441 ? 41.164 8.743 -21.596 1.00 87.88 441 VAL A CA 1
ATOM 3493 C C . VAL A 1 441 ? 40.362 9.211 -20.377 1.00 87.88 441 VAL A C 1
ATOM 3495 O O . VAL A 1 441 ? 40.526 8.648 -19.289 1.00 87.88 441 VAL A O 1
ATOM 3498 N N . GLU A 1 442 ? 39.485 10.201 -20.540 1.00 86.00 442 GLU A N 1
ATOM 3499 C CA . GLU A 1 442 ? 38.601 10.696 -19.485 1.00 86.00 442 GLU A CA 1
ATOM 3500 C C . GLU A 1 442 ? 37.584 9.636 -19.041 1.00 86.00 442 GLU A C 1
ATOM 3502 O O . GLU A 1 442 ? 37.477 9.378 -17.843 1.00 86.00 442 GLU A O 1
ATOM 3507 N N . ILE A 1 443 ? 36.903 8.965 -19.977 1.00 85.31 443 ILE A N 1
ATOM 3508 C CA . ILE A 1 443 ? 35.951 7.879 -19.693 1.00 85.31 443 ILE A CA 1
ATOM 3509 C C . ILE A 1 443 ? 36.638 6.776 -18.890 1.00 85.31 443 ILE A C 1
ATOM 3511 O O . ILE A 1 443 ? 36.139 6.373 -17.841 1.00 85.31 443 ILE A O 1
ATOM 3515 N N . VAL A 1 444 ? 37.817 6.328 -19.329 1.00 86.62 444 VAL A N 1
ATOM 3516 C CA . VAL A 1 444 ? 38.574 5.291 -18.615 1.00 86.62 444 VAL A CA 1
ATOM 3517 C C . VAL A 1 444 ? 38.958 5.754 -17.207 1.00 86.62 444 VAL A C 1
ATOM 3519 O O . VAL A 1 444 ? 38.816 4.994 -16.255 1.00 86.62 444 VAL A O 1
ATOM 3522 N N . THR A 1 445 ? 39.372 7.012 -17.044 1.00 86.19 445 THR A N 1
ATOM 3523 C CA . THR A 1 445 ? 39.749 7.563 -15.730 1.00 86.19 445 THR A CA 1
ATOM 3524 C C . THR A 1 445 ? 38.539 7.699 -14.794 1.00 86.19 445 THR A C 1
ATOM 3526 O O . THR A 1 445 ? 38.645 7.418 -13.601 1.00 86.19 445 THR A O 1
ATOM 3529 N N . ARG A 1 446 ? 37.364 8.074 -15.320 1.00 83.12 446 ARG A N 1
ATOM 3530 C CA . ARG A 1 446 ? 36.104 8.106 -14.557 1.00 83.12 446 ARG A CA 1
ATOM 3531 C C . ARG A 1 446 ? 35.666 6.703 -14.138 1.00 83.12 446 ARG A C 1
ATOM 3533 O O . ARG A 1 446 ? 35.220 6.514 -13.010 1.00 83.12 446 ARG A O 1
ATOM 3540 N N . LEU A 1 447 ? 35.839 5.712 -15.010 1.00 82.31 447 LEU A N 1
ATOM 3541 C CA . LEU A 1 447 ? 35.554 4.314 -14.688 1.00 82.31 447 LEU A CA 1
ATOM 3542 C C . LEU A 1 447 ? 36.480 3.786 -13.588 1.00 82.31 447 LEU A C 1
ATOM 3544 O O . LEU A 1 447 ? 35.988 3.158 -12.653 1.00 82.31 447 LEU A O 1
ATOM 3548 N N . GLU A 1 448 ? 37.777 4.109 -13.634 1.00 81.38 448 GLU A N 1
ATOM 3549 C CA . GLU A 1 448 ? 38.717 3.805 -12.543 1.00 81.38 448 GLU A CA 1
ATOM 3550 C C . GLU A 1 448 ? 38.266 4.443 -11.215 1.00 81.38 448 GLU A C 1
ATOM 3552 O O . GLU A 1 448 ? 38.278 3.783 -10.176 1.00 81.38 448 GLU A O 1
ATOM 3557 N N . ALA A 1 449 ? 37.807 5.700 -11.243 1.00 81.25 449 ALA A N 1
ATOM 3558 C CA . ALA A 1 449 ? 37.332 6.415 -10.055 1.00 81.25 449 ALA A CA 1
ATOM 3559 C C . ALA A 1 449 ? 35.997 5.879 -9.501 1.00 81.25 449 ALA A C 1
ATOM 3561 O O . ALA A 1 449 ? 35.763 5.948 -8.296 1.00 81.25 449 ALA A O 1
ATOM 3562 N N . SER A 1 450 ? 35.133 5.325 -10.358 1.00 76.38 450 SER A N 1
ATOM 3563 C CA . SER A 1 450 ? 33.827 4.771 -9.965 1.00 76.38 450 SER A CA 1
ATOM 3564 C C . SER A 1 450 ? 33.916 3.487 -9.127 1.00 76.38 450 SER A C 1
ATOM 3566 O O . SER A 1 450 ? 32.920 3.061 -8.548 1.00 76.38 450 SER A O 1
ATOM 3568 N N . GLY A 1 451 ? 35.092 2.849 -9.062 1.00 70.38 451 GLY A N 1
ATOM 3569 C CA . GLY A 1 451 ? 35.286 1.591 -8.337 1.00 70.38 451 GLY A CA 1
ATOM 3570 C C . GLY A 1 451 ? 34.721 0.354 -9.049 1.00 70.38 451 GLY A C 1
ATOM 3571 O O . GLY A 1 451 ? 34.618 -0.709 -8.431 1.00 70.38 451 GLY A O 1
ATOM 3572 N N . CYS A 1 452 ? 34.358 0.464 -10.333 1.00 74.56 452 CYS A N 1
ATOM 3573 C CA . CYS A 1 452 ? 34.007 -0.682 -11.175 1.00 74.56 452 CYS A CA 1
ATOM 3574 C C . CYS A 1 452 ? 35.260 -1.505 -11.514 1.00 74.56 452 CYS A C 1
ATOM 3576 O O . CYS A 1 452 ? 36.318 -0.955 -11.828 1.00 74.56 452 CYS A O 1
ATOM 3578 N N . GLY A 1 453 ? 35.156 -2.835 -11.489 1.00 77.25 453 GLY A N 1
ATOM 3579 C CA . GLY A 1 453 ? 36.280 -3.710 -11.823 1.00 77.25 453 GLY A CA 1
ATOM 3580 C C . GLY A 1 453 ? 36.493 -3.781 -13.334 1.00 77.25 453 GLY A C 1
ATOM 3581 O O . GLY A 1 453 ? 35.801 -4.543 -14.008 1.00 77.25 453 GLY A O 1
ATOM 3582 N N . ILE A 1 454 ? 37.445 -3.021 -13.878 1.00 82.81 454 ILE A N 1
ATOM 3583 C CA . ILE A 1 454 ? 37.792 -3.075 -15.307 1.00 82.81 454 ILE A CA 1
ATOM 3584 C C . ILE A 1 454 ? 38.504 -4.403 -15.597 1.00 82.81 454 ILE A C 1
ATOM 3586 O O . ILE A 1 454 ? 39.671 -4.590 -15.258 1.00 82.81 454 ILE A O 1
ATOM 3590 N N . GLU A 1 455 ? 37.795 -5.337 -16.228 1.00 84.00 455 GLU A N 1
ATOM 3591 C CA . GLU A 1 455 ? 38.320 -6.673 -16.534 1.00 84.00 455 GLU A CA 1
ATOM 3592 C C . GLU A 1 455 ? 39.056 -6.706 -17.883 1.00 84.00 455 GLU A C 1
ATOM 3594 O O . GLU A 1 455 ? 39.898 -7.578 -18.110 1.00 84.00 455 GLU A O 1
ATOM 3599 N N . GLY A 1 456 ? 38.787 -5.737 -18.765 1.00 88.00 456 GLY A N 1
ATOM 3600 C CA . GLY A 1 456 ? 39.570 -5.527 -19.979 1.00 88.00 456 GLY A CA 1
ATOM 3601 C C . GLY A 1 456 ? 39.157 -4.294 -20.784 1.00 88.00 456 GLY A C 1
ATOM 3602 O O . GLY A 1 456 ? 37.968 -4.034 -20.971 1.00 88.00 456 GLY A O 1
ATOM 3603 N N . LEU A 1 457 ? 40.155 -3.590 -21.320 1.00 92.06 457 LEU A N 1
ATOM 3604 C CA . LEU A 1 457 ? 40.016 -2.503 -22.290 1.00 92.06 457 LEU A CA 1
ATOM 3605 C C . LEU A 1 457 ? 40.603 -2.930 -23.636 1.00 92.06 457 LEU A C 1
ATOM 3607 O O . LEU A 1 457 ? 41.710 -3.464 -23.686 1.00 92.06 457 LEU A O 1
ATOM 3611 N N . SER A 1 458 ? 39.879 -2.685 -24.722 1.00 94.31 458 SER A N 1
ATOM 3612 C CA . SER A 1 458 ? 40.320 -2.962 -26.091 1.00 94.31 458 SER A CA 1
ATOM 3613 C C . SER A 1 458 ? 40.033 -1.775 -27.005 1.00 94.31 458 SER A C 1
ATOM 3615 O O . SER A 1 458 ? 39.156 -0.955 -26.722 1.00 94.31 458 SER A O 1
ATOM 3617 N N . PHE A 1 459 ? 40.797 -1.672 -28.089 1.00 95.00 459 PHE A N 1
ATOM 3618 C CA . PHE A 1 459 ? 40.649 -0.633 -29.098 1.00 95.00 459 PHE A CA 1
ATOM 3619 C C . PHE A 1 459 ? 40.669 -1.255 -30.495 1.00 95.00 459 PHE A C 1
ATOM 3621 O O . PHE A 1 459 ? 41.510 -2.109 -30.780 1.00 95.00 459 PHE A O 1
ATOM 3628 N N . VAL A 1 460 ? 39.769 -0.809 -31.365 1.00 94.69 460 VAL A N 1
ATOM 3629 C CA . VAL A 1 460 ? 39.706 -1.177 -32.780 1.00 94.69 460 VAL A CA 1
ATOM 3630 C C . VAL A 1 460 ? 39.558 0.107 -33.589 1.00 94.69 460 VAL A C 1
ATOM 3632 O O . VAL A 1 460 ? 38.504 0.732 -33.576 1.00 94.69 460 VAL A O 1
ATOM 3635 N N . GLY A 1 461 ? 40.617 0.501 -34.286 1.00 92.12 461 GLY A N 1
ATOM 3636 C CA . GLY A 1 461 ? 40.565 1.510 -35.336 1.00 92.12 461 GLY A CA 1
ATOM 3637 C C . GLY A 1 461 ? 40.202 0.850 -36.660 1.00 92.12 461 GLY A C 1
ATOM 3638 O O . GLY A 1 461 ? 40.844 -0.140 -37.023 1.00 92.12 461 GLY A O 1
ATOM 3639 N N . TYR A 1 462 ? 39.193 1.361 -37.360 1.00 91.94 462 TYR A N 1
ATOM 3640 C CA . TYR A 1 462 ? 38.857 0.941 -38.724 1.00 91.94 462 TYR A CA 1
ATOM 3641 C C . TYR A 1 462 ? 39.066 2.093 -39.713 1.00 91.94 462 TYR A C 1
ATOM 3643 O O . TYR A 1 462 ? 39.195 3.255 -39.308 1.00 91.94 462 TYR A O 1
ATOM 3651 N N . LYS A 1 463 ? 39.184 1.727 -40.990 1.00 89.88 463 LYS A N 1
ATOM 3652 C CA . LYS A 1 463 ? 39.374 2.616 -42.142 1.00 89.88 463 LYS A CA 1
ATOM 3653 C C . LYS A 1 463 ? 38.623 2.065 -43.348 1.00 89.88 463 LYS A C 1
ATOM 3655 O O . LYS A 1 463 ? 37.873 1.107 -43.194 1.00 89.88 463 LYS A O 1
ATOM 3660 N N . ASP A 1 464 ? 38.897 2.602 -44.526 1.00 86.88 464 ASP A N 1
ATOM 3661 C CA . ASP A 1 464 ? 38.335 2.136 -45.782 1.00 86.88 464 ASP A CA 1
ATOM 3662 C C . ASP A 1 464 ? 39.043 0.872 -46.313 1.00 86.88 464 ASP A C 1
ATOM 3664 O O . ASP A 1 464 ? 40.229 0.602 -46.066 1.00 86.88 464 ASP A O 1
ATOM 3668 N N . TRP A 1 465 ? 38.337 0.121 -47.153 1.00 81.94 465 TRP A N 1
ATOM 3669 C CA . TRP A 1 465 ? 38.813 -1.058 -47.866 1.00 81.94 465 TRP A CA 1
ATOM 3670 C C . TRP A 1 465 ? 40.058 -0.793 -48.721 1.00 81.94 465 TRP A C 1
ATOM 3672 O O . TRP A 1 465 ? 40.861 -1.710 -48.949 1.00 81.94 465 TRP A O 1
ATOM 3682 N N . CYS A 1 466 ? 40.251 0.440 -49.203 1.00 80.12 466 CYS A N 1
ATOM 3683 C CA . CYS A 1 466 ? 41.399 0.794 -50.036 1.00 80.12 466 CYS A CA 1
ATOM 3684 C C . CYS A 1 466 ? 42.736 0.871 -49.270 1.00 80.12 466 CYS A C 1
ATOM 3686 O O . CYS A 1 466 ? 43.796 0.861 -49.901 1.00 80.12 466 CYS A O 1
ATOM 3688 N N . ASP A 1 467 ? 42.720 0.872 -47.930 1.00 80.25 467 ASP A N 1
ATOM 3689 C CA . ASP A 1 467 ? 43.916 1.033 -47.083 1.00 80.25 467 ASP A CA 1
ATOM 3690 C C . ASP A 1 467 ? 44.754 -0.251 -46.879 1.00 80.25 467 ASP A C 1
ATOM 3692 O O . ASP A 1 467 ? 45.799 -0.247 -46.211 1.00 80.25 467 ASP A O 1
ATOM 3696 N N . GLY A 1 468 ? 44.349 -1.372 -47.483 1.00 78.31 468 GLY A N 1
ATOM 3697 C CA . GLY A 1 468 ? 45.155 -2.592 -47.582 1.00 78.31 468 GLY A CA 1
ATOM 3698 C C . GLY A 1 468 ? 45.604 -3.161 -46.227 1.00 78.31 468 GLY A C 1
ATOM 3699 O O . GLY A 1 468 ? 44.795 -3.612 -45.424 1.00 78.31 468 GLY A O 1
ATOM 3700 N N . GLY A 1 469 ? 46.917 -3.204 -45.970 1.00 73.25 469 GLY A N 1
ATOM 3701 C CA . GLY A 1 469 ? 47.476 -3.767 -44.729 1.00 73.25 469 GLY A CA 1
ATOM 3702 C C . GLY A 1 469 ? 47.254 -2.911 -43.474 1.00 73.25 469 GLY A C 1
ATOM 3703 O O . GLY A 1 469 ? 47.394 -3.428 -42.370 1.00 73.25 469 GLY A O 1
ATOM 3704 N N . ASN A 1 470 ? 46.892 -1.634 -43.639 1.00 78.62 470 ASN A N 1
ATOM 3705 C CA . ASN A 1 470 ? 46.611 -0.697 -42.543 1.00 78.62 470 ASN A CA 1
ATOM 3706 C C . ASN A 1 470 ? 45.105 -0.494 -42.315 1.00 78.62 470 ASN A C 1
ATOM 3708 O O . ASN A 1 470 ? 44.716 0.460 -41.647 1.00 78.62 470 ASN A O 1
ATOM 3712 N N . HIS A 1 471 ? 44.283 -1.382 -42.876 1.00 80.75 471 HIS A N 1
ATOM 3713 C CA . HIS A 1 471 ? 42.824 -1.332 -42.830 1.00 80.75 471 HIS A CA 1
ATOM 3714 C C . HIS A 1 471 ? 42.260 -1.396 -41.394 1.00 80.75 471 HIS A C 1
ATOM 3716 O O . HIS A 1 471 ? 41.228 -0.798 -41.113 1.00 80.75 471 HIS A O 1
ATOM 3722 N N . PHE A 1 472 ? 42.965 -2.051 -40.457 1.00 88.25 472 PHE A N 1
ATOM 3723 C CA . PHE A 1 472 ? 42.579 -2.093 -39.042 1.00 88.25 472 PHE A CA 1
ATOM 3724 C C . PHE A 1 472 ? 43.771 -1.897 -38.100 1.00 88.25 472 PHE A C 1
ATOM 3726 O O . PHE A 1 472 ? 44.822 -2.516 -38.276 1.00 88.25 472 PHE A O 1
ATOM 3733 N N . GLU A 1 473 ? 43.573 -1.119 -37.036 1.00 90.56 473 GLU A N 1
ATOM 3734 C CA . GLU A 1 473 ? 44.525 -0.928 -35.935 1.00 90.56 473 GLU A CA 1
ATOM 3735 C C . GLU A 1 473 ? 43.913 -1.492 -34.641 1.00 90.56 473 GLU A C 1
ATOM 3737 O O . GLU A 1 473 ? 43.022 -0.892 -34.048 1.00 90.56 473 GLU A O 1
ATOM 3742 N N . ILE A 1 474 ? 44.353 -2.679 -34.205 1.00 91.38 474 ILE A N 1
ATOM 3743 C CA . ILE A 1 474 ? 43.700 -3.424 -33.115 1.00 91.38 474 ILE A CA 1
ATOM 3744 C C . ILE A 1 474 ? 44.628 -3.555 -31.907 1.00 91.38 474 ILE A C 1
ATOM 3746 O O . ILE A 1 474 ? 45.725 -4.103 -32.017 1.00 91.38 474 ILE A O 1
ATOM 3750 N N . LEU A 1 475 ? 44.133 -3.149 -30.738 1.00 92.12 475 LEU A N 1
ATOM 3751 C CA . LEU A 1 475 ? 44.679 -3.507 -29.434 1.00 92.12 475 LEU A CA 1
ATOM 3752 C C . LEU A 1 475 ? 43.784 -4.579 -28.791 1.00 92.12 475 LEU A C 1
ATOM 3754 O O . LEU A 1 475 ? 42.640 -4.276 -28.431 1.00 92.12 475 LEU A O 1
ATOM 3758 N N . PRO A 1 476 ? 44.274 -5.820 -28.616 1.00 92.00 476 PRO A N 1
ATOM 3759 C CA . PRO A 1 476 ? 43.564 -6.851 -27.862 1.00 92.00 476 PRO A CA 1
ATOM 3760 C C . PRO A 1 476 ? 43.253 -6.408 -26.426 1.00 92.00 476 PRO A C 1
ATOM 3762 O O . PRO A 1 476 ? 43.889 -5.501 -25.898 1.00 92.00 476 PRO A O 1
ATOM 3765 N N . PHE A 1 477 ? 42.300 -7.075 -25.770 1.00 91.69 477 PHE A N 1
ATOM 3766 C CA . PHE A 1 477 ? 41.933 -6.756 -24.389 1.00 91.69 477 PHE A CA 1
ATOM 3767 C C . PHE A 1 477 ? 43.144 -6.780 -23.445 1.00 91.69 477 PHE A C 1
ATOM 3769 O O . PHE A 1 477 ? 43.750 -7.830 -23.228 1.00 91.69 477 PHE A O 1
ATOM 3776 N N . THR A 1 478 ? 43.445 -5.630 -22.842 1.00 89.94 478 THR A N 1
ATOM 3777 C CA . THR A 1 478 ? 44.444 -5.478 -21.781 1.00 89.94 478 THR A CA 1
ATOM 3778 C C . THR A 1 478 ? 43.774 -5.074 -20.472 1.00 89.94 478 THR A C 1
ATOM 3780 O O . THR A 1 478 ? 42.770 -4.361 -20.458 1.00 89.94 478 THR A O 1
ATOM 3783 N N . LYS A 1 479 ? 44.336 -5.530 -19.349 1.00 86.94 479 LYS A N 1
ATOM 3784 C CA . LYS A 1 479 ? 43.962 -5.052 -18.007 1.00 86.94 479 LYS A CA 1
ATOM 3785 C C . LYS A 1 479 ? 44.730 -3.790 -17.612 1.00 86.94 479 LYS A C 1
ATOM 3787 O O . LYS A 1 479 ? 44.367 -3.127 -16.646 1.00 86.94 479 LYS A O 1
ATOM 3792 N N . SER A 1 480 ? 45.813 -3.467 -18.324 1.00 87.88 480 SER A N 1
ATOM 3793 C CA . SER A 1 480 ? 46.653 -2.316 -18.011 1.00 87.88 480 SER A CA 1
ATOM 3794 C C . SER A 1 480 ? 46.090 -1.049 -18.646 1.00 87.88 480 SER A C 1
ATOM 3796 O O . SER A 1 480 ? 46.175 -0.840 -19.857 1.00 87.88 480 SER A O 1
ATOM 3798 N N . VAL A 1 481 ? 45.570 -0.155 -17.807 1.00 87.12 481 VAL A N 1
ATOM 3799 C CA . VAL A 1 481 ? 45.082 1.156 -18.250 1.00 87.12 481 VAL A CA 1
ATOM 3800 C C . VAL A 1 481 ? 46.212 2.013 -18.826 1.00 87.12 481 VAL A C 1
ATOM 3802 O O . VAL A 1 481 ? 46.001 2.750 -19.787 1.00 87.12 481 VAL A O 1
ATOM 3805 N N . SER A 1 482 ? 47.433 1.891 -18.300 1.00 87.88 482 SER A N 1
ATOM 3806 C CA . SER A 1 482 ? 48.600 2.600 -18.832 1.00 87.88 482 SER A CA 1
ATOM 3807 C C . SER A 1 482 ? 48.963 2.155 -20.250 1.00 87.88 482 SER A C 1
ATOM 3809 O O . SER A 1 482 ? 49.224 3.006 -21.094 1.00 87.88 482 SER A O 1
ATOM 3811 N N . GLU A 1 483 ? 48.932 0.847 -20.529 1.00 90.56 483 GLU A N 1
ATOM 3812 C CA . GLU A 1 483 ? 49.217 0.307 -21.866 1.00 90.56 483 GLU A CA 1
ATOM 3813 C C . GLU A 1 483 ? 48.164 0.775 -22.874 1.00 90.56 483 GLU A C 1
ATOM 3815 O O . GLU A 1 483 ? 48.501 1.260 -23.954 1.00 90.56 483 GLU A O 1
ATOM 3820 N N . PHE A 1 484 ? 46.893 0.720 -22.469 1.00 92.00 484 PHE A N 1
ATOM 3821 C CA . PHE A 1 484 ? 45.779 1.224 -23.258 1.00 92.00 484 PHE A CA 1
ATOM 3822 C C . PHE A 1 484 ? 45.930 2.722 -23.577 1.00 92.00 484 PHE A C 1
ATOM 3824 O O . PHE A 1 484 ? 45.865 3.115 -24.740 1.00 92.00 484 PHE A O 1
ATOM 3831 N N . LYS A 1 485 ? 46.209 3.564 -22.569 1.00 89.44 485 LYS A N 1
ATOM 3832 C CA . LYS A 1 485 ? 46.420 5.015 -22.748 1.00 89.44 485 LYS A CA 1
ATOM 3833 C C . LYS A 1 485 ? 47.606 5.305 -23.682 1.00 89.44 485 LYS A C 1
ATOM 3835 O O . LYS A 1 485 ? 47.507 6.186 -24.534 1.00 89.44 485 LYS A O 1
ATOM 3840 N N . SER A 1 486 ? 48.704 4.552 -23.567 1.00 91.56 486 SER A N 1
ATOM 3841 C CA . SER A 1 486 ? 49.857 4.681 -24.468 1.00 91.56 486 SER A CA 1
ATOM 3842 C C . SER A 1 486 ? 49.529 4.288 -25.909 1.00 91.56 486 SER A C 1
ATOM 3844 O O . SER A 1 486 ? 49.974 4.975 -26.822 1.00 91.56 486 SER A O 1
ATOM 3846 N N . PHE A 1 487 ? 48.733 3.238 -26.124 1.00 91.81 487 PHE A N 1
ATOM 3847 C CA . PHE A 1 487 ? 48.298 2.834 -27.462 1.00 91.81 487 PHE A CA 1
ATOM 3848 C C . PHE A 1 487 ? 47.350 3.861 -28.094 1.00 91.81 487 PHE A C 1
ATOM 3850 O O . PHE A 1 487 ? 47.550 4.270 -29.229 1.00 91.81 487 PHE A O 1
ATOM 3857 N N . VAL A 1 488 ? 46.359 4.361 -27.351 1.00 90.19 488 VAL A N 1
ATOM 3858 C CA . VAL A 1 488 ? 45.439 5.397 -27.859 1.00 90.19 488 VAL A CA 1
ATOM 3859 C C . VAL A 1 488 ? 46.199 6.663 -28.282 1.00 90.19 488 VAL A C 1
ATOM 3861 O O . VAL A 1 488 ? 45.834 7.318 -29.261 1.00 90.19 488 VAL A O 1
ATOM 3864 N N . ALA A 1 489 ? 47.305 6.992 -27.606 1.00 89.81 489 ALA A N 1
ATOM 3865 C CA . ALA A 1 489 ? 48.140 8.129 -27.978 1.00 89.81 489 ALA A CA 1
ATOM 3866 C C . ALA A 1 489 ? 48.777 7.988 -29.378 1.00 89.81 489 ALA A C 1
ATOM 3868 O O . ALA A 1 489 ? 48.927 9.007 -30.057 1.00 89.81 489 ALA A O 1
ATOM 3869 N N . THR A 1 490 ? 49.093 6.769 -29.839 1.00 90.81 490 THR A N 1
ATOM 3870 C CA . THR A 1 490 ? 49.791 6.522 -31.119 1.00 90.81 490 THR A CA 1
ATOM 3871 C C . THR A 1 490 ? 48.884 6.512 -32.350 1.00 90.81 490 THR A C 1
ATOM 3873 O O . THR A 1 490 ? 49.399 6.509 -33.466 1.00 90.81 490 THR A O 1
ATOM 3876 N N . ILE A 1 491 ? 47.561 6.519 -32.177 1.00 88.50 491 ILE A N 1
ATOM 3877 C CA . ILE A 1 491 ? 46.596 6.460 -33.286 1.00 88.50 491 ILE A CA 1
ATOM 3878 C C . ILE A 1 491 ? 46.571 7.785 -34.057 1.00 88.50 491 ILE A C 1
ATOM 3880 O O . ILE A 1 491 ? 46.526 8.849 -33.453 1.00 88.50 491 ILE A O 1
ATOM 3884 N N . TYR A 1 492 ? 46.564 7.768 -35.387 1.00 85.88 492 TYR A N 1
ATOM 3885 C CA . TYR A 1 492 ? 46.459 8.995 -36.189 1.00 85.88 492 TYR A CA 1
ATOM 3886 C C . TYR A 1 492 ? 45.467 8.813 -37.333 1.00 85.88 492 TYR A C 1
ATOM 3888 O O . TYR A 1 492 ? 45.495 7.790 -38.012 1.00 85.88 492 TYR A O 1
ATOM 3896 N N . ALA A 1 493 ? 44.657 9.848 -37.563 1.00 87.56 493 ALA A N 1
ATOM 3897 C CA . ALA A 1 493 ? 43.729 9.958 -38.681 1.00 87.56 493 ALA A CA 1
ATOM 3898 C C . ALA A 1 493 ? 44.519 10.015 -39.997 1.00 87.56 493 ALA A C 1
ATOM 3900 O O . ALA A 1 493 ? 45.187 11.015 -40.278 1.00 87.56 493 ALA A O 1
ATOM 3901 N N . LYS A 1 494 ? 44.528 8.916 -40.755 1.00 83.06 494 LYS A N 1
ATOM 3902 C CA . LYS A 1 494 ? 45.236 8.793 -42.041 1.00 83.06 494 LYS A CA 1
ATOM 3903 C C . LYS A 1 494 ? 44.639 7.655 -42.865 1.00 83.06 494 LYS A C 1
ATOM 3905 O O . LYS A 1 494 ? 44.323 6.612 -42.297 1.00 83.06 494 LYS A O 1
ATOM 3910 N N . GLY A 1 495 ? 44.655 7.796 -44.186 1.00 81.88 495 GLY A N 1
ATOM 3911 C CA . GLY A 1 495 ? 44.002 6.844 -45.091 1.00 81.88 495 GLY A CA 1
ATOM 3912 C C . GLY A 1 495 ? 42.604 7.324 -45.467 1.00 81.88 495 GLY A C 1
ATOM 3913 O O . GLY A 1 495 ? 42.319 8.517 -45.319 1.00 81.88 495 GLY A O 1
ATOM 3914 N N . GLY A 1 496 ? 41.768 6.400 -45.924 1.00 77.81 496 GLY A N 1
ATOM 3915 C CA . GLY A 1 496 ? 40.449 6.666 -46.492 1.00 77.81 496 GLY A CA 1
ATOM 3916 C C . GLY A 1 496 ? 40.472 6.736 -48.021 1.00 77.81 496 GLY A C 1
ATOM 3917 O O . GLY A 1 496 ? 41.506 7.046 -48.632 1.00 77.81 496 GLY A O 1
ATOM 3918 N N . GLY A 1 497 ? 39.329 6.442 -48.632 1.00 81.81 497 GLY A N 1
ATOM 3919 C CA . GLY A 1 497 ? 39.112 6.459 -50.073 1.00 81.81 497 GLY A CA 1
ATOM 3920 C C . GLY A 1 497 ? 37.954 7.375 -50.438 1.00 81.81 497 GLY A C 1
ATOM 3921 O O . GLY A 1 497 ? 38.149 8.575 -50.668 1.00 81.81 497 GLY A O 1
ATOM 3922 N N . ASP A 1 498 ? 36.765 6.796 -50.557 1.00 82.00 498 ASP A N 1
ATOM 3923 C CA . ASP A 1 498 ? 35.510 7.525 -50.711 1.00 82.00 498 ASP A CA 1
ATOM 3924 C C . ASP A 1 498 ? 34.921 7.934 -49.348 1.00 82.00 498 ASP A C 1
ATOM 3926 O O . ASP A 1 498 ? 35.619 7.915 -48.343 1.00 82.00 498 ASP A O 1
ATOM 3930 N N . PHE A 1 499 ? 33.708 8.496 -49.322 1.00 82.75 499 PHE A N 1
ATOM 3931 C CA . PHE A 1 499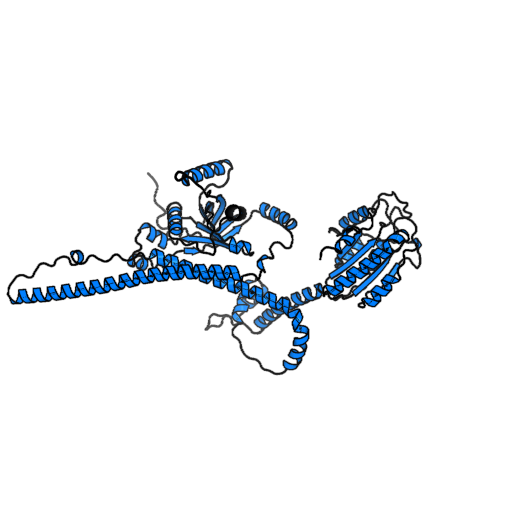 ? 33.174 9.074 -48.080 1.00 82.75 499 PHE A CA 1
ATOM 3932 C C . PHE A 1 499 ? 32.656 8.027 -47.083 1.00 82.75 499 PHE A C 1
ATOM 3934 O O . PHE A 1 499 ? 32.880 8.222 -45.893 1.00 82.75 499 PHE A O 1
ATOM 3941 N N . PRO A 1 500 ? 31.929 6.971 -47.496 1.00 86.31 500 PRO A N 1
ATOM 3942 C CA . PRO A 1 500 ? 31.598 5.875 -46.593 1.00 86.31 500 PRO A CA 1
ATOM 3943 C C . PRO A 1 500 ? 32.826 5.017 -46.260 1.00 86.31 500 PRO A C 1
ATOM 3945 O O . PRO A 1 500 ? 33.739 4.903 -47.066 1.00 86.31 500 PRO A O 1
ATOM 3948 N N . GLU A 1 501 ? 32.813 4.395 -45.083 1.00 88.81 501 GLU A N 1
ATOM 3949 C CA . GLU A 1 501 ? 33.965 3.675 -44.512 1.00 88.81 501 GLU A CA 1
ATOM 3950 C C . GLU A 1 501 ? 33.615 2.211 -44.159 1.00 88.81 501 GLU A C 1
ATOM 3952 O O . GLU A 1 501 ? 32.435 1.846 -44.085 1.00 88.81 501 GLU A O 1
ATOM 3957 N N . ASP A 1 502 ? 34.599 1.347 -43.850 1.00 88.12 502 ASP A N 1
ATOM 3958 C CA . ASP A 1 502 ? 34.342 -0.058 -43.451 1.00 88.12 502 ASP A CA 1
ATOM 3959 C C . ASP A 1 502 ? 33.882 -0.207 -41.981 1.00 88.12 502 ASP A C 1
ATOM 3961 O O . ASP A 1 502 ? 34.482 -0.897 -41.142 1.00 88.12 502 ASP A O 1
ATOM 3965 N N . VAL A 1 503 ? 32.756 0.430 -41.649 1.00 89.25 503 VAL A N 1
ATOM 3966 C CA . VAL A 1 503 ? 32.131 0.360 -40.319 1.00 89.25 503 VAL A CA 1
ATOM 3967 C C . VAL A 1 503 ? 31.720 -1.076 -39.968 1.00 89.25 503 VAL A C 1
ATOM 3969 O O . VAL A 1 503 ? 31.861 -1.517 -38.821 1.00 89.25 503 VAL A O 1
ATOM 3972 N N . LEU A 1 504 ? 31.197 -1.831 -40.943 1.00 89.06 504 LEU A N 1
ATOM 3973 C CA . LEU A 1 504 ? 30.702 -3.195 -40.725 1.00 89.06 504 LEU A CA 1
ATOM 3974 C C . LEU A 1 504 ? 31.851 -4.174 -40.459 1.00 89.06 504 LEU A C 1
ATOM 3976 O O . LEU A 1 504 ? 31.741 -5.024 -39.564 1.00 89.06 504 LEU A O 1
ATOM 3980 N N . GLY A 1 505 ? 32.971 -4.037 -41.170 1.00 87.31 505 GLY A N 1
ATOM 3981 C CA . GLY A 1 505 ? 34.201 -4.767 -40.892 1.00 87.31 505 GLY A CA 1
ATOM 3982 C C . GLY A 1 505 ? 34.785 -4.405 -39.530 1.00 87.31 505 GLY A C 1
ATOM 3983 O O . GLY A 1 505 ? 35.114 -5.311 -38.754 1.00 87.31 505 GLY A O 1
ATOM 3984 N N . GLY A 1 506 ? 34.818 -3.115 -39.176 1.00 89.31 506 GLY A N 1
ATOM 3985 C CA . GLY A 1 506 ? 35.236 -2.644 -37.852 1.00 89.31 506 GLY A CA 1
ATOM 3986 C C . GLY A 1 506 ? 34.422 -3.273 -36.716 1.00 89.31 506 GLY A C 1
ATOM 3987 O O . GLY A 1 506 ? 34.979 -3.850 -35.772 1.00 89.31 506 GLY A O 1
ATOM 3988 N N . LEU A 1 507 ? 33.094 -3.260 -36.841 1.00 90.62 507 LEU A N 1
ATOM 3989 C CA . LEU A 1 507 ? 32.186 -3.846 -35.854 1.00 90.62 507 LEU A CA 1
ATOM 3990 C C . LEU A 1 507 ? 32.353 -5.372 -35.759 1.00 90.62 507 LEU A C 1
ATOM 3992 O O . LEU A 1 507 ? 32.410 -5.931 -34.661 1.00 90.62 507 LEU A O 1
ATOM 3996 N N . SER A 1 508 ? 32.529 -6.054 -36.892 1.00 90.69 508 SER A N 1
ATOM 3997 C CA . SER A 1 508 ? 32.802 -7.496 -36.938 1.00 90.69 508 SER A CA 1
ATOM 3998 C C . SER A 1 508 ? 34.107 -7.876 -36.238 1.00 90.69 508 SER A C 1
ATOM 4000 O O . SER A 1 508 ? 34.162 -8.869 -35.498 1.00 90.69 508 SER A O 1
ATOM 4002 N N . ARG A 1 509 ? 35.156 -7.057 -36.388 1.00 90.62 509 ARG A N 1
ATOM 4003 C CA . ARG A 1 509 ? 36.423 -7.237 -35.668 1.00 90.62 509 ARG A CA 1
ATOM 4004 C C . ARG A 1 509 ? 36.254 -7.040 -34.168 1.00 90.62 509 ARG A C 1
ATOM 4006 O O . ARG A 1 509 ? 36.699 -7.911 -33.424 1.00 90.62 509 ARG A O 1
ATOM 4013 N N . ALA A 1 510 ? 35.554 -5.991 -33.734 1.00 91.75 510 ALA A N 1
ATOM 4014 C CA . ALA A 1 510 ? 35.267 -5.748 -32.318 1.00 91.75 510 ALA A CA 1
ATOM 4015 C C . ALA A 1 510 ? 34.475 -6.904 -31.674 1.00 91.75 510 ALA A C 1
ATOM 4017 O O . ALA A 1 510 ? 34.798 -7.375 -30.579 1.00 91.75 510 ALA A O 1
ATOM 4018 N N . ILE A 1 511 ? 33.477 -7.442 -32.379 1.00 90.38 511 ILE A N 1
ATOM 4019 C CA . ILE A 1 511 ? 32.694 -8.594 -31.911 1.00 90.38 511 ILE A CA 1
ATOM 4020 C C . ILE A 1 511 ? 33.559 -9.855 -31.842 1.00 90.38 511 ILE A C 1
ATOM 4022 O O . ILE A 1 511 ? 33.389 -10.663 -30.927 1.00 90.38 511 ILE A O 1
ATOM 4026 N N . SER A 1 512 ? 34.484 -10.043 -32.784 1.00 90.25 512 SER A N 1
ATOM 4027 C CA . SER A 1 512 ? 35.337 -11.236 -32.884 1.00 90.25 512 SER A CA 1
ATOM 4028 C C . SER A 1 512 ? 36.464 -11.299 -31.848 1.00 90.25 512 SER A C 1
ATOM 4030 O O . SER A 1 512 ? 37.097 -12.346 -31.715 1.00 90.25 512 SER A O 1
ATOM 4032 N N . LEU A 1 513 ? 36.704 -10.227 -31.089 1.00 89.38 513 LEU A N 1
ATOM 4033 C CA . LEU A 1 513 ? 37.686 -10.217 -30.005 1.00 89.38 513 LEU A CA 1
ATOM 4034 C C . LEU A 1 513 ? 37.360 -11.248 -28.909 1.00 89.38 513 LEU A C 1
ATOM 4036 O O . LEU A 1 513 ? 36.207 -11.634 -28.688 1.00 89.38 513 LEU A O 1
ATOM 4040 N N . ASN A 1 514 ? 38.393 -11.670 -28.174 1.00 89.06 514 ASN A N 1
ATOM 4041 C CA . ASN A 1 514 ? 38.243 -12.517 -26.990 1.00 89.06 514 ASN A CA 1
ATOM 4042 C C . ASN A 1 514 ? 37.802 -11.676 -25.787 1.00 89.06 514 ASN A C 1
ATOM 4044 O O . ASN A 1 514 ? 38.617 -11.280 -24.956 1.00 89.06 514 ASN A O 1
ATOM 4048 N N . TRP A 1 515 ? 36.499 -11.400 -25.716 1.00 88.62 515 TRP A N 1
ATOM 4049 C CA . TRP A 1 515 ? 35.880 -10.691 -24.597 1.00 88.62 515 TRP A CA 1
ATOM 4050 C C . TRP A 1 515 ? 36.101 -11.436 -23.267 1.00 88.62 515 TRP A C 1
ATOM 4052 O O . TRP A 1 515 ? 35.935 -12.662 -23.222 1.00 88.62 515 TRP A O 1
ATOM 4062 N N . PRO A 1 516 ? 36.439 -10.729 -22.173 1.00 83.81 516 PRO A N 1
ATOM 4063 C CA . PRO A 1 516 ? 36.708 -11.360 -20.887 1.00 83.81 516 PRO A CA 1
ATOM 4064 C C . PRO A 1 516 ? 35.482 -12.108 -20.348 1.00 83.81 516 PRO A C 1
ATOM 4066 O O . PRO A 1 516 ? 34.394 -11.544 -20.211 1.00 83.81 516 PRO A O 1
ATOM 4069 N N . GLN A 1 517 ? 35.655 -13.387 -20.000 1.00 75.12 517 GLN A N 1
ATOM 4070 C CA . GLN A 1 517 ? 34.555 -14.253 -19.547 1.00 75.12 517 GLN A CA 1
ATOM 4071 C C . GLN A 1 517 ? 33.959 -13.816 -18.202 1.00 75.12 517 GLN A C 1
ATOM 4073 O O . GLN A 1 517 ? 32.765 -14.002 -17.989 1.00 75.12 517 GLN A O 1
ATOM 4078 N N . ASN A 1 518 ? 34.767 -13.178 -17.351 1.00 69.88 518 ASN A N 1
ATOM 4079 C CA . ASN A 1 518 ? 34.361 -12.691 -16.031 1.00 69.88 518 ASN A CA 1
ATOM 4080 C C . ASN A 1 518 ? 33.612 -11.347 -16.070 1.00 69.88 518 ASN A C 1
ATOM 4082 O O . ASN A 1 518 ? 33.119 -10.911 -15.035 1.00 69.88 518 ASN A O 1
ATOM 4086 N N . SER A 1 519 ? 33.523 -10.691 -17.237 1.00 70.25 519 SER A N 1
ATOM 4087 C CA . SER A 1 519 ? 32.752 -9.452 -17.396 1.00 70.25 519 SER A CA 1
ATOM 4088 C C . SER A 1 519 ? 31.268 -9.758 -17.611 1.00 70.25 519 SER A C 1
ATOM 4090 O O . SER A 1 519 ? 30.901 -10.409 -18.598 1.00 70.25 519 SER A O 1
ATOM 4092 N N . GLY A 1 520 ? 30.421 -9.306 -16.685 1.00 70.06 520 GLY A N 1
ATOM 4093 C CA . GLY A 1 520 ? 28.963 -9.354 -16.817 1.00 70.06 520 GLY A CA 1
ATOM 4094 C C . GLY A 1 520 ? 28.419 -8.210 -17.669 1.00 70.06 520 GLY A C 1
ATOM 4095 O O . GLY A 1 520 ? 27.400 -8.389 -18.332 1.00 70.06 520 GLY A O 1
ATOM 4096 N N . THR A 1 521 ? 29.143 -7.088 -17.729 1.00 82.56 521 THR A N 1
ATOM 4097 C CA . THR A 1 521 ? 28.793 -5.914 -18.538 1.00 82.56 521 THR A CA 1
ATOM 4098 C C . THR A 1 521 ? 29.821 -5.734 -19.654 1.00 82.56 521 THR A C 1
ATOM 4100 O O . THR A 1 521 ? 31.012 -5.553 -19.389 1.00 82.56 521 THR A O 1
ATOM 4103 N N . ARG A 1 522 ? 29.385 -5.815 -20.916 1.00 89.75 522 ARG A N 1
ATOM 4104 C CA . ARG A 1 522 ? 30.258 -5.749 -22.100 1.00 89.75 522 ARG A CA 1
ATOM 4105 C C . ARG A 1 522 ? 29.794 -4.648 -23.030 1.00 89.75 522 ARG A C 1
ATOM 4107 O O . ARG A 1 522 ? 28.671 -4.713 -23.520 1.00 89.75 522 ARG A O 1
ATOM 4114 N N . ILE A 1 523 ? 30.654 -3.668 -23.275 1.00 90.56 523 ILE A N 1
ATOM 4115 C CA . ILE A 1 523 ? 30.267 -2.426 -23.943 1.00 90.56 523 ILE A CA 1
ATOM 4116 C C . ILE A 1 523 ? 31.160 -2.164 -25.153 1.00 90.56 523 ILE A C 1
ATOM 4118 O O . ILE A 1 523 ? 32.385 -2.217 -25.048 1.00 90.56 523 ILE A O 1
ATOM 4122 N N . ILE A 1 524 ? 30.548 -1.840 -26.290 1.00 92.25 524 ILE A N 1
ATOM 4123 C CA . ILE A 1 524 ? 31.207 -1.265 -27.461 1.00 92.25 524 ILE A CA 1
ATOM 4124 C C . ILE A 1 524 ? 30.846 0.218 -27.525 1.00 92.25 524 ILE A C 1
ATOM 4126 O O . ILE A 1 524 ? 29.677 0.561 -27.688 1.00 92.25 524 ILE A O 1
ATOM 4130 N N . PHE A 1 525 ? 31.855 1.081 -27.428 1.00 91.56 525 PHE A N 1
ATOM 4131 C CA . PHE A 1 525 ? 31.729 2.508 -27.717 1.00 91.56 525 PHE A CA 1
ATOM 4132 C C . PHE A 1 525 ? 32.241 2.769 -29.126 1.00 91.56 525 PHE A C 1
ATOM 4134 O O . PHE A 1 525 ? 33.446 2.695 -29.359 1.00 91.56 525 PHE A O 1
ATOM 4141 N N . HIS A 1 526 ? 31.332 3.047 -30.054 1.00 91.62 526 HIS A N 1
ATOM 4142 C CA . HIS A 1 526 ? 31.655 3.331 -31.443 1.00 91.62 526 HIS A CA 1
ATOM 4143 C C . HIS A 1 526 ? 31.627 4.836 -31.715 1.00 91.62 526 HIS A C 1
ATOM 4145 O O . HIS A 1 526 ? 30.626 5.494 -31.467 1.00 91.62 526 HIS A O 1
ATOM 4151 N N . LEU A 1 527 ? 32.732 5.377 -32.217 1.00 89.94 527 LEU A N 1
ATOM 4152 C CA . LEU A 1 527 ? 32.934 6.784 -32.543 1.00 89.94 527 LEU A CA 1
ATOM 4153 C C . LEU A 1 527 ? 33.315 6.897 -34.024 1.00 89.94 527 LEU A C 1
ATOM 4155 O O . LEU A 1 527 ? 34.294 6.282 -34.444 1.00 89.94 527 LEU A O 1
ATOM 4159 N N . GLY A 1 528 ? 32.570 7.680 -34.800 1.00 88.00 528 GLY A N 1
ATOM 4160 C CA . GLY A 1 528 ? 32.848 7.876 -36.225 1.00 88.00 528 GLY A CA 1
ATOM 4161 C C . GLY A 1 528 ? 32.068 9.040 -36.825 1.00 88.00 528 GLY A C 1
ATOM 4162 O O . GLY A 1 528 ? 31.060 9.478 -36.257 1.00 88.00 528 GLY A O 1
ATOM 4163 N N . ASP A 1 529 ? 32.559 9.556 -37.952 1.00 85.94 529 ASP A N 1
ATOM 4164 C CA . ASP A 1 529 ? 31.970 10.689 -38.672 1.00 85.94 529 ASP A CA 1
ATOM 4165 C C . ASP A 1 529 ? 31.419 10.322 -40.062 1.00 85.94 529 ASP A C 1
ATOM 4167 O O . ASP A 1 529 ? 30.748 11.156 -40.677 1.00 85.94 529 ASP A O 1
ATOM 4171 N N . ALA A 1 530 ? 31.616 9.076 -40.505 1.00 86.69 530 ALA A N 1
ATOM 4172 C CA . ALA A 1 530 ? 31.089 8.538 -41.754 1.00 86.69 530 ALA A CA 1
ATOM 4173 C C . ALA A 1 530 ? 30.244 7.250 -41.562 1.00 86.69 530 ALA A C 1
ATOM 4175 O O . ALA A 1 530 ? 30.522 6.431 -40.680 1.00 86.69 530 ALA A O 1
ATOM 4176 N N . PRO A 1 531 ? 29.188 7.048 -42.377 1.00 88.81 531 PRO A N 1
ATOM 4177 C CA . PRO A 1 531 ? 28.400 5.812 -42.405 1.00 88.81 531 PRO A CA 1
ATOM 4178 C C . PRO A 1 531 ? 29.093 4.693 -43.222 1.00 88.81 531 PRO A C 1
ATOM 4180 O O . PRO A 1 531 ? 30.021 4.974 -43.974 1.00 88.81 531 PRO A O 1
ATOM 4183 N N . PRO A 1 532 ? 28.633 3.425 -43.140 1.00 88.75 532 PRO A N 1
ATOM 4184 C CA . PRO A 1 532 ? 29.110 2.348 -44.010 1.00 88.75 532 PRO A CA 1
ATOM 4185 C C . PRO A 1 532 ? 28.660 2.499 -45.463 1.00 88.75 532 PRO A C 1
ATOM 4187 O O . PRO A 1 532 ? 27.619 3.109 -45.732 1.00 88.75 532 PRO A O 1
ATOM 4190 N N . HIS A 1 533 ? 29.388 1.841 -46.372 1.00 84.50 533 HIS A N 1
ATOM 4191 C CA . HIS A 1 533 ? 28.987 1.665 -47.773 1.00 84.50 533 HIS A CA 1
ATOM 4192 C C . HIS A 1 533 ? 27.579 1.070 -47.900 1.00 84.50 533 HIS A C 1
ATOM 4194 O O . HIS A 1 533 ? 27.191 0.171 -47.144 1.00 84.50 533 HIS A O 1
ATOM 4200 N N . GLY A 1 534 ? 26.811 1.546 -48.881 1.00 80.06 534 GLY A N 1
ATOM 4201 C CA . GLY A 1 534 ? 25.428 1.120 -49.098 1.00 80.06 534 GLY A CA 1
ATOM 4202 C C . GLY A 1 534 ? 24.469 2.302 -49.180 1.00 80.06 534 GLY A C 1
ATOM 4203 O O . GLY A 1 534 ? 23.632 2.533 -48.296 1.00 80.06 534 GLY A O 1
ATOM 4204 N N . LYS A 1 535 ? 24.550 3.012 -50.302 1.00 75.44 535 LYS A N 1
ATOM 4205 C CA . LYS A 1 535 ? 23.859 4.266 -50.632 1.00 75.44 535 LYS A CA 1
ATOM 4206 C C . LYS A 1 535 ? 22.351 4.302 -50.429 1.00 75.44 535 LYS A C 1
ATOM 4208 O O . LYS A 1 535 ? 21.789 5.371 -50.216 1.00 75.44 535 LYS A O 1
ATOM 4213 N N . THR A 1 536 ? 21.656 3.175 -50.520 1.00 70.00 536 THR A N 1
ATOM 4214 C CA . THR A 1 536 ? 20.195 3.129 -50.321 1.00 70.00 536 THR A CA 1
ATOM 4215 C C . THR A 1 536 ? 19.799 2.783 -48.885 1.00 70.00 536 THR A C 1
ATOM 4217 O O . THR A 1 536 ? 18.677 3.084 -48.460 1.00 70.00 536 THR A O 1
ATOM 4220 N N . ILE A 1 537 ? 20.720 2.200 -48.117 1.00 76.31 537 ILE A N 1
ATOM 4221 C CA . ILE A 1 537 ? 20.463 1.608 -46.803 1.00 76.31 537 ILE A CA 1
ATOM 4222 C C . ILE A 1 537 ? 20.985 2.514 -45.680 1.00 76.31 537 ILE A C 1
ATOM 4224 O O . ILE A 1 537 ? 20.258 2.751 -44.710 1.00 76.31 537 ILE A O 1
ATOM 4228 N N . PHE A 1 538 ? 22.198 3.056 -45.814 1.00 81.06 538 PHE A N 1
ATOM 4229 C CA . PHE A 1 538 ? 22.907 3.709 -44.706 1.00 81.06 538 PHE A CA 1
ATOM 4230 C C . PHE A 1 538 ? 23.092 5.217 -44.853 1.00 81.06 538 PHE A C 1
ATOM 4232 O O . PHE A 1 538 ? 23.135 5.906 -43.839 1.00 81.06 538 PHE A O 1
ATOM 4239 N N . HIS A 1 539 ? 23.118 5.747 -46.074 1.00 77.12 539 HIS A N 1
ATOM 4240 C CA . HIS A 1 539 ? 23.209 7.188 -46.335 1.00 77.12 539 HIS A CA 1
ATOM 4241 C C . HIS A 1 539 ? 22.243 7.608 -47.453 1.00 77.12 539 HIS A C 1
ATOM 4243 O O . HIS A 1 539 ? 21.418 6.811 -47.891 1.00 77.12 539 HIS A O 1
ATOM 4249 N N . ASP A 1 540 ? 22.214 8.885 -47.836 1.00 75.38 540 ASP A N 1
ATOM 4250 C CA . ASP A 1 540 ? 21.260 9.431 -48.817 1.00 75.38 540 ASP A CA 1
ATOM 4251 C C . ASP A 1 540 ? 21.877 9.735 -50.192 1.00 75.38 540 ASP A C 1
ATOM 4253 O O . ASP A 1 540 ? 21.229 10.324 -51.058 1.00 75.38 540 ASP A O 1
ATOM 4257 N N . GLY A 1 541 ? 23.116 9.288 -50.404 1.00 70.06 541 GLY A N 1
ATOM 4258 C CA . GLY A 1 541 ? 23.826 9.414 -51.674 1.00 70.06 541 GLY A CA 1
ATOM 4259 C C . GLY A 1 541 ? 24.301 10.823 -52.025 1.00 70.06 541 GLY A C 1
ATOM 4260 O O . GLY A 1 541 ? 24.647 11.050 -53.184 1.00 70.06 541 GLY A O 1
ATOM 4261 N N . ARG A 1 542 ? 24.337 11.755 -51.060 1.00 77.50 542 ARG A N 1
ATOM 4262 C CA . ARG A 1 542 ? 24.967 13.081 -51.232 1.00 77.50 542 ARG A CA 1
ATOM 4263 C C . ARG A 1 542 ? 26.466 13.006 -51.485 1.00 77.50 542 ARG A C 1
ATOM 4265 O O . ARG A 1 542 ? 27.016 13.863 -52.172 1.00 77.50 542 ARG A O 1
ATOM 4272 N N . HIS A 1 543 ? 27.102 11.982 -50.935 1.00 78.25 543 HIS A N 1
ATOM 4273 C CA . HIS A 1 543 ? 28.523 11.729 -51.078 1.00 78.25 543 HIS A CA 1
ATOM 4274 C C . HIS A 1 543 ? 28.775 10.580 -52.056 1.00 78.25 543 HIS A C 1
ATOM 4276 O O . HIS A 1 543 ? 27.915 9.718 -52.259 1.00 78.25 543 HIS A O 1
ATOM 4282 N N . ARG A 1 544 ? 29.949 10.607 -52.696 1.00 79.50 544 ARG A N 1
ATOM 4283 C CA . ARG A 1 544 ? 30.399 9.536 -53.586 1.00 79.50 544 ARG A CA 1
ATOM 4284 C C . ARG A 1 544 ? 30.639 8.273 -52.752 1.00 79.50 544 ARG A C 1
ATOM 4286 O O . ARG A 1 544 ? 31.323 8.368 -51.741 1.00 79.50 544 ARG A O 1
ATOM 4293 N N . ASP A 1 545 ? 30.064 7.163 -53.206 1.00 82.94 545 ASP A N 1
ATOM 4294 C CA . ASP A 1 545 ? 30.224 5.817 -52.650 1.00 82.94 545 ASP A CA 1
ATOM 4295 C C . ASP A 1 545 ? 30.707 4.908 -53.785 1.00 82.94 545 ASP A C 1
ATOM 4297 O O . ASP A 1 545 ? 30.008 4.752 -54.793 1.00 82.94 545 ASP A O 1
ATOM 4301 N N . ASP A 1 546 ? 31.919 4.379 -53.665 1.00 81.69 546 ASP A N 1
ATOM 4302 C CA . ASP A 1 546 ? 32.517 3.474 -54.644 1.00 81.69 546 ASP A CA 1
ATOM 4303 C C . ASP A 1 546 ? 31.908 2.054 -54.543 1.00 81.69 546 ASP A C 1
ATOM 4305 O O . ASP A 1 546 ? 32.080 1.246 -55.463 1.00 81.69 546 ASP A O 1
ATOM 4309 N N . TYR A 1 547 ? 31.103 1.780 -53.502 1.00 78.50 547 TYR A N 1
ATOM 4310 C CA . TYR A 1 547 ? 30.372 0.530 -53.268 1.00 78.50 547 TYR A CA 1
ATOM 4311 C C . TYR A 1 547 ? 28.878 0.767 -52.954 1.00 78.50 547 TYR A C 1
ATOM 4313 O O . TYR A 1 547 ? 28.383 0.420 -51.883 1.00 78.50 547 TYR A O 1
ATOM 4321 N N . GLU A 1 548 ? 28.119 1.279 -53.933 1.00 76.00 548 GLU A N 1
ATOM 4322 C CA . GLU A 1 548 ? 26.717 1.716 -53.752 1.00 76.00 548 GLU A CA 1
ATOM 4323 C C . GLU A 1 548 ? 25.741 0.657 -53.179 1.00 76.00 548 GLU A C 1
ATOM 4325 O O . GLU A 1 548 ? 24.770 1.026 -52.511 1.00 76.00 548 GLU A O 1
ATOM 4330 N N . ASP A 1 549 ? 25.987 -0.640 -53.409 1.00 73.81 549 ASP A N 1
ATOM 4331 C CA . ASP A 1 549 ? 25.178 -1.768 -52.901 1.00 73.81 549 ASP A CA 1
ATOM 4332 C C . ASP A 1 549 ? 25.775 -2.435 -51.635 1.00 73.81 549 ASP A C 1
ATOM 4334 O O . ASP A 1 549 ? 25.262 -3.455 -51.165 1.00 73.81 549 ASP A O 1
ATOM 4338 N N . GLY A 1 550 ? 26.844 -1.863 -51.069 1.00 74.44 550 GLY A N 1
ATOM 4339 C CA . GLY A 1 550 ? 27.664 -2.455 -50.008 1.00 74.44 550 GLY A CA 1
ATOM 4340 C C . GLY A 1 550 ? 28.826 -3.288 -50.557 1.00 74.44 550 GLY A C 1
ATOM 4341 O O . GLY A 1 550 ? 28.802 -3.762 -51.700 1.00 74.44 550 GLY A O 1
ATOM 4342 N N . HIS A 1 551 ? 29.878 -3.478 -49.758 1.00 76.81 551 HIS A N 1
ATOM 4343 C CA . HIS A 1 551 ? 31.066 -4.179 -50.228 1.00 76.81 551 HIS A CA 1
ATOM 4344 C C . HIS A 1 551 ? 30.863 -5.715 -50.160 1.00 76.81 551 HIS A C 1
ATOM 4346 O O . HIS A 1 551 ? 30.367 -6.239 -49.162 1.00 76.81 551 HIS A O 1
ATOM 4352 N N . PRO A 1 552 ? 31.275 -6.513 -51.174 1.00 74.06 552 PRO A N 1
ATOM 4353 C CA . PRO A 1 552 ? 31.008 -7.963 -51.223 1.00 74.06 552 PRO A CA 1
ATOM 4354 C C . PRO A 1 552 ? 31.611 -8.803 -50.085 1.00 74.06 552 PRO A C 1
ATOM 4356 O O . PRO A 1 552 ? 31.301 -9.990 -49.965 1.00 74.06 552 PRO A O 1
ATOM 4359 N N . ARG A 1 553 ? 32.534 -8.232 -49.303 1.00 77.00 553 ARG A N 1
ATOM 4360 C CA . ARG A 1 553 ? 33.150 -8.883 -48.134 1.00 77.00 553 ARG A CA 1
ATOM 4361 C C . ARG A 1 553 ? 32.539 -8.436 -46.807 1.00 77.00 553 ARG A C 1
ATOM 4363 O O . ARG A 1 553 ? 32.979 -8.936 -45.770 1.00 77.00 553 ARG A O 1
ATOM 4370 N N . ASP A 1 554 ? 31.554 -7.544 -46.840 1.00 79.62 554 ASP A N 1
ATOM 4371 C CA . ASP A 1 554 ? 30.894 -7.072 -45.633 1.00 79.62 554 ASP A CA 1
ATOM 4372 C C . ASP A 1 554 ? 30.052 -8.193 -45.022 1.00 79.62 554 ASP A C 1
ATOM 4374 O O . ASP A 1 554 ? 29.354 -8.933 -45.728 1.00 79.62 554 ASP A O 1
ATOM 4378 N N . PRO A 1 555 ? 30.105 -8.357 -43.693 1.00 79.25 555 PRO A N 1
ATOM 4379 C CA . PRO A 1 555 ? 29.253 -9.312 -43.019 1.00 79.25 555 PRO A CA 1
ATOM 4380 C C . PRO A 1 555 ? 27.788 -8.860 -43.104 1.00 79.25 555 PRO A C 1
ATOM 4382 O O . PRO A 1 555 ? 27.486 -7.676 -42.929 1.00 79.25 555 PRO A O 1
ATOM 4385 N N . PRO A 1 556 ? 26.841 -9.792 -43.300 1.00 83.19 556 PRO A N 1
ATOM 4386 C CA . PRO A 1 556 ? 25.429 -9.445 -43.312 1.00 83.19 556 PRO A CA 1
ATOM 4387 C C . PRO A 1 556 ? 24.995 -8.902 -41.942 1.00 83.19 556 PRO A C 1
ATOM 4389 O O . PRO A 1 556 ? 25.191 -9.548 -40.907 1.00 83.19 556 PRO A O 1
ATOM 4392 N N . LEU A 1 557 ? 24.329 -7.741 -41.943 1.00 81.19 557 LEU A N 1
ATOM 4393 C CA . LEU A 1 557 ? 23.833 -7.038 -40.746 1.00 81.19 557 LEU A CA 1
ATOM 4394 C C . LEU A 1 557 ? 23.103 -7.957 -39.757 1.00 81.19 557 LEU A C 1
ATOM 4396 O O . LEU A 1 557 ? 23.285 -7.870 -38.543 1.00 81.19 557 LEU A O 1
ATOM 4400 N N . GLN A 1 558 ? 22.267 -8.857 -40.277 1.00 82.88 558 GLN A N 1
ATOM 4401 C CA . GLN A 1 558 ? 21.438 -9.739 -39.461 1.00 82.88 558 GLN A CA 1
ATOM 4402 C C . GLN A 1 558 ? 22.273 -10.736 -38.648 1.00 82.88 558 GLN A C 1
ATOM 4404 O O . GLN A 1 558 ? 21.917 -11.059 -37.514 1.00 82.88 558 GLN A O 1
ATOM 4409 N N . GLU A 1 559 ? 23.392 -11.209 -39.198 1.00 84.38 559 GLU A N 1
ATOM 4410 C CA . GLU A 1 559 ? 24.304 -12.100 -38.481 1.00 84.38 559 GLU A CA 1
ATOM 4411 C C . GLU A 1 559 ? 25.157 -11.339 -37.473 1.00 84.38 559 GLU A C 1
ATOM 4413 O O . GLU A 1 559 ? 25.354 -11.823 -36.358 1.00 84.38 559 GLU A O 1
ATOM 4418 N N . LEU A 1 560 ? 25.573 -10.124 -37.831 1.00 86.56 560 LEU A N 1
ATOM 4419 C CA . LEU A 1 560 ? 26.361 -9.240 -36.981 1.00 86.56 560 LEU A CA 1
ATOM 4420 C C . LEU A 1 560 ? 25.621 -8.915 -35.675 1.00 86.56 560 LEU A C 1
ATOM 4422 O O . LEU A 1 560 ? 26.113 -9.206 -34.583 1.00 86.56 560 LEU A O 1
ATOM 4426 N N . PHE A 1 561 ? 24.385 -8.418 -35.769 1.00 86.75 561 PHE A N 1
ATOM 4427 C CA . PHE A 1 561 ? 23.574 -8.109 -34.587 1.00 86.75 561 PHE A CA 1
ATOM 4428 C C . PHE A 1 561 ? 23.088 -9.364 -33.849 1.00 86.75 561 PHE A C 1
ATOM 4430 O O . PHE A 1 561 ? 22.939 -9.345 -32.624 1.00 86.75 561 PHE A O 1
ATOM 4437 N N . ARG A 1 562 ? 22.901 -10.497 -34.545 1.00 85.94 562 ARG A N 1
ATOM 4438 C CA . ARG A 1 562 ? 22.676 -11.800 -33.889 1.00 85.94 562 ARG A CA 1
ATOM 4439 C C . ARG A 1 562 ? 23.864 -12.174 -33.002 1.00 85.94 562 ARG A C 1
ATOM 4441 O O . ARG A 1 562 ? 23.654 -12.628 -31.877 1.00 85.94 562 ARG A O 1
ATOM 4448 N N . ASP A 1 563 ? 25.088 -11.968 -33.476 1.00 86.12 563 ASP A N 1
ATOM 4449 C CA . ASP A 1 563 ? 26.295 -12.263 -32.710 1.00 86.12 563 ASP A CA 1
ATOM 4450 C C . ASP A 1 563 ? 26.513 -11.295 -31.545 1.00 86.12 563 ASP A C 1
ATOM 4452 O O . ASP A 1 563 ? 26.889 -11.749 -30.459 1.00 86.12 563 ASP A O 1
ATOM 4456 N N . MET A 1 564 ? 26.186 -10.008 -31.711 1.00 86.81 564 MET A N 1
ATOM 4457 C CA . MET A 1 564 ? 26.166 -9.042 -30.603 1.00 86.81 564 MET A CA 1
ATOM 4458 C C . MET A 1 564 ? 25.192 -9.467 -29.501 1.00 86.81 564 MET A C 1
ATOM 4460 O O . MET A 1 564 ? 25.585 -9.538 -28.335 1.00 86.81 564 MET A O 1
ATOM 4464 N N . ARG A 1 565 ? 23.961 -9.860 -29.864 1.00 83.69 565 ARG A N 1
ATOM 4465 C CA . ARG A 1 565 ? 22.959 -10.361 -28.905 1.00 83.69 565 ARG A CA 1
ATOM 4466 C C . ARG A 1 565 ? 23.413 -11.641 -28.212 1.00 83.69 565 ARG A C 1
ATOM 4468 O O . ARG A 1 565 ? 23.315 -11.751 -26.992 1.00 83.69 565 ARG A O 1
ATOM 4475 N N . ARG A 1 566 ? 23.980 -12.596 -28.959 1.00 85.38 566 ARG A N 1
ATOM 4476 C CA . ARG A 1 566 ? 24.514 -13.846 -28.392 1.00 85.38 566 ARG A CA 1
ATOM 4477 C C . ARG A 1 566 ? 25.614 -13.583 -27.361 1.00 85.38 566 ARG A C 1
ATOM 4479 O O . ARG A 1 566 ? 25.689 -14.288 -26.357 1.00 85.38 566 ARG A O 1
ATOM 4486 N N . LYS A 1 567 ? 26.467 -12.583 -27.602 1.00 84.94 567 LYS A N 1
ATOM 4487 C CA . LYS A 1 567 ? 27.558 -12.197 -26.695 1.00 84.94 567 LYS A CA 1
ATOM 4488 C C . LYS A 1 567 ? 27.148 -11.180 -25.620 1.00 84.94 567 LYS A C 1
ATOM 4490 O O . LYS A 1 567 ? 27.987 -10.895 -24.762 1.00 84.94 567 LYS A O 1
ATOM 4495 N N . LYS A 1 568 ? 25.889 -10.712 -25.638 1.00 85.81 568 LYS A N 1
ATOM 4496 C CA . LYS A 1 568 ? 25.319 -9.677 -24.757 1.00 85.81 568 LYS A CA 1
ATOM 4497 C C . LYS A 1 568 ? 26.144 -8.384 -24.759 1.00 85.81 568 LYS A C 1
ATOM 4499 O O . LYS A 1 568 ? 26.536 -7.895 -23.705 1.00 85.81 568 LYS A O 1
ATOM 4504 N N . LEU A 1 569 ? 26.478 -7.892 -25.951 1.00 86.81 569 LEU A N 1
ATOM 4505 C CA . LEU A 1 569 ? 27.247 -6.659 -26.122 1.00 86.81 569 LEU A CA 1
ATOM 4506 C C . LEU A 1 569 ? 26.294 -5.464 -26.178 1.00 86.81 569 LEU A C 1
ATOM 4508 O O . LEU A 1 569 ? 25.426 -5.429 -27.043 1.00 86.81 569 LEU A O 1
ATOM 4512 N N . MET A 1 570 ? 26.485 -4.499 -25.285 1.00 88.06 570 MET A N 1
ATOM 4513 C CA . MET A 1 570 ? 25.831 -3.193 -25.335 1.00 88.06 570 MET A CA 1
ATOM 4514 C C . MET A 1 570 ? 26.565 -2.303 -26.335 1.00 88.06 570 MET A C 1
ATOM 4516 O O . MET A 1 570 ? 27.797 -2.287 -26.354 1.00 88.06 570 MET A O 1
ATOM 4520 N N . TYR A 1 571 ? 25.827 -1.575 -27.168 1.00 88.94 571 TYR A N 1
ATOM 4521 C CA . TYR A 1 571 ? 26.387 -0.760 -28.241 1.00 88.94 571 TYR A CA 1
ATOM 4522 C C . TYR A 1 571 ? 25.968 0.700 -28.087 1.00 88.94 571 TYR A C 1
ATOM 4524 O O . TYR A 1 571 ? 24.778 1.007 -28.087 1.00 88.94 571 TYR A O 1
ATOM 4532 N N . TYR A 1 572 ? 26.962 1.580 -27.990 1.00 89.44 572 TYR A N 1
ATOM 4533 C CA . TYR A 1 572 ? 26.795 3.026 -27.892 1.00 89.44 572 TYR A CA 1
ATOM 4534 C C . TYR A 1 572 ? 27.466 3.698 -29.077 1.00 89.44 572 TYR A C 1
ATOM 4536 O O . TYR A 1 572 ? 28.575 3.310 -29.460 1.00 89.44 572 TYR A O 1
ATOM 4544 N N . PHE A 1 573 ? 26.823 4.727 -29.623 1.00 88.25 573 PHE A N 1
ATOM 4545 C CA . PHE A 1 573 ? 27.364 5.481 -30.749 1.00 88.25 573 PHE A CA 1
ATOM 4546 C C . PHE A 1 573 ? 27.630 6.942 -30.365 1.00 88.25 573 PHE A C 1
ATOM 4548 O O . PHE A 1 573 ? 26.718 7.679 -30.000 1.00 88.25 573 PHE A O 1
ATOM 4555 N N . GLY A 1 574 ? 28.885 7.374 -30.437 1.00 86.12 574 GLY A N 1
ATOM 4556 C CA . GLY A 1 574 ? 29.282 8.764 -30.255 1.00 86.12 574 GLY A CA 1
ATOM 4557 C C . GLY A 1 574 ? 29.153 9.525 -31.568 1.00 86.12 574 GLY A C 1
ATOM 4558 O O . GLY A 1 574 ? 29.922 9.303 -32.502 1.00 86.12 574 GLY A O 1
ATOM 4559 N N . ARG A 1 575 ? 28.170 10.421 -31.632 1.00 78.06 575 ARG A N 1
ATOM 4560 C CA . ARG A 1 575 ? 27.794 11.163 -32.833 1.00 78.06 575 ARG A CA 1
ATOM 4561 C C . ARG A 1 575 ? 28.666 12.409 -32.994 1.00 78.06 575 ARG A C 1
ATOM 4563 O O . ARG A 1 575 ? 28.614 13.341 -32.185 1.00 78.06 575 ARG A O 1
ATOM 4570 N N . ILE A 1 576 ? 29.478 12.423 -34.052 1.00 80.12 576 ILE A N 1
ATOM 4571 C CA . ILE A 1 576 ? 30.353 13.556 -34.401 1.00 80.12 576 ILE A CA 1
ATOM 4572 C C . ILE A 1 576 ? 29.625 14.542 -35.320 1.00 80.12 576 ILE A C 1
ATOM 4574 O O . ILE A 1 576 ? 29.736 15.753 -35.133 1.00 80.12 576 ILE A O 1
ATOM 4578 N N . ASN A 1 577 ? 28.842 14.034 -36.273 1.00 79.38 577 ASN A N 1
ATOM 4579 C CA . ASN A 1 577 ? 28.031 14.820 -37.201 1.00 79.38 577 ASN A CA 1
ATOM 4580 C C . ASN A 1 577 ? 26.688 14.109 -37.501 1.00 79.38 577 ASN A C 1
ATOM 4582 O O . ASN A 1 577 ? 26.428 13.012 -37.005 1.00 79.38 577 ASN A O 1
ATOM 4586 N N . GLY A 1 578 ? 25.827 14.743 -38.304 1.00 79.44 578 GLY A N 1
ATOM 4587 C CA . GLY A 1 578 ? 24.517 14.196 -38.692 1.00 79.44 578 GLY A CA 1
ATOM 4588 C C . GLY A 1 578 ? 24.536 13.202 -39.862 1.00 79.44 578 GLY A C 1
ATOM 4589 O O . GLY A 1 578 ? 23.483 12.691 -40.235 1.00 79.44 578 GLY A O 1
ATOM 4590 N N . GLU A 1 579 ? 25.696 12.909 -40.456 1.00 82.50 579 GLU A N 1
ATOM 4591 C CA . GLU A 1 579 ? 25.786 12.028 -41.635 1.00 82.50 579 GLU A CA 1
ATOM 4592 C C . GLU A 1 579 ? 25.510 10.554 -41.271 1.00 82.50 579 GLU A C 1
ATOM 4594 O O . GLU A 1 579 ? 25.050 9.763 -42.096 1.00 82.50 579 GLU A O 1
ATOM 4599 N N . CYS A 1 580 ? 25.684 10.199 -39.994 1.00 83.88 580 CYS A N 1
ATOM 4600 C CA . CYS A 1 580 ? 25.453 8.861 -39.444 1.00 83.88 580 CYS A CA 1
ATOM 4601 C C . CYS A 1 580 ? 23.995 8.587 -39.005 1.00 83.88 580 CYS A C 1
ATOM 4603 O O . CYS A 1 580 ? 23.677 7.465 -38.605 1.00 83.88 580 CYS A O 1
ATOM 4605 N N . ASP A 1 581 ? 23.078 9.558 -39.089 1.00 85.12 581 ASP A N 1
ATOM 4606 C CA . ASP A 1 581 ? 21.716 9.442 -38.526 1.00 85.12 581 ASP A CA 1
ATOM 4607 C C . ASP A 1 581 ? 20.892 8.318 -39.168 1.00 85.12 581 ASP A C 1
ATOM 4609 O O . ASP A 1 581 ? 20.136 7.590 -38.508 1.00 85.12 581 ASP A O 1
ATOM 4613 N N . ARG A 1 582 ? 21.057 8.148 -40.482 1.00 84.25 582 ARG A N 1
ATOM 4614 C CA . ARG A 1 582 ? 20.369 7.104 -41.243 1.00 84.25 582 ARG A CA 1
ATOM 4615 C C . ARG A 1 582 ? 20.954 5.722 -40.955 1.00 84.25 582 ARG A C 1
ATOM 4617 O O . ARG A 1 582 ? 20.186 4.766 -40.859 1.00 84.25 582 ARG A O 1
ATOM 4624 N N . MET A 1 583 ? 22.267 5.620 -40.733 1.00 86.50 583 MET A N 1
ATOM 4625 C CA . MET A 1 583 ? 22.902 4.387 -40.262 1.00 86.50 583 MET A CA 1
ATOM 4626 C C . MET A 1 583 ? 22.332 3.974 -38.903 1.00 86.50 583 MET A C 1
ATOM 4628 O O . MET A 1 583 ? 21.915 2.827 -38.758 1.00 86.50 583 MET A O 1
ATOM 4632 N N . ILE A 1 584 ? 22.266 4.897 -37.937 1.00 86.56 584 ILE A N 1
ATOM 4633 C CA . ILE A 1 584 ? 21.752 4.621 -36.585 1.00 86.56 584 ILE A CA 1
ATOM 4634 C C . ILE A 1 584 ? 20.304 4.129 -36.663 1.00 86.56 584 ILE A C 1
ATOM 4636 O O . ILE A 1 584 ? 19.995 3.055 -36.155 1.00 86.56 584 ILE A O 1
ATOM 4640 N N . SER A 1 585 ? 19.450 4.840 -37.406 1.00 85.69 585 SER A N 1
ATOM 4641 C CA . SER A 1 585 ? 18.045 4.454 -37.609 1.00 85.69 585 SER A CA 1
ATOM 4642 C C . SER A 1 585 ? 17.901 3.058 -38.231 1.00 85.69 585 SER A C 1
ATOM 4644 O O . SER A 1 585 ? 16.994 2.294 -37.894 1.00 85.69 585 SER A O 1
ATOM 4646 N N . THR A 1 586 ? 18.787 2.705 -39.166 1.00 85.81 586 THR A N 1
ATOM 4647 C CA . THR A 1 586 ? 18.811 1.370 -39.769 1.00 85.81 586 THR A CA 1
ATOM 4648 C C . THR A 1 586 ? 19.308 0.324 -38.769 1.00 85.81 586 THR A C 1
ATOM 4650 O O . THR A 1 586 ? 18.709 -0.746 -38.676 1.00 85.81 586 THR A O 1
ATOM 4653 N N . PHE A 1 587 ? 20.348 0.616 -37.987 1.00 87.56 587 PHE A N 1
ATOM 4654 C CA . PHE A 1 587 ? 20.877 -0.294 -36.970 1.00 87.56 587 PHE A CA 1
ATOM 4655 C C . PHE A 1 587 ? 19.849 -0.586 -35.873 1.00 87.56 587 PHE A C 1
ATOM 4657 O O . PHE A 1 587 ? 19.671 -1.752 -35.532 1.00 87.56 587 PHE A O 1
ATOM 4664 N N . GLU A 1 588 ? 19.097 0.411 -35.401 1.00 86.44 588 GLU A N 1
ATOM 4665 C CA . GLU A 1 588 ? 18.022 0.233 -34.409 1.00 86.44 588 GLU A CA 1
ATOM 4666 C C . GLU A 1 588 ? 16.962 -0.778 -34.870 1.00 86.44 588 GLU A C 1
ATOM 4668 O O . GLU A 1 588 ? 16.543 -1.646 -34.101 1.00 86.44 588 GLU A O 1
ATOM 4673 N N . ARG A 1 589 ? 16.583 -0.748 -36.157 1.00 85.19 589 ARG A N 1
ATOM 4674 C CA . ARG A 1 589 ? 15.611 -1.699 -36.729 1.00 85.19 589 ARG A CA 1
ATOM 4675 C C . ARG A 1 589 ? 16.090 -3.150 -36.676 1.00 85.19 589 ARG A C 1
ATOM 4677 O O . ARG A 1 589 ? 15.272 -4.049 -36.502 1.00 85.19 589 ARG A O 1
ATOM 4684 N N . TYR A 1 590 ? 17.390 -3.393 -36.850 1.00 80.44 590 TYR A N 1
ATOM 4685 C CA . TYR A 1 590 ? 17.962 -4.747 -36.838 1.00 80.44 590 TYR A CA 1
ATOM 4686 C C . TYR A 1 590 ? 18.393 -5.201 -35.438 1.00 80.44 590 TYR A C 1
ATOM 4688 O O . TYR A 1 590 ? 18.297 -6.392 -35.111 1.00 80.44 590 TYR A O 1
ATOM 4696 N N . TYR A 1 591 ? 18.846 -4.260 -34.611 1.00 77.81 591 TYR A N 1
ATOM 4697 C CA . TYR A 1 591 ? 19.234 -4.497 -33.228 1.00 77.81 591 TYR A CA 1
ATOM 4698 C C . TYR A 1 591 ? 18.005 -4.826 -32.365 1.00 77.81 591 TYR A C 1
ATOM 4700 O O . TYR A 1 591 ? 18.044 -5.791 -31.597 1.00 77.81 591 TYR A O 1
ATOM 4708 N N . GLY A 1 592 ? 16.876 -4.147 -32.611 1.00 72.25 592 GLY A N 1
ATOM 4709 C CA . GLY A 1 592 ? 15.601 -4.356 -31.912 1.00 72.25 592 GLY A CA 1
ATOM 4710 C C . GLY A 1 592 ? 15.469 -3.560 -30.611 1.00 72.25 592 GLY A C 1
ATOM 4711 O O . GLY A 1 592 ? 14.466 -3.696 -29.920 1.00 72.25 592 GLY A O 1
ATOM 4712 N N . GLU A 1 593 ? 16.461 -2.727 -30.301 1.00 76.75 593 GLU A N 1
ATOM 4713 C CA . GLU A 1 593 ? 16.496 -1.793 -29.176 1.00 76.75 593 GLU A CA 1
ATOM 4714 C C . GLU A 1 593 ? 16.983 -0.432 -29.687 1.00 76.75 593 GLU A C 1
ATOM 4716 O O . GLU A 1 593 ? 17.665 -0.349 -30.716 1.00 76.75 593 GLU A O 1
ATOM 4721 N N . LYS A 1 594 ? 16.628 0.636 -28.970 1.00 80.31 594 LYS A N 1
ATOM 4722 C CA . LYS A 1 594 ? 17.087 1.991 -29.280 1.00 80.31 594 LYS A CA 1
ATOM 4723 C C . LYS A 1 594 ? 18.583 2.107 -28.978 1.00 80.31 594 LYS A C 1
ATOM 4725 O O . LYS A 1 594 ? 19.022 1.674 -27.914 1.00 80.31 594 LYS A O 1
ATOM 4730 N N . ILE A 1 595 ? 19.358 2.681 -29.894 1.00 81.19 595 ILE A N 1
ATOM 4731 C CA . ILE A 1 595 ? 20.801 2.856 -29.707 1.00 81.19 595 ILE A CA 1
ATOM 4732 C C . ILE A 1 595 ? 21.016 4.194 -29.008 1.00 81.19 595 ILE A C 1
ATOM 4734 O O . ILE A 1 595 ? 20.611 5.240 -29.510 1.00 81.19 595 ILE A O 1
ATOM 4738 N N . GLU A 1 596 ? 21.654 4.171 -27.840 1.00 78.44 596 GLU A N 1
ATOM 4739 C CA . GLU A 1 596 ? 21.993 5.402 -27.132 1.00 78.44 596 GLU A CA 1
ATOM 4740 C C . GLU A 1 596 ? 23.102 6.152 -27.880 1.00 78.44 596 GLU A C 1
ATOM 4742 O O . GLU A 1 596 ? 24.228 5.664 -28.048 1.00 78.44 596 GLU A O 1
ATOM 4747 N N . THR A 1 597 ? 22.756 7.349 -28.353 1.00 76.06 597 THR A N 1
ATOM 4748 C CA . THR A 1 597 ? 23.661 8.256 -29.055 1.00 76.06 597 THR A CA 1
ATOM 4749 C C . THR A 1 597 ? 24.183 9.327 -28.109 1.00 76.06 597 THR A C 1
ATOM 4751 O O . THR A 1 597 ? 23.393 9.994 -27.445 1.00 76.06 597 THR A O 1
ATOM 4754 N N . LEU A 1 598 ? 25.497 9.536 -28.086 1.00 69.19 598 LEU A N 1
ATOM 4755 C CA . LEU A 1 598 ? 26.141 10.607 -27.322 1.00 69.19 598 LEU A CA 1
ATOM 4756 C C . LEU A 1 598 ? 26.547 11.727 -28.290 1.00 69.19 598 LEU A C 1
ATOM 4758 O O . LEU A 1 598 ? 27.447 11.524 -29.105 1.00 69.19 598 LEU A O 1
ATOM 4762 N N . ASP A 1 599 ? 25.891 12.890 -28.226 1.00 64.00 599 ASP A N 1
ATOM 4763 C CA . ASP A 1 599 ? 26.234 14.040 -29.074 1.00 64.00 599 ASP A CA 1
ATOM 4764 C C . ASP A 1 599 ? 27.528 14.709 -28.580 1.00 64.00 599 ASP A C 1
ATOM 4766 O O . ASP A 1 599 ? 27.666 15.071 -27.409 1.00 64.00 599 ASP A O 1
ATOM 4770 N N . SER A 1 600 ? 28.474 14.947 -29.493 1.00 53.31 600 SER A N 1
ATOM 4771 C CA . SER A 1 600 ? 29.768 15.585 -29.190 1.00 53.31 600 SER A CA 1
ATOM 4772 C C . SER A 1 600 ? 29.668 16.971 -28.515 1.00 53.31 600 SER A C 1
ATOM 4774 O O . SER A 1 600 ? 30.605 17.381 -27.825 1.00 53.31 600 SER A O 1
ATOM 4776 N N . ALA A 1 601 ? 28.531 17.670 -28.641 1.00 44.81 601 ALA A N 1
ATOM 4777 C CA . ALA A 1 601 ? 28.258 18.953 -27.982 1.00 44.81 601 ALA A CA 1
ATOM 4778 C C . ALA A 1 601 ? 27.916 18.829 -26.480 1.00 44.81 601 ALA A C 1
ATOM 4780 O O . ALA A 1 601 ? 28.256 19.722 -25.701 1.00 44.81 601 ALA A O 1
ATOM 4781 N N . GLU A 1 602 ? 27.299 17.727 -26.044 1.00 43.56 602 GLU A N 1
ATOM 4782 C CA . GLU A 1 602 ? 26.927 17.498 -24.635 1.00 43.56 602 GLU A CA 1
ATOM 4783 C C . GLU A 1 602 ? 28.101 16.970 -23.798 1.00 43.56 602 GLU A C 1
ATOM 4785 O O . GLU A 1 602 ? 28.184 17.208 -22.591 1.00 43.56 602 GLU A O 1
ATOM 4790 N N . VAL A 1 603 ? 29.094 16.352 -24.439 1.00 42.47 603 VAL A N 1
ATOM 4791 C CA . VAL A 1 603 ? 30.292 15.838 -23.755 1.00 42.47 603 VAL A CA 1
ATOM 4792 C C . VAL A 1 603 ? 31.181 16.972 -23.208 1.00 42.47 603 VAL A C 1
ATOM 4794 O O . VAL A 1 603 ? 31.903 16.783 -22.231 1.00 42.47 603 VAL A O 1
ATOM 4797 N N . GLY A 1 604 ? 31.079 18.191 -23.753 1.00 33.78 604 GLY A N 1
ATOM 4798 C CA . GLY A 1 604 ? 31.722 19.388 -23.192 1.00 33.78 604 GLY A CA 1
ATOM 4799 C C . GLY A 1 604 ? 31.037 19.958 -21.937 1.00 33.78 604 GLY A C 1
ATOM 4800 O O . GLY A 1 604 ? 31.683 20.661 -21.155 1.00 33.78 604 GLY A O 1
ATOM 4801 N N . LEU A 1 605 ? 29.752 19.652 -21.716 1.00 30.94 605 LEU A N 1
ATOM 4802 C CA . LEU A 1 605 ? 28.945 20.156 -20.591 1.00 30.94 605 LEU A CA 1
ATOM 4803 C C . LEU A 1 605 ? 29.098 19.313 -19.313 1.00 30.94 605 LEU A C 1
ATOM 4805 O O . LEU A 1 605 ? 28.963 19.843 -18.211 1.00 30.94 605 LEU A O 1
ATOM 4809 N N . MET A 1 606 ? 29.559 18.064 -19.435 1.00 32.56 606 MET A N 1
ATOM 4810 C CA . MET A 1 606 ? 29.983 17.185 -18.327 1.00 32.56 606 MET A CA 1
ATOM 4811 C C . MET A 1 606 ? 31.234 17.669 -17.554 1.00 32.56 606 MET A C 1
ATOM 4813 O O . MET A 1 606 ? 31.768 16.933 -16.723 1.00 32.56 606 MET A O 1
ATOM 4817 N N . LYS A 1 607 ? 31.727 18.887 -17.826 1.00 32.38 607 LYS A N 1
ATOM 4818 C CA . LYS A 1 607 ? 32.756 19.585 -17.032 1.00 32.38 607 LYS A CA 1
ATOM 4819 C C . LYS A 1 607 ? 32.182 20.505 -15.947 1.00 32.38 607 LYS A C 1
ATOM 4821 O O . LYS A 1 607 ? 32.971 21.075 -15.196 1.00 32.38 607 LYS A O 1
ATOM 4826 N N . LYS A 1 608 ? 30.860 20.717 -15.878 1.00 27.94 608 LYS A N 1
ATOM 4827 C CA . LYS A 1 608 ? 30.270 21.730 -14.978 1.00 27.94 608 LYS A CA 1
ATOM 4828 C C . LYS A 1 608 ? 29.202 21.258 -14.003 1.00 27.94 608 LYS A C 1
ATOM 4830 O O . LYS A 1 608 ? 28.892 22.020 -13.095 1.00 27.94 608 LYS A O 1
ATOM 4835 N N . GLU A 1 609 ? 28.694 20.043 -14.128 1.00 29.03 609 GLU A N 1
ATOM 4836 C CA . GLU A 1 609 ? 27.728 19.507 -13.170 1.00 29.03 609 GLU A CA 1
ATOM 4837 C C . GLU A 1 609 ? 28.138 18.091 -12.778 1.00 29.03 609 GLU A C 1
ATOM 4839 O O . GLU A 1 609 ? 27.748 17.126 -13.428 1.00 29.03 609 GLU A O 1
ATOM 4844 N N . LEU A 1 610 ? 29.021 18.017 -11.775 1.00 28.22 610 LEU A N 1
ATOM 4845 C CA . LEU A 1 610 ? 29.115 16.997 -10.721 1.00 28.22 610 LEU A CA 1
ATOM 4846 C C . LEU A 1 610 ? 30.227 17.389 -9.740 1.00 28.22 610 LEU A C 1
ATOM 4848 O O . LEU A 1 610 ? 31.392 17.517 -10.182 1.00 28.22 610 LEU A O 1
#